Protein 2F20 (pdb70)

InterPro domains:
  IPR003738 SOS response associated peptidase (SRAP) [PF02586] (1-216)
  IPR003738 SOS response associated peptidase (SRAP) [PTHR13604] (1-231)
  IPR036590 SOS response associated peptidase-like [G3DSA:3.90.1680.10] (1-232)
  IPR036590 SOS response associated peptidase-like [SSF143081] (2-229)

Organism: Bacteroides thetaiotaomicron (strain ATCC 29148 / DSM 2079 / JCM 5827 / CCUG 10774 / NCTC 10582 / VPI-5482 / E50) (NCBI:txid226186)

Solvent-accessible surface area: 21145 Å² total

Nearest PDB structures (foldseek):
  2f20-assembly2_B  TM=9.999E-01  e=1.553E-45  Bacteroides thetaiotaomicron
  5ko9-assembly1_A  TM=8.265E-01  e=1.642E-16  Homo sapiens
  6oov-assembly1_A  TM=8.119E-01  e=1.457E-16  Homo sapiens
  6oeb-assembly1_A  TM=8.157E-01  e=2.086E-16  Homo sapiens
  6oea-assembly1_A  TM=8.204E-01  e=2.650E-16  Homo sapiens

Structure (mmCIF, N/CA/C/O backbone):
data_2F20
#
_entry.id   2F20
#
_cell.length_a   58.343
_cell.length_b   110.105
_cell.length_c   173.353
_cell.angle_alpha   90.00
_cell.angle_beta   90.00
_cell.angle_gamma   90.00
#
_symmetry.space_group_name_H-M   'I 2 2 2'
#
loop_
_entity.id
_entity.type
_entity.pdbx_description
1 polymer 'conserved hypothetical protein, with conserved domain'
2 water water
#
loop_
_atom_site.group_PDB
_atom_site.id
_atom_site.type_symbol
_atom_site.label_atom_id
_atom_site.label_alt_id
_atom_site.label_comp_id
_atom_site.label_asym_id
_atom_site.label_entity_id
_atom_site.label_seq_id
_atom_site.pdbx_PDB_ins_code
_atom_site.Cartn_x
_atom_site.Cartn_y
_atom_site.Cartn_z
_atom_site.occupancy
_atom_site.B_iso_or_equiv
_atom_site.auth_seq_id
_atom_site.auth_comp_id
_atom_site.auth_asym_id
_atom_site.auth_atom_id
_atom_site.pdbx_PDB_model_num
ATOM 1 N N . CYS A 1 2 ? 40.897 18.872 67.368 1.00 27.62 2 CYS A N 1
ATOM 2 C CA . CYS A 1 2 ? 41.200 20.123 66.621 1.00 25.91 2 CYS A CA 1
ATOM 3 C C . CYS A 1 2 ? 40.209 20.451 65.508 1.00 24.08 2 CYS A C 1
ATOM 4 O O . CYS A 1 2 ? 39.572 21.501 65.569 1.00 25.57 2 CYS A O 1
ATOM 7 N N . PHE A 1 3 ? 40.070 19.598 64.492 1.00 22.93 3 PHE A N 1
ATOM 8 C CA . PHE A 1 3 ? 39.095 19.876 63.431 1.00 21.99 3 PHE A CA 1
ATOM 9 C C . PHE A 1 3 ? 37.959 18.857 63.435 1.00 22.46 3 PHE A C 1
ATOM 10 O O . PHE A 1 3 ? 36.984 18.977 62.690 1.00 20.17 3 PHE A O 1
ATOM 18 N N . HIS A 1 4 ? 38.089 17.848 64.281 1.00 22.14 4 HIS A N 1
ATOM 19 C CA . HIS A 1 4 ? 37.084 16.808 64.377 1.00 21.55 4 HIS A CA 1
ATOM 20 C C . HIS A 1 4 ? 36.773 16.587 65.837 1.00 22.73 4 HIS A C 1
ATOM 21 O O . HIS A 1 4 ? 37.558 15.993 66.574 1.00 24.27 4 HIS A O 1
ATOM 28 N N . ASN A 1 5 ? 35.615 17.085 66.246 1.00 21.28 5 ASN A N 1
ATOM 29 C CA . ASN A 1 5 ? 35.180 16.999 67.621 1.00 22.92 5 ASN A CA 1
ATOM 30 C C . ASN A 1 5 ? 34.112 15.926 67.820 1.00 23.40 5 ASN A C 1
ATOM 31 O O . ASN A 1 5 ? 33.648 15.302 66.867 1.00 22.98 5 ASN A O 1
ATOM 36 N N . SER A 1 6 ? 33.725 15.736 69.073 1.00 22.99 6 SER A N 1
ATOM 37 C CA . SER A 1 6 ? 32.719 14.753 69.442 1.00 25.34 6 SER A CA 1
ATOM 38 C C . SER A 1 6 ? 31.875 15.341 70.571 1.00 25.66 6 SER A C 1
ATOM 39 O O . SER A 1 6 ? 32.404 15.934 71.511 1.00 24.91 6 SER A O 1
ATOM 50 N N . SER A 1 8 ? 28.830 13.520 72.227 1.00 26.60 8 SER A N 1
ATOM 51 C CA . SER A 1 8 ? 27.907 12.396 72.391 1.00 29.62 8 SER A CA 1
ATOM 52 C C . SER A 1 8 ? 26.766 12.555 73.398 1.00 29.09 8 SER A C 1
ATOM 53 O O . SER A 1 8 ? 25.981 11.633 73.580 1.00 33.47 8 SER A O 1
ATOM 56 N N . ALA A 1 9 ? 26.653 13.709 74.042 1.00 29.53 9 ALA A N 1
ATOM 57 C CA . ALA A 1 9 ? 25.593 13.901 75.035 1.00 29.83 9 ALA A CA 1
ATOM 58 C C . ALA A 1 9 ? 24.396 14.673 74.501 1.00 28.88 9 ALA A C 1
ATOM 59 O O . ALA A 1 9 ? 24.480 15.326 73.463 1.00 29.33 9 ALA A O 1
ATOM 61 N N . LYS A 1 10 ? 23.282 14.584 75.222 1.00 28.41 10 LYS A N 1
ATOM 62 C CA . LYS A 1 10 ? 22.072 15.307 74.862 1.00 29.06 10 LYS A CA 1
ATOM 63 C C . LYS A 1 10 ? 22.378 16.763 75.172 1.00 28.79 10 LYS A C 1
ATOM 64 O O . LYS A 1 10 ? 23.183 17.056 76.058 1.00 25.42 10 LYS A O 1
ATOM 70 N N . ALA A 1 11 ? 21.726 17.669 74.454 1.00 30.02 11 ALA A N 1
ATOM 71 C CA . ALA A 1 11 ? 21.931 19.103 74.647 1.00 30.52 11 ALA A CA 1
ATOM 72 C C . ALA A 1 11 ? 21.622 19.540 76.077 1.00 30.29 11 ALA A C 1
ATOM 73 O O . ALA A 1 11 ? 22.401 20.261 76.701 1.00 31.04 11 ALA A O 1
ATOM 75 N N . ILE A 1 1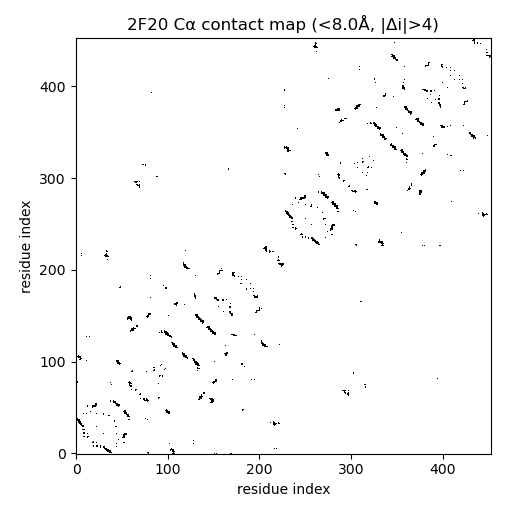2 ? 20.479 19.113 76.596 1.00 31.73 12 ILE A N 1
ATOM 76 C CA . ILE A 1 12 ? 20.094 19.489 77.949 1.00 32.81 12 ILE A CA 1
ATOM 77 C C . ILE A 1 12 ? 21.134 19.023 78.968 1.00 31.10 12 ILE A C 1
ATOM 78 O O . ILE A 1 12 ? 21.352 19.679 79.989 1.00 31.25 12 ILE A O 1
ATOM 83 N N . LYS A 1 13 ? 21.789 17.901 78.679 1.00 28.59 13 LYS A N 1
ATOM 84 C CA . LYS A 1 13 ? 22.821 17.376 79.564 1.00 27.94 13 LYS A CA 1
ATOM 85 C C . LYS A 1 13 ? 24.028 18.322 79.551 1.00 25.45 13 LYS A C 1
ATOM 86 O O . LYS A 1 13 ? 24.717 18.479 80.551 1.00 23.60 13 LYS A O 1
ATOM 92 N N . VAL A 1 14 ? 24.292 18.945 78.407 1.00 22.97 14 VAL A N 1
ATOM 93 C CA . VAL A 1 14 ? 25.412 19.871 78.325 1.00 21.79 14 VAL A CA 1
ATOM 94 C C . VAL A 1 14 ? 25.100 21.081 79.202 1.00 19.89 14 VAL A C 1
ATOM 95 O O . VAL A 1 14 ? 25.960 21.548 79.943 1.00 18.03 14 VAL A O 1
ATOM 99 N N . ALA A 1 15 ? 23.863 21.569 79.126 1.00 19.01 15 ALA A N 1
ATOM 100 C CA . ALA A 1 15 ? 23.421 22.704 79.934 1.00 20.13 15 ALA A CA 1
ATOM 101 C C . ALA A 1 15 ? 23.575 22.375 81.427 1.00 20.17 15 ALA A C 1
ATOM 102 O O . ALA A 1 15 ? 24.097 23.178 82.197 1.00 20.46 15 ALA A O 1
ATOM 104 N N . ALA A 1 16 ? 23.133 21.185 81.819 1.00 20.01 16 ALA A N 1
ATOM 105 C CA . ALA A 1 16 ? 23.229 20.739 83.206 1.00 20.62 16 ALA A CA 1
ATOM 106 C C . ALA A 1 16 ? 24.677 20.691 83.677 1.00 20.09 16 ALA A C 1
ATOM 107 O O . ALA A 1 16 ? 24.980 21.110 84.780 1.00 23.10 16 ALA A O 1
ATOM 109 N N . ARG A 1 17 ? 25.566 20.189 82.828 1.00 21.40 17 ARG A N 1
ATOM 110 C CA . ARG A 1 17 ? 26.988 20.073 83.152 1.00 20.76 17 ARG A CA 1
ATOM 111 C C . ARG A 1 17 ? 27.651 21.414 83.504 1.00 20.85 17 ARG A C 1
ATOM 112 O O . ARG A 1 17 ? 28.621 21.461 84.268 1.00 20.51 17 ARG A O 1
ATOM 120 N N . TYR A 1 18 ? 27.142 22.506 82.950 1.00 19.66 18 TYR A N 1
ATOM 121 C CA . TYR A 1 18 ? 27.708 23.813 83.254 1.00 18.20 18 TYR A CA 1
ATOM 122 C C . TYR A 1 18 ? 26.760 24.658 84.116 1.00 20.31 18 TYR A C 1
ATOM 123 O O . TYR A 1 18 ? 26.938 25.875 84.248 1.00 19.76 18 TYR A O 1
ATOM 132 N N . GLY A 1 19 ? 25.747 24.005 84.687 1.00 19.46 19 GLY A N 1
ATOM 133 C CA . GLY A 1 19 ? 24.788 24.684 85.549 1.00 19.40 19 GLY A CA 1
ATOM 134 C C . GLY A 1 19 ? 24.054 25.833 84.893 1.00 21.27 19 GLY A C 1
ATOM 135 O O . GLY A 1 19 ? 23.657 26.798 85.552 1.00 20.58 19 GLY A O 1
ATOM 136 N N . ARG A 1 20 ? 23.848 25.725 83.588 1.00 20.38 20 ARG A N 1
ATOM 137 C CA . ARG A 1 20 ? 23.173 26.782 82.861 1.00 20.74 20 ARG A CA 1
ATOM 138 C C . ARG A 1 20 ? 21.830 26.379 82.254 1.00 21.05 20 ARG A C 1
ATOM 139 O O . ARG A 1 20 ? 21.517 25.185 82.135 1.00 18.77 20 ARG A O 1
ATOM 147 N N . GLN A 1 21 ? 21.038 27.384 81.884 1.00 21.70 21 GLN A N 1
ATOM 148 C CA . GLN A 1 21 ? 19.718 27.165 81.293 1.00 22.17 21 GLN A CA 1
ATOM 149 C C . GLN A 1 21 ? 19.824 26.528 79.902 1.00 21.52 21 GLN A C 1
ATOM 150 O O . GLN A 1 21 ? 20.729 26.847 79.131 1.00 21.04 21 GLN A O 1
ATOM 156 N N . SER A 1 22 ? 18.879 25.641 79.599 1.00 21.52 22 SER A N 1
ATOM 157 C CA . SER A 1 22 ? 18.838 24.890 78.344 1.00 22.71 22 SER A CA 1
ATOM 158 C C . SER A 1 22 ? 17.826 25.354 77.291 1.00 23.77 22 SER A C 1
ATOM 159 O O . SER A 1 22 ? 17.613 24.670 76.293 1.00 24.40 22 SER A O 1
ATOM 162 N N . ASP A 1 23 ? 17.207 26.503 77.499 1.00 25.81 23 ASP A N 1
ATOM 163 C CA . ASP A 1 23 ? 16.200 26.996 76.565 1.00 27.18 23 ASP A CA 1
ATOM 164 C C . ASP A 1 23 ? 16.661 27.064 75.117 1.00 27.08 23 ASP A C 1
ATOM 165 O O . ASP A 1 23 ? 15.991 26.546 74.221 1.00 26.67 23 ASP A O 1
ATOM 170 N N . VAL A 1 24 ? 17.805 27.696 74.880 1.00 25.35 24 VAL A N 1
ATOM 171 C CA . VAL A 1 24 ? 18.317 27.804 73.526 1.00 23.93 24 VAL A CA 1
ATOM 172 C C . VAL A 1 24 ? 18.779 26.458 72.963 1.00 23.87 24 VAL A C 1
ATOM 173 O O . VAL A 1 24 ? 18.380 26.067 71.868 1.00 24.84 24 VAL A O 1
ATOM 177 N N . VAL A 1 25 ? 19.603 25.740 73.713 1.00 22.74 25 VAL A N 1
ATOM 178 C CA . VAL A 1 25 ? 20.126 24.463 73.238 1.00 24.88 25 VAL A CA 1
ATOM 179 C C . VAL A 1 25 ? 19.028 23.412 73.012 1.00 26.03 25 VAL A C 1
ATOM 180 O O . VAL A 1 25 ? 19.133 22.575 72.109 1.00 24.96 25 VAL A O 1
ATOM 184 N N . GLU A 1 26 ? 17.970 23.469 73.818 1.00 25.15 26 GLU A N 1
ATOM 185 C CA . GLU A 1 26 ? 16.838 22.559 73.676 1.00 26.64 26 GLU A CA 1
ATOM 186 C C . GLU A 1 26 ? 16.122 22.803 72.332 1.00 25.08 26 GLU A C 1
ATOM 187 O O . GLU A 1 26 ? 15.722 21.857 71.665 1.00 21.04 26 GLU A O 1
ATOM 193 N N . ILE A 1 27 ? 15.973 24.069 71.941 1.00 22.36 27 ILE A N 1
ATOM 194 C CA . ILE A 1 27 ? 15.347 24.416 70.665 1.00 22.95 27 ILE A CA 1
ATOM 195 C C . ILE A 1 27 ? 16.031 23.723 69.486 1.00 23.27 27 ILE A C 1
ATOM 196 O O . ILE A 1 27 ? 15.359 23.245 68.571 1.00 21.89 27 ILE A O 1
ATOM 201 N N . TYR A 1 28 ? 17.362 23.669 69.514 1.00 22.48 28 TYR A N 1
ATOM 202 C CA . TYR A 1 28 ? 18.144 23.037 68.446 1.00 22.80 28 TYR A CA 1
ATOM 203 C C . TYR A 1 28 ? 18.643 21.616 68.781 1.00 23.86 28 TYR A C 1
ATOM 204 O O . TYR A 1 28 ? 19.588 21.123 68.158 1.00 23.78 28 TYR A O 1
ATOM 213 N N . GLN A 1 29 ? 18.010 20.951 69.744 1.00 25.15 29 GLN A N 1
ATOM 214 C CA . GLN A 1 29 ? 18.444 19.611 70.153 1.00 25.80 29 GLN A CA 1
ATOM 215 C C . GLN A 1 29 ? 18.531 18.594 69.017 1.00 26.16 29 GLN A C 1
ATOM 216 O O . GLN A 1 29 ? 19.393 17.717 69.025 1.00 24.76 29 GLN A O 1
ATOM 222 N N . SER A 1 30 ? 17.646 18.707 68.036 1.00 25.73 30 SER A N 1
ATOM 223 C CA . SER A 1 30 ? 17.651 17.771 66.919 1.00 28.63 30 SER A CA 1
ATOM 224 C C . SER A 1 30 ? 18.957 17.794 66.138 1.00 28.62 30 SER A C 1
ATOM 225 O O . SER A 1 30 ? 19.384 16.776 65.607 1.00 27.13 30 SER A O 1
ATOM 228 N N . ILE A 1 31 ? 19.599 18.951 66.077 1.00 29.08 31 ILE A N 1
ATOM 229 C CA . ILE A 1 31 ? 20.843 19.058 65.336 1.00 31.08 31 ILE A CA 1
ATOM 230 C C . ILE A 1 31 ? 22.080 19.026 66.252 1.00 30.53 31 ILE A C 1
ATOM 231 O O . ILE A 1 31 ? 23.200 18.802 65.790 1.00 31.54 31 ILE A O 1
ATOM 236 N N . LEU A 1 32 ? 21.871 19.218 67.551 1.00 27.97 32 LEU A N 1
ATOM 237 C CA . LEU A 1 32 ? 22.973 19.218 68.517 1.00 26.92 32 LEU A CA 1
ATOM 238 C C . LEU A 1 32 ? 23.159 17.906 69.310 1.00 26.48 32 LEU A C 1
ATOM 239 O O . LEU A 1 32 ? 24.290 17.514 69.618 1.00 24.86 32 LEU A O 1
ATOM 244 N N . ASP A 1 33 ? 22.055 17.238 69.638 1.00 25.50 33 ASP A N 1
ATOM 245 C CA . ASP A 1 33 ? 22.093 15.987 70.409 1.00 27.19 33 ASP A CA 1
ATOM 246 C C . ASP A 1 33 ? 22.942 14.863 69.821 1.00 26.55 33 ASP A C 1
ATOM 247 O O . ASP A 1 33 ? 22.877 14.569 68.632 1.00 24.11 33 ASP A O 1
ATOM 252 N N . GLU A 1 34 ? 23.717 14.224 70.686 1.00 26.87 34 GLU A N 1
ATOM 253 C CA . GLU A 1 34 ? 24.543 13.086 70.315 1.00 28.85 34 GLU A CA 1
ATOM 254 C C . GLU A 1 34 ? 25.245 13.119 68.956 1.00 27.38 34 GLU A C 1
ATOM 255 O O . GLU A 1 34 ? 25.028 12.251 68.106 1.00 25.42 34 GLU A O 1
ATOM 261 N N . GLN A 1 35 ? 26.092 14.125 68.762 1.00 25.23 35 GLN A N 1
ATOM 262 C CA . GLN A 1 35 ? 26.861 14.253 67.533 1.00 22.93 35 GLN A CA 1
ATOM 263 C C . GLN A 1 35 ? 28.229 13.640 67.824 1.00 23.27 35 GLN A C 1
ATOM 264 O O . GLN A 1 35 ? 29.147 14.331 68.273 1.00 21.76 35 GLN A O 1
ATOM 270 N N . TYR A 1 36 ? 28.361 12.338 67.585 1.00 22.02 36 TYR A N 1
ATOM 271 C CA . TYR A 1 36 ? 29.617 11.642 67.842 1.00 21.19 36 TYR A CA 1
ATOM 272 C C . TYR A 1 36 ? 30.782 12.149 67.009 1.00 20.95 36 TYR A C 1
ATOM 273 O O . TYR A 1 36 ? 31.936 11.989 67.388 1.00 21.89 36 TYR A O 1
ATOM 282 N N . HIS A 1 37 ? 30.483 12.743 65.862 1.00 21.71 37 HIS A N 1
ATOM 283 C CA . HIS A 1 37 ? 31.523 13.323 65.024 1.00 21.76 37 HIS A CA 1
ATOM 284 C C . HIS A 1 37 ? 31.022 14.686 64.569 1.00 21.13 37 HIS A C 1
ATOM 285 O O . HIS A 1 37 ? 29.994 14.777 63.900 1.00 21.77 37 HIS A O 1
ATOM 292 N N . VAL A 1 38 ? 31.733 15.736 64.961 1.00 20.77 38 VAL A N 1
ATOM 293 C CA . VAL A 1 38 ? 31.382 17.111 64.581 1.00 21.41 38 VAL A CA 1
ATOM 294 C C . VAL A 1 38 ? 32.518 17.549 63.662 1.00 20.74 38 VAL A C 1
ATOM 295 O O . VAL A 1 38 ? 33.651 17.719 64.108 1.00 20.52 38 VAL A O 1
ATOM 299 N N . ASN A 1 39 ? 32.215 17.686 62.377 1.00 20.57 39 ASN A N 1
ATOM 300 C CA . ASN A 1 39 ? 33.209 18.060 61.383 1.00 22.41 39 ASN A CA 1
ATOM 301 C C . ASN A 1 39 ? 33.296 19.573 61.233 1.00 21.28 39 ASN A C 1
ATOM 302 O O . ASN A 1 39 ? 32.360 20.218 60.773 1.00 20.53 39 ASN A O 1
ATOM 307 N N . ALA A 1 40 ? 34.433 20.131 61.621 1.00 20.95 40 ALA A N 1
ATOM 308 C CA . ALA A 1 40 ? 34.639 21.574 61.551 1.00 21.61 40 ALA A CA 1
ATOM 309 C C . ALA A 1 40 ? 34.413 22.114 60.149 1.00 22.83 40 ALA A C 1
ATOM 310 O O . ALA A 1 40 ? 33.854 23.200 59.973 1.00 23.21 40 ALA A O 1
ATOM 312 N N . PHE A 1 41 ? 34.813 21.341 59.148 1.00 24.00 41 PHE A N 1
ATOM 313 C CA . PHE A 1 41 ? 34.688 21.797 57.776 1.00 26.28 41 PHE A CA 1
ATOM 314 C C . PHE A 1 41 ? 33.276 21.945 57.235 1.00 25.83 41 PHE A C 1
ATOM 315 O O . PHE A 1 41 ? 33.092 22.328 56.083 1.00 26.77 41 PHE A O 1
ATOM 323 N N . THR A 1 42 ? 32.279 21.653 58.068 1.00 25.45 42 THR A N 1
ATOM 324 C CA . THR A 1 42 ? 30.890 21.859 57.666 1.00 25.42 42 THR A CA 1
ATOM 325 C C . THR A 1 42 ? 30.433 23.124 58.409 1.00 23.61 42 THR A C 1
ATOM 326 O O . THR A 1 42 ? 29.288 23.549 58.286 1.00 21.94 42 THR A O 1
ATOM 330 N N . PHE A 1 43 ? 31.343 23.723 59.178 1.00 22.99 43 PHE A N 1
ATOM 331 C CA . PHE A 1 43 ? 31.024 24.934 59.948 1.00 22.11 43 PHE A CA 1
ATOM 332 C C . PHE A 1 43 ? 29.674 24.742 60.638 1.00 20.96 43 PHE A C 1
ATOM 333 O O . PHE A 1 43 ? 28.751 25.532 60.459 1.00 22.61 43 PHE A O 1
ATOM 341 N N . PRO A 1 44 ? 29.549 23.700 61.467 1.00 19.75 44 PRO A N 1
ATOM 342 C CA . PRO A 1 44 ? 28.284 23.426 62.154 1.00 19.01 44 PRO A CA 1
ATOM 343 C C . PRO A 1 44 ? 27.919 24.269 63.364 1.00 18.83 44 PRO A C 1
ATOM 344 O O . PRO A 1 44 ? 28.756 24.964 63.940 1.00 17.99 44 PRO A O 1
ATOM 348 N N . ARG A 1 45 ? 26.645 24.190 63.737 1.00 17.89 45 ARG A N 1
ATOM 349 C CA . ARG A 1 45 ? 26.14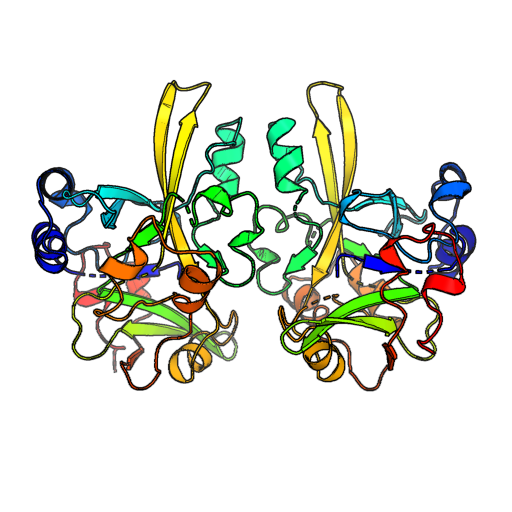5 24.877 64.923 1.00 18.96 45 ARG A CA 1
ATOM 350 C C . ARG A 1 45 ? 26.620 24.010 66.071 1.00 18.15 45 ARG A C 1
ATOM 351 O O . ARG A 1 45 ? 26.738 22.793 65.922 1.00 16.31 45 ARG A O 1
ATOM 359 N N . TYR A 1 46 ? 26.893 24.620 67.216 1.00 17.94 46 TYR A N 1
ATOM 360 C CA . TYR A 1 46 ? 27.427 23.857 68.330 1.00 18.24 46 TYR A CA 1
ATOM 361 C C . TYR A 1 46 ? 27.121 24.543 69.656 1.00 19.03 46 TYR A C 1
ATOM 362 O O . TYR A 1 46 ? 27.061 25.775 69.718 1.00 17.16 46 TYR A O 1
ATOM 371 N N . PRO A 1 47 ? 26.920 23.756 70.730 1.00 18.69 47 PRO A N 1
ATOM 372 C CA . PRO A 1 47 ? 26.630 24.343 72.045 1.00 21.42 47 PRO A CA 1
ATOM 373 C C . PRO A 1 47 ? 27.882 25.086 72.527 1.00 21.64 47 PRO A C 1
ATOM 374 O O . PRO A 1 47 ? 28.984 24.555 72.450 1.00 21.33 47 PRO A O 1
ATOM 378 N N . ILE A 1 48 ? 27.708 26.306 73.022 1.00 21.14 48 ILE A N 1
ATOM 379 C CA . ILE A 1 48 ? 28.833 27.102 73.496 1.00 19.04 48 ILE A CA 1
ATOM 380 C C . ILE A 1 48 ? 28.488 27.732 74.845 1.00 18.99 48 ILE A C 1
ATOM 381 O O . ILE A 1 48 ? 27.394 28.281 75.032 1.00 18.62 48 ILE A O 1
ATOM 386 N N . ILE A 1 49 ? 29.418 27.639 75.788 1.00 17.35 49 ILE A N 1
ATOM 387 C CA . ILE A 1 49 ? 29.213 28.211 77.113 1.00 18.70 49 ILE A CA 1
ATOM 388 C C . ILE A 1 49 ? 29.885 29.576 77.184 1.00 18.74 49 ILE A C 1
ATOM 389 O O . ILE A 1 49 ? 31.078 29.720 76.886 1.00 19.57 49 ILE A O 1
ATOM 394 N N . THR A 1 50 ? 29.108 30.564 77.594 1.00 18.36 50 THR A N 1
ATOM 395 C CA . THR A 1 50 ? 29.566 31.939 77.708 1.00 22.28 50 THR A CA 1
ATOM 396 C C . THR A 1 50 ? 29.236 32.414 79.129 1.00 21.31 50 THR A C 1
ATOM 397 O O . THR A 1 50 ? 28.712 31.651 79.937 1.00 18.38 50 THR A O 1
ATOM 401 N N . SER A 1 51 ? 29.527 33.675 79.425 1.00 20.67 51 SER A N 1
ATOM 402 C CA . SER A 1 51 ? 29.215 34.234 80.736 1.00 23.58 51 SER A CA 1
ATOM 403 C C . SER A 1 51 ? 27.694 34.267 80.934 1.00 23.51 51 SER A C 1
ATOM 404 O O . SER A 1 51 ? 27.203 34.466 82.045 1.00 27.05 51 SER A O 1
ATOM 407 N N . SER A 1 52 ? 26.950 34.081 79.851 1.00 23.43 52 SER A N 1
ATOM 408 C CA . SER A 1 52 ? 25.490 34.078 79.913 1.00 24.36 52 SER A CA 1
ATOM 409 C C . SER A 1 52 ? 24.949 32.869 80.685 1.00 24.17 52 SER A C 1
ATOM 410 O O . SER A 1 52 ? 25.567 31.805 80.693 1.00 23.11 52 SER A O 1
ATOM 413 N N . ASP A 1 53 ? 23.790 33.033 81.321 1.00 25.18 53 ASP A N 1
ATOM 414 C CA . ASP A 1 53 ? 23.162 31.944 82.073 1.00 25.57 53 ASP A CA 1
ATOM 415 C C . ASP A 1 53 ? 22.544 30.896 81.141 1.00 24.55 53 ASP A C 1
ATOM 416 O O . ASP A 1 53 ? 22.208 29.790 81.566 1.00 21.82 53 ASP A O 1
ATOM 421 N N . GLU A 1 54 ? 22.393 31.248 79.867 1.00 24.08 54 GLU A N 1
ATOM 422 C CA . GLU A 1 54 ? 21.827 30.321 78.885 1.00 23.65 54 GLU A CA 1
ATOM 423 C C . GLU A 1 54 ? 22.931 29.768 77.989 1.00 22.14 54 GLU A C 1
ATOM 424 O O . GLU A 1 54 ? 23.780 30.524 77.522 1.00 19.87 54 GLU A O 1
ATOM 430 N N . VAL A 1 55 ? 22.936 28.452 77.769 1.00 19.81 55 VAL A N 1
ATOM 431 C CA . VAL A 1 55 ? 23.928 27.852 76.885 1.00 19.07 55 VAL A CA 1
ATOM 432 C C . VAL A 1 55 ? 23.622 28.446 75.513 1.00 20.33 55 VAL A C 1
ATOM 433 O O . VAL A 1 55 ? 22.459 28.538 75.117 1.00 21.68 55 VAL A O 1
ATOM 437 N N . GLN A 1 56 ? 24.653 28.846 74.785 1.00 19.58 56 GLN A N 1
ATOM 438 C CA . GLN A 1 56 ? 24.449 29.445 73.473 1.00 19.80 56 GLN A CA 1
ATOM 439 C C . GLN A 1 56 ? 24.670 28.445 72.339 1.00 19.08 56 GLN A C 1
ATOM 440 O O . GLN A 1 56 ? 25.155 27.339 72.560 1.00 18.59 56 GLN A O 1
ATOM 446 N N . VAL A 1 57 ? 24.302 28.841 71.124 1.00 19.18 57 VAL A N 1
ATOM 447 C CA . VAL A 1 57 ? 24.485 27.994 69.945 1.00 19.33 57 VAL A CA 1
ATOM 448 C C . VAL A 1 57 ? 25.132 28.842 68.852 1.00 19.77 57 VAL A C 1
ATOM 449 O O . VAL A 1 57 ? 24.480 29.701 68.254 1.00 19.78 57 VAL A O 1
ATOM 453 N N . PHE A 1 58 ? 26.424 28.619 68.619 1.00 19.77 58 PHE A N 1
ATOM 454 C CA . PHE A 1 58 ? 27.166 29.369 67.604 1.00 18.81 58 PHE A CA 1
ATOM 455 C C . PHE A 1 58 ? 27.689 28.438 66.509 1.00 19.97 58 PHE A C 1
ATOM 456 O O . PHE A 1 58 ? 27.692 27.206 66.662 1.00 18.63 58 PHE A O 1
ATOM 464 N N . ASN A 1 59 ? 28.146 29.031 65.407 1.00 18.27 59 ASN A N 1
ATOM 465 C CA . ASN A 1 59 ? 28.711 28.244 64.314 1.00 19.19 59 ASN A CA 1
ATOM 466 C C . ASN A 1 59 ? 30.230 28.193 64.464 1.00 18.64 59 ASN A C 1
ATOM 467 O O . ASN A 1 59 ? 30.873 29.188 64.820 1.00 16.00 59 ASN A O 1
ATOM 472 N N . TRP A 1 60 ? 30.797 27.023 64.191 1.00 16.12 60 TRP A N 1
ATOM 473 C CA . TRP A 1 60 ? 32.234 26.819 64.280 1.00 18.11 60 TRP A CA 1
ATOM 474 C C . TRP A 1 60 ? 32.901 27.499 63.070 1.00 17.40 60 TRP A C 1
ATOM 475 O O . TRP A 1 60 ? 32.501 27.285 61.928 1.00 16.01 60 TRP A O 1
ATOM 486 N N . GLY A 1 61 ? 33.908 28.328 63.331 1.00 19.00 61 GLY A N 1
ATOM 487 C CA . GLY A 1 61 ? 34.600 29.035 62.257 1.00 20.20 61 GLY A CA 1
ATOM 488 C C . GLY A 1 61 ? 34.402 30.514 62.493 1.00 19.28 61 GLY A C 1
ATOM 489 O O . GLY A 1 61 ? 33.441 31.107 62.013 1.00 18.26 61 GLY A O 1
ATOM 490 N N . LEU A 1 62 ? 35.320 31.115 63.239 1.00 20.49 62 LEU A N 1
ATOM 491 C CA . LEU A 1 62 ? 35.211 32.523 63.603 1.00 19.76 62 LEU A CA 1
ATOM 492 C C . LEU A 1 62 ? 35.313 33.557 62.487 1.00 19.83 62 LEU A C 1
ATOM 493 O O . LEU A 1 62 ? 36.275 33.573 61.720 1.00 19.47 62 LEU A O 1
ATOM 498 N N . ILE A 1 63 ? 34.306 34.424 62.408 1.00 19.81 63 ILE A N 1
ATOM 499 C CA . ILE A 1 63 ? 34.279 35.493 61.417 1.00 19.84 63 ILE A CA 1
ATOM 500 C C . ILE A 1 63 ? 34.451 36.786 62.204 1.00 19.68 63 ILE A C 1
ATOM 501 O O . ILE A 1 63 ? 33.537 37.234 62.894 1.00 19.30 63 ILE A O 1
ATOM 506 N N . PRO A 1 64 ? 35.640 37.398 62.122 1.00 19.16 64 PRO A N 1
ATOM 507 C CA . PRO A 1 64 ? 35.896 38.642 62.854 1.00 19.56 64 PRO A CA 1
ATOM 508 C C . PRO A 1 64 ? 34.881 39.736 62.557 1.00 20.53 64 PRO A C 1
ATOM 509 O O . PRO A 1 64 ? 34.341 39.831 61.451 1.00 18.45 64 PRO A O 1
ATOM 513 N N . PHE A 1 65 ? 34.632 40.563 63.562 1.00 20.81 65 PHE A N 1
ATOM 514 C CA . PHE A 1 65 ? 33.666 41.641 63.437 1.00 23.78 65 PHE A CA 1
ATOM 515 C C . PHE A 1 65 ? 34.029 42.621 62.337 1.00 22.99 65 PHE A C 1
ATOM 516 O O . PHE A 1 65 ? 33.146 43.204 61.719 1.00 23.10 65 PHE A O 1
ATOM 524 N N . TRP A 1 66 ? 35.326 42.784 62.082 1.00 24.14 66 TRP A N 1
ATOM 525 C CA . TRP A 1 66 ? 35.791 43.740 61.080 1.00 23.64 66 TRP A CA 1
ATOM 526 C C . TRP A 1 66 ? 35.709 43.342 59.613 1.00 24.32 66 TRP A C 1
ATOM 527 O O . TRP A 1 66 ? 35.962 44.178 58.745 1.00 24.71 66 TRP A O 1
ATOM 538 N N . VAL A 1 67 ? 35.371 42.087 59.319 1.00 23.72 67 VAL A N 1
ATOM 539 C CA . VAL A 1 67 ? 35.285 41.652 57.927 1.00 24.32 67 VAL A CA 1
ATOM 540 C C . VAL A 1 67 ? 34.270 42.501 57.157 1.00 26.61 67 VAL A C 1
ATOM 541 O O . VAL A 1 67 ? 33.149 42.731 57.624 1.00 23.16 67 VAL A O 1
ATOM 545 N N . ARG A 1 68 ? 34.673 42.961 55.976 1.00 27.68 68 ARG A N 1
ATOM 546 C CA . ARG A 1 68 ? 33.818 43.820 55.163 1.00 31.91 68 ARG A CA 1
ATOM 547 C C . ARG A 1 68 ? 32.971 43.104 54.132 1.00 30.78 68 ARG A C 1
ATOM 548 O O . ARG A 1 68 ? 31.899 43.590 53.789 1.00 31.85 68 ARG A O 1
ATOM 556 N N . SER A 1 69 ? 33.432 41.965 53.626 1.00 29.54 69 SER A N 1
ATOM 557 C CA . SER A 1 69 ? 32.627 41.271 52.630 1.00 29.19 69 SER A CA 1
ATOM 558 C C . SER A 1 69 ? 32.399 39.810 52.962 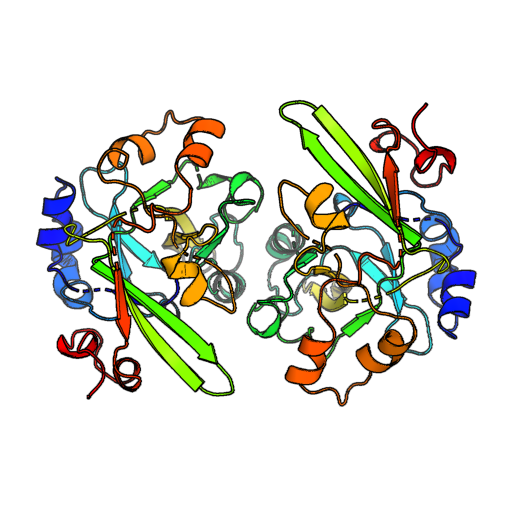1.00 28.63 69 SER A C 1
ATOM 559 O O . SER A 1 69 ? 33.285 39.128 53.497 1.00 24.90 69 SER A O 1
ATOM 562 N N . GLU A 1 70 ? 31.199 39.342 52.633 1.00 27.85 70 GLU A N 1
ATOM 563 C CA . GLU A 1 70 ? 30.802 37.963 52.879 1.00 30.83 70 GLU A CA 1
ATOM 564 C C . GLU A 1 70 ? 31.695 36.993 52.110 1.00 28.46 70 GLU A C 1
ATOM 565 O O . GLU A 1 70 ? 32.008 35.902 52.588 1.00 27.21 70 GLU A O 1
ATOM 571 N N . GLU A 1 71 ? 32.099 37.404 50.915 1.00 27.02 71 GLU A N 1
ATOM 572 C CA . GLU A 1 71 ? 32.965 36.603 50.067 1.00 26.24 71 GLU A CA 1
ATOM 573 C C . GLU A 1 71 ? 34.272 36.317 50.816 1.00 25.70 71 GLU A C 1
ATOM 574 O O . GLU A 1 71 ? 34.800 35.198 50.771 1.00 23.14 71 GLU A O 1
ATOM 580 N N . ASP A 1 72 ? 34.783 37.326 51.519 1.00 23.29 72 ASP A N 1
ATOM 581 C CA . ASP A 1 72 ? 36.016 37.165 52.279 1.00 22.63 72 ASP A CA 1
ATOM 582 C C . ASP A 1 72 ? 35.757 36.355 53.535 1.00 21.73 72 ASP A C 1
ATOM 583 O O . ASP A 1 72 ? 36.587 35.559 53.961 1.00 21.56 72 ASP A O 1
ATOM 588 N N . ALA A 1 73 ? 34.593 36.560 54.128 1.00 20.69 73 ALA A N 1
ATOM 589 C CA . ALA A 1 73 ? 34.233 35.840 55.332 1.00 23.83 73 ALA A CA 1
ATOM 590 C C . ALA A 1 73 ? 34.273 34.326 55.068 1.00 24.60 73 ALA A C 1
ATOM 591 O O . ALA A 1 73 ? 34.627 33.544 55.944 1.00 24.95 73 ALA A O 1
ATOM 593 N N . THR A 1 74 ? 33.918 33.935 53.851 1.00 24.08 74 THR A N 1
ATOM 594 C CA . THR A 1 74 ? 33.907 32.531 53.450 1.00 27.14 74 THR A CA 1
ATOM 595 C C . THR A 1 74 ? 35.292 31.893 53.533 1.00 27.58 74 THR A C 1
ATOM 596 O O . THR A 1 74 ? 35.439 30.756 53.993 1.00 27.07 74 THR A O 1
ATOM 600 N N . GLU A 1 75 ? 36.309 32.626 53.089 1.00 27.80 75 GLU A N 1
ATOM 601 C CA . GLU A 1 75 ? 37.672 32.115 53.124 1.00 28.36 75 GLU A CA 1
ATOM 602 C C . GLU A 1 75 ? 38.289 32.176 54.527 1.00 28.28 75 GLU A C 1
ATOM 603 O O . GLU A 1 75 ? 38.886 31.205 54.989 1.00 29.51 75 GLU A O 1
ATOM 609 N N . ILE A 1 76 ? 38.140 33.316 55.196 1.00 26.54 76 ILE A N 1
ATOM 610 C CA . ILE A 1 76 ? 38.685 33.522 56.538 1.00 27.08 76 ILE A CA 1
ATOM 611 C C . ILE A 1 76 ? 38.191 32.467 57.535 1.00 27.39 76 ILE A C 1
ATOM 612 O O . ILE A 1 76 ? 38.940 31.996 58.383 1.00 26.29 76 ILE A O 1
ATOM 617 N N . ARG A 1 77 ? 36.919 32.119 57.410 1.00 25.66 77 ARG A N 1
ATOM 618 C CA . ARG A 1 77 ? 36.248 31.125 58.240 1.00 28.86 77 ARG A CA 1
ATOM 619 C C . ARG A 1 77 ? 37.024 29.796 58.273 1.00 28.76 77 ARG A C 1
ATOM 620 O O . ARG A 1 77 ? 37.051 29.103 59.294 1.00 28.79 77 ARG A O 1
ATOM 628 N N . LYS A 1 78 ? 37.650 29.449 57.153 1.00 28.61 78 LYS A N 1
ATOM 629 C CA . LYS A 1 78 ? 38.404 28.206 57.044 1.00 31.23 78 LYS A CA 1
ATOM 630 C C . LYS A 1 78 ? 39.745 28.285 57.758 1.00 30.97 78 LYS A C 1
ATOM 631 O O . LYS A 1 78 ? 40.367 27.265 58.033 1.00 33.23 78 LYS A O 1
ATOM 645 N N . THR A 1 80 ? 40.114 30.059 60.674 1.00 25.69 80 THR A N 1
ATOM 646 C CA . THR A 1 80 ? 39.873 30.351 62.084 1.00 23.61 80 THR A CA 1
ATOM 647 C C . THR A 1 80 ? 39.105 29.288 62.857 1.00 22.11 80 THR A C 1
ATOM 648 O O . THR A 1 80 ? 38.492 29.586 63.883 1.00 23.24 80 THR A O 1
ATOM 652 N N . LEU A 1 81 ? 39.120 28.054 62.375 1.00 20.54 81 LEU A N 1
ATOM 653 C CA . LEU A 1 81 ? 38.436 26.977 63.080 1.00 19.01 81 LEU A CA 1
ATOM 654 C C . LEU A 1 81 ? 39.206 26.709 64.370 1.00 19.58 81 LEU A C 1
ATOM 655 O O . LEU A 1 81 ? 38.645 26.231 65.366 1.00 18.08 81 LEU A O 1
ATOM 660 N N . ASN A 1 82 ? 40.496 27.033 64.338 1.00 18.83 82 ASN A N 1
ATOM 661 C CA . ASN A 1 82 ? 41.383 26.897 65.492 1.00 20.38 82 ASN A CA 1
ATOM 662 C C . ASN A 1 82 ? 42.141 28.209 65.647 1.00 20.32 82 ASN A C 1
ATOM 663 O O . ASN A 1 82 ? 42.280 28.966 64.683 1.00 21.87 82 ASN A O 1
ATOM 668 N N . ALA A 1 83 ? 42.614 28.481 66.857 1.00 18.73 83 ALA A N 1
ATOM 669 C CA . ALA A 1 83 ? 43.386 29.698 67.128 1.00 20.79 83 ALA A CA 1
ATOM 670 C C . ALA A 1 83 ? 44.570 29.339 68.022 1.00 20.55 83 ALA A C 1
ATOM 671 O O . ALA A 1 83 ? 44.384 28.841 69.131 1.00 21.38 83 ALA A O 1
ATOM 673 N N . ARG A 1 84 ? 45.781 29.568 67.519 1.00 19.57 84 ARG A N 1
ATOM 674 C CA . ARG A 1 84 ? 47.008 29.278 68.255 1.00 20.33 84 ARG A CA 1
ATOM 675 C C . ARG A 1 84 ? 47.137 30.137 69.503 1.00 21.30 84 ARG A C 1
ATOM 676 O O . ARG A 1 84 ? 47.038 31.362 69.440 1.00 18.84 84 ARG A O 1
ATOM 684 N N . ALA A 1 85 ? 47.388 29.494 70.639 1.00 22.40 85 ALA A N 1
ATOM 685 C CA . ALA A 1 85 ? 47.514 30.222 71.898 1.00 26.06 85 ALA A CA 1
ATOM 686 C C . ALA A 1 85 ? 48.662 31.227 71.940 1.00 26.78 85 ALA A C 1
ATOM 687 O O . ALA A 1 85 ? 48.484 32.334 72.435 1.00 27.70 85 ALA A O 1
ATOM 689 N N . ASP A 1 86 ? 49.826 30.849 71.411 1.00 29.02 86 ASP A N 1
ATOM 690 C CA . ASP A 1 86 ? 51.006 31.716 71.439 1.00 31.49 86 ASP A CA 1
ATOM 691 C C . ASP A 1 86 ? 50.957 33.070 70.718 1.00 30.55 86 ASP A C 1
ATOM 692 O O . ASP A 1 86 ? 51.752 33.953 71.024 1.00 31.38 86 ASP A O 1
ATOM 697 N N . THR A 1 87 ? 50.038 33.244 69.775 1.00 29.69 87 THR A N 1
ATOM 698 C CA . THR A 1 87 ? 49.938 34.512 69.047 1.00 29.01 87 THR A CA 1
ATOM 699 C C . THR A 1 87 ? 48.529 35.087 69.098 1.00 28.25 87 THR A C 1
ATOM 700 O O . THR A 1 87 ? 48.236 36.090 68.441 1.00 27.46 87 THR A O 1
ATOM 704 N N . ILE A 1 88 ? 47.664 34.460 69.885 1.00 25.46 88 ILE A N 1
ATOM 705 C CA . ILE A 1 88 ? 46.274 34.879 69.986 1.00 26.78 88 ILE A CA 1
ATOM 706 C C . ILE A 1 88 ? 46.047 36.322 70.451 1.00 26.03 88 ILE A C 1
ATOM 707 O O . ILE A 1 88 ? 45.043 36.942 70.101 1.00 26.77 88 ILE A O 1
ATOM 712 N N . PHE A 1 89 ? 46.974 36.871 71.223 1.00 26.23 89 PHE A N 1
ATOM 713 C CA . PHE A 1 89 ? 46.822 38.242 71.702 1.00 28.15 89 PHE A CA 1
ATOM 714 C C . PHE A 1 89 ? 47.269 39.252 70.640 1.00 30.18 89 PHE A C 1
ATOM 715 O O . PHE A 1 89 ? 47.004 40.449 70.761 1.00 30.62 89 PHE A O 1
ATOM 723 N N . GLU A 1 90 ? 47.918 38.747 69.591 1.00 32.02 90 GLU A N 1
ATOM 724 C CA . GLU A 1 90 ? 48.451 39.565 68.499 1.00 33.10 90 GLU A CA 1
ATOM 725 C C . GLU A 1 90 ? 47.636 39.555 67.189 1.00 32.29 90 GLU A C 1
ATOM 726 O O . GLU A 1 90 ? 47.446 40.601 66.564 1.00 32.40 90 GLU A O 1
ATOM 732 N N . LYS A 1 91 ? 47.167 38.384 66.763 1.00 29.62 91 LYS A N 1
ATOM 733 C CA . LYS A 1 91 ? 46.401 38.281 65.514 1.00 28.84 91 LYS A CA 1
ATOM 734 C C . LYS A 1 91 ? 45.126 39.123 65.475 1.00 26.78 91 LYS A C 1
ATOM 735 O O . LYS A 1 91 ? 44.332 39.102 66.410 1.00 23.91 91 LYS A O 1
ATOM 741 N N . PRO A 1 92 ? 44.913 39.872 64.380 1.00 26.94 92 PRO A N 1
ATOM 742 C CA . PRO A 1 92 ? 43.721 40.721 64.235 1.00 25.69 92 PRO A CA 1
ATOM 743 C C . PRO A 1 92 ? 42.391 39.957 64.312 1.00 24.61 92 PRO A C 1
ATOM 744 O O . PRO A 1 92 ? 41.376 40.507 64.728 1.00 25.23 92 PRO A O 1
ATOM 748 N N . SER A 1 93 ? 42.394 38.697 63.901 1.00 24.18 93 SER A N 1
ATOM 749 C CA . SER A 1 93 ? 41.177 37.892 63.949 1.00 25.98 93 SER A CA 1
ATOM 750 C C . SER A 1 93 ? 40.789 37.537 65.384 1.00 25.07 93 SER A C 1
ATOM 751 O O . SER A 1 93 ? 39.610 37.354 65.681 1.00 26.90 93 SER A O 1
ATOM 754 N N . PHE A 1 94 ? 41.775 37.449 66.272 1.00 23.09 94 PHE A N 1
ATOM 755 C CA . PHE A 1 94 ? 41.497 37.045 67.644 1.00 23.38 94 PHE A CA 1
ATOM 756 C C . PHE A 1 94 ? 41.841 37.991 68.793 1.00 23.75 94 PHE A C 1
ATOM 757 O O . PHE A 1 94 ? 41.407 37.748 69.922 1.00 23.73 94 PHE A O 1
ATOM 765 N N . ARG A 1 95 ? 42.590 39.058 68.535 1.00 22.38 95 ARG A N 1
ATOM 766 C CA . ARG A 1 95 ? 43.014 39.937 69.626 1.00 23.49 95 ARG A CA 1
ATOM 767 C C . ARG A 1 95 ? 41.935 40.595 70.468 1.00 22.89 95 ARG A C 1
ATOM 768 O O . ARG A 1 95 ? 42.144 40.849 71.648 1.00 23.16 95 ARG A O 1
ATOM 776 N N . GLU A 1 96 ? 40.779 40.884 69.893 1.00 24.60 96 GLU A N 1
ATOM 777 C CA . GLU A 1 96 ? 39.742 41.498 70.702 1.00 26.32 96 GLU A CA 1
ATOM 778 C C . GLU A 1 96 ? 38.877 40.451 71.401 1.00 24.41 96 GLU A C 1
ATOM 779 O O . GLU A 1 96 ? 38.496 40.638 72.551 1.00 25.76 96 GLU A O 1
ATOM 785 N N . PRO A 1 97 ? 38.568 39.328 70.723 1.00 23.91 97 PRO A N 1
ATOM 786 C CA . PRO A 1 97 ? 37.748 38.312 71.394 1.00 21.75 97 PRO A CA 1
ATOM 787 C C . PRO A 1 97 ? 38.418 37.644 72.610 1.00 20.19 97 PRO A C 1
ATOM 788 O O . PRO A 1 97 ? 37.726 37.299 73.549 1.00 19.10 97 PRO A O 1
ATOM 792 N N . ILE A 1 98 ? 39.741 37.454 72.618 1.00 20.65 98 ILE A N 1
ATOM 793 C CA . ILE A 1 98 ? 40.347 36.820 73.800 1.00 23.18 98 ILE A CA 1
ATOM 794 C C . ILE A 1 98 ? 40.281 37.691 75.041 1.00 22.54 98 ILE A C 1
ATOM 795 O O . ILE A 1 98 ? 40.378 37.191 76.156 1.00 21.45 98 ILE A O 1
ATOM 808 N N . LYS A 1 100 ? 37.686 40.121 75.371 1.00 22.19 100 LYS A N 1
ATOM 809 C CA . LYS A 1 100 ? 36.271 40.395 75.617 1.00 23.59 100 LYS A CA 1
ATOM 810 C C . LYS A 1 100 ? 35.243 39.292 75.379 1.00 22.70 100 LYS A C 1
ATOM 811 O O . LYS A 1 100 ? 34.153 39.337 75.956 1.00 21.51 100 LYS A O 1
ATOM 817 N N . LYS A 1 101 ? 35.566 38.321 74.529 1.00 20.42 101 LYS A N 1
ATOM 818 C CA . LYS A 1 101 ? 34.606 37.269 74.212 1.00 21.66 101 LYS A CA 1
ATOM 819 C C . LYS A 1 101 ? 35.125 35.851 74.301 1.00 21.35 101 LYS A C 1
ATOM 820 O O . LYS A 1 101 ? 35.169 35.153 73.287 1.00 21.95 101 LYS A O 1
ATOM 826 N N . ARG A 1 102 ? 35.508 35.426 75.502 1.00 18.16 102 ARG A N 1
ATOM 827 C CA . ARG A 1 102 ? 35.990 34.071 75.706 1.00 18.91 102 ARG A CA 1
ATOM 828 C C . ARG A 1 102 ? 34.792 33.161 75.947 1.00 19.43 102 ARG A C 1
ATOM 829 O O . ARG A 1 102 ? 33.749 33.599 76.423 1.00 16.64 102 ARG A O 1
ATOM 837 N N . CYS A 1 103 ? 34.942 31.887 75.613 1.00 18.95 103 CYS A N 1
ATOM 838 C CA . CYS A 1 103 ? 33.862 30.943 75.808 1.00 18.71 103 CYS A CA 1
ATOM 839 C C . CYS A 1 103 ? 34.443 29.561 76.024 1.00 18.02 103 CYS A C 1
ATOM 840 O O . CYS A 1 103 ? 35.641 29.358 75.881 1.00 17.79 103 CYS A O 1
ATOM 843 N N . ILE A 1 104 ? 33.576 28.622 76.378 1.00 18.74 104 ILE A N 1
ATOM 844 C CA . ILE A 1 104 ? 33.968 27.237 76.585 1.00 18.44 104 ILE A CA 1
ATOM 845 C C . ILE A 1 104 ? 33.308 26.396 75.505 1.00 17.84 104 ILE A C 1
ATOM 846 O O . ILE A 1 104 ? 32.115 26.519 75.248 1.00 19.55 104 ILE A O 1
ATOM 851 N N . VAL A 1 105 ? 34.104 25.561 74.860 1.00 16.90 105 VAL A N 1
ATOM 852 C CA . VAL A 1 105 ? 33.606 24.684 73.827 1.00 19.16 105 VAL A CA 1
ATOM 853 C C . VAL A 1 105 ? 33.549 23.303 74.476 1.00 19.86 105 VAL A C 1
ATOM 854 O O . VAL A 1 105 ? 34.567 22.638 74.617 1.00 20.19 105 VAL A O 1
ATOM 858 N N . PRO A 1 106 ? 32.358 22.868 74.903 1.00 20.45 106 PRO A N 1
ATOM 859 C CA . PRO A 1 106 ? 32.244 21.546 75.535 1.00 19.87 106 PRO A CA 1
ATOM 860 C C . PRO A 1 106 ? 32.634 20.427 74.578 1.00 19.26 106 PRO A C 1
ATOM 861 O O . PRO A 1 106 ? 32.546 20.584 73.364 1.00 19.63 106 PRO A O 1
ATOM 865 N N . SER A 1 107 ? 33.073 19.299 75.122 1.00 19.44 107 SER A N 1
ATOM 866 C CA . SER A 1 107 ? 33.475 18.177 74.290 1.00 20.01 107 SER A CA 1
ATOM 867 C C . SER A 1 107 ? 33.458 16.859 75.051 1.00 21.02 107 SER A C 1
ATOM 868 O O . SER A 1 107 ? 33.645 16.829 76.266 1.00 21.78 107 SER A O 1
ATOM 871 N N . THR A 1 108 ? 33.233 15.766 74.335 1.00 19.85 108 THR A N 1
ATOM 872 C CA . THR A 1 108 ? 33.243 14.453 74.963 1.00 22.10 108 THR A CA 1
ATOM 873 C C . THR A 1 108 ? 34.452 13.687 74.417 1.00 21.87 108 THR A C 1
ATOM 874 O O . THR A 1 108 ? 34.648 12.507 74.702 1.00 21.94 108 THR A O 1
ATOM 878 N N . GLY A 1 109 ? 35.265 14.385 73.624 1.00 21.15 109 GLY A N 1
ATOM 879 C CA . GLY A 1 109 ? 36.457 13.785 73.042 1.00 20.74 109 GLY A CA 1
ATOM 880 C C . GLY A 1 109 ? 36.693 14.297 71.641 1.00 19.75 109 GLY A C 1
ATOM 881 O O . GLY A 1 109 ? 35.837 14.968 71.086 1.00 18.67 109 GLY A O 1
ATOM 882 N N . TYR A 1 110 ? 37.853 14.014 71.064 1.00 20.44 110 TYR A N 1
ATOM 883 C CA . TYR A 1 110 ? 38.110 14.465 69.706 1.00 21.72 110 TYR A CA 1
ATOM 884 C C . TYR A 1 110 ? 38.972 13.474 68.937 1.00 21.98 110 TYR A C 1
ATOM 885 O O . TYR A 1 110 ? 39.572 12.570 69.519 1.00 21.69 110 TYR A O 1
ATOM 894 N N . PHE A 1 111 ? 39.054 13.681 67.627 1.00 22.02 111 PHE A N 1
ATOM 895 C CA . PHE A 1 111 ? 39.789 12.789 66.745 1.00 24.50 111 PHE A CA 1
ATOM 896 C C . PHE A 1 111 ? 41.061 13.390 66.146 1.00 25.55 111 PHE A C 1
ATOM 897 O O . PHE A 1 111 ? 41.114 14.578 65.833 1.00 25.69 111 PHE A O 1
ATOM 905 N N . GLU A 1 112 ? 42.079 12.548 65.992 1.00 26.62 112 GLU A N 1
ATOM 906 C CA . GLU A 1 112 ? 43.362 12.939 65.405 1.00 27.38 112 GLU A CA 1
ATOM 907 C C . GLU A 1 112 ? 43.961 11.702 64.731 1.00 26.74 112 GLU A C 1
ATOM 908 O O . GLU A 1 112 ? 43.727 10.577 65.165 1.00 27.25 112 GLU A O 1
ATOM 914 N N . TRP A 1 113 ? 44.731 11.914 63.674 1.00 25.29 113 TRP A N 1
ATOM 915 C CA . TRP A 1 113 ? 45.347 10.811 62.949 1.00 26.56 113 TRP A CA 1
ATOM 916 C C . TRP A 1 113 ? 46.862 10.855 63.086 1.00 28.54 113 TRP A C 1
ATOM 917 O O . TRP A 1 113 ? 47.479 11.907 62.915 1.00 27.07 113 TRP A O 1
ATOM 928 N N . ARG A 1 114 ? 47.453 9.710 63.397 1.00 28.47 114 ARG A N 1
ATOM 929 C CA . ARG A 1 114 ? 48.895 9.609 63.509 1.00 32.22 114 ARG A CA 1
ATOM 930 C C . ARG A 1 114 ? 49.400 9.122 62.152 1.00 33.85 114 ARG A C 1
ATOM 931 O O . ARG A 1 114 ? 48.843 8.175 61.591 1.00 33.16 114 ARG A O 1
ATOM 939 N N . HIS A 1 115 ? 50.438 9.761 61.620 1.00 35.10 115 HIS A N 1
ATOM 940 C CA . HIS A 1 115 ? 50.985 9.341 60.326 1.00 37.41 115 HIS A CA 1
ATOM 941 C C . HIS A 1 115 ? 52.225 8.463 60.482 1.00 37.70 115 HIS A C 1
ATOM 942 O O . HIS A 1 115 ? 53.023 8.650 61.393 1.00 36.60 115 HIS A O 1
ATOM 949 N N . GLU A 1 116 ? 52.367 7.497 59.585 1.00 40.56 116 GLU A N 1
ATOM 950 C CA . GLU A 1 116 ? 53.516 6.602 59.560 1.00 43.85 116 GLU A CA 1
ATOM 951 C C . GLU A 1 116 ? 53.512 5.936 58.197 1.00 45.28 116 GLU A C 1
ATOM 952 O O . GLU A 1 116 ? 52.766 4.985 57.946 1.00 45.22 116 GLU A O 1
ATOM 958 N N . GLY A 1 117 ? 54.354 6.471 57.316 1.00 46.85 117 GLY A N 1
ATOM 959 C CA . GLY A 1 117 ? 54.434 5.983 55.955 1.00 47.71 117 GLY A CA 1
ATOM 960 C C . GLY A 1 117 ? 53.289 6.664 55.237 1.00 48.03 117 GLY A C 1
ATOM 961 O O . GLY A 1 117 ? 53.166 7.892 55.277 1.00 49.97 117 GLY A O 1
ATOM 962 N N . ALA A 1 118 ? 52.442 5.878 54.586 1.00 45.39 118 ALA A N 1
ATOM 963 C CA . ALA A 1 118 ? 51.288 6.432 53.897 1.00 43.60 118 ALA A CA 1
ATOM 964 C C . ALA A 1 118 ? 50.072 6.134 54.767 1.00 43.10 118 ALA A C 1
ATOM 965 O O . ALA A 1 118 ? 48.953 6.539 54.449 1.00 47.44 118 ALA A O 1
ATOM 967 N N . ASN A 1 119 ? 50.303 5.428 55.874 1.00 42.19 119 ASN A N 1
ATOM 968 C CA . ASN A 1 119 ? 49.220 5.064 56.776 1.00 38.55 119 ASN A CA 1
ATOM 969 C C . ASN A 1 119 ? 48.775 6.167 57.733 1.00 37.23 119 ASN A C 1
ATOM 970 O O . ASN A 1 119 ? 49.584 6.824 58.395 1.00 36.37 119 ASN A O 1
ATOM 975 N N . LYS A 1 120 ? 47.461 6.343 57.781 1.00 36.44 120 LYS A N 1
ATOM 976 C CA . LYS A 1 120 ? 46.801 7.332 58.614 1.00 36.24 120 LYS A CA 1
ATOM 977 C C . LYS A 1 120 ? 46.032 6.536 59.683 1.00 35.69 120 LYS A C 1
ATOM 978 O O . LYS A 1 120 ? 45.024 5.896 59.377 1.00 35.83 120 LYS A O 1
ATOM 984 N N . ILE A 1 121 ? 46.507 6.547 60.924 1.00 33.58 121 ILE A N 1
ATOM 985 C CA . ILE A 1 121 ? 45.809 5.815 61.972 1.00 31.96 121 ILE A CA 1
ATOM 986 C C . ILE A 1 121 ? 44.959 6.767 62.824 1.00 29.34 121 ILE A C 1
ATOM 987 O O . ILE A 1 121 ? 45.467 7.712 63.431 1.00 28.83 121 ILE A O 1
ATOM 992 N N . PRO A 1 122 ? 43.636 6.541 62.854 1.00 27.85 122 PRO A N 1
ATOM 993 C CA . PRO A 1 122 ? 42.719 7.387 63.624 1.00 26.20 122 PRO A CA 1
ATOM 994 C C . PRO A 1 122 ? 42.653 7.063 65.105 1.00 25.22 122 PRO A C 1
ATOM 995 O O . PRO A 1 122 ? 42.570 5.902 65.499 1.00 25.19 122 PRO A O 1
ATOM 999 N N . TYR A 1 123 ? 42.676 8.106 65.923 1.00 22.90 123 TYR A N 1
ATOM 1000 C CA . TYR A 1 123 ? 42.607 7.945 67.359 1.00 22.77 123 TYR A CA 1
ATOM 1001 C C . TYR A 1 123 ? 41.453 8.760 67.918 1.00 24.56 123 TYR A C 1
ATOM 1002 O O . TYR A 1 123 ? 41.099 9.819 67.376 1.00 24.29 123 TYR A O 1
ATOM 1011 N N . TYR A 1 124 ? 40.873 8.255 69.004 1.00 23.03 124 TYR A N 1
ATOM 1012 C CA . TYR A 1 124 ? 39.800 8.936 69.707 1.00 23.28 124 TYR A CA 1
ATOM 1013 C C . TYR A 1 124 ? 40.480 9.330 71.011 1.00 22.60 124 TYR A C 1
ATOM 1014 O O . TYR A 1 124 ? 40.977 8.474 71.746 1.00 22.04 124 TYR A O 1
ATOM 1023 N N . ILE A 1 125 ? 40.525 10.627 71.284 1.00 21.82 125 ILE A N 1
ATOM 1024 C CA . ILE A 1 125 ? 41.191 11.141 72.473 1.00 20.46 125 ILE A CA 1
ATOM 1025 C C . ILE A 1 125 ? 40.183 11.756 73.438 1.00 22.89 125 ILE A C 1
ATOM 1026 O O . ILE A 1 125 ? 39.318 12.538 73.029 1.00 22.02 125 ILE A O 1
ATOM 1031 N N . TYR A 1 126 ? 40.302 11.406 74.717 1.00 21.49 126 TYR A N 1
ATOM 1032 C CA . TYR A 1 126 ? 39.376 11.910 75.726 1.00 23.76 126 TYR A CA 1
ATOM 1033 C C . TYR A 1 126 ? 40.053 12.145 77.070 1.00 23.36 126 TYR A C 1
ATOM 1034 O O . TYR A 1 126 ? 41.237 11.844 77.247 1.00 21.05 126 TYR A O 1
ATOM 1043 N N . VAL A 1 127 ? 39.284 12.683 78.013 1.00 22.72 127 VAL A N 1
ATOM 1044 C CA . VAL A 1 127 ? 39.784 12.976 79.353 1.00 24.52 127 VAL A CA 1
ATOM 1045 C C . VAL A 1 127 ? 39.240 11.950 80.347 1.00 25.17 127 VAL A C 1
ATOM 1046 O O . VAL A 1 127 ? 38.033 11.744 80.440 1.00 23.54 127 VAL A O 1
ATOM 1050 N N . LYS A 1 128 ? 40.143 11.310 81.079 1.00 26.79 128 LYS A N 1
ATOM 1051 C CA . LYS A 1 128 ? 39.766 10.286 82.049 1.00 30.50 128 LYS A CA 1
ATOM 1052 C C . LYS A 1 128 ? 38.784 10.774 83.104 1.00 32.23 128 LYS A C 1
ATOM 1053 O O . LYS A 1 128 ? 38.999 11.800 83.742 1.00 32.48 128 LYS A O 1
ATOM 1059 N N . ASP A 1 129 ? 37.706 10.023 83.285 1.00 34.49 129 ASP A N 1
ATOM 1060 C CA . ASP A 1 129 ? 36.702 10.350 84.292 1.00 37.89 129 ASP A CA 1
ATOM 1061 C C . ASP A 1 129 ? 36.120 11.769 84.224 1.00 37.52 129 ASP A C 1
ATOM 1062 O O . ASP A 1 129 ? 35.859 12.405 85.251 1.00 37.72 129 ASP A O 1
ATOM 1067 N N . GLU A 1 130 ? 35.929 12.265 83.008 1.00 35.22 130 GLU A N 1
ATOM 1068 C CA . GLU A 1 130 ? 35.332 13.576 82.801 1.00 33.24 130 GLU A CA 1
ATOM 1069 C C . GLU A 1 130 ? 34.548 13.413 81.508 1.00 30.81 130 GLU A C 1
ATOM 1070 O O . GLU A 1 130 ? 35.022 13.775 80.433 1.00 31.26 130 GLU A O 1
ATOM 1076 N N . PRO A 1 131 ? 33.334 12.848 81.601 1.00 28.94 131 PRO A N 1
ATOM 1077 C CA . PRO A 1 131 ? 32.473 12.618 80.438 1.00 27.75 131 PRO A CA 1
ATOM 1078 C C . PRO A 1 131 ? 32.447 13.800 79.485 1.00 26.39 131 PRO A C 1
ATOM 1079 O O . PRO A 1 131 ? 32.593 13.639 78.278 1.00 27.26 131 PRO A O 1
ATOM 1083 N N . ILE A 1 132 ? 32.238 14.989 80.032 1.00 23.97 132 ILE A N 1
ATOM 1084 C CA . ILE A 1 132 ? 32.199 16.193 79.219 1.00 21.18 132 ILE A CA 1
ATOM 1085 C C . ILE A 1 132 ? 33.291 17.090 79.757 1.00 19.67 132 ILE A C 1
ATOM 1086 O O . ILE A 1 132 ? 33.285 17.416 80.939 1.00 16.48 132 ILE A O 1
ATOM 1091 N N . PHE A 1 133 ? 34.240 17.466 78.904 1.00 18.00 133 PHE A N 1
ATOM 1092 C CA . PHE A 1 133 ? 35.307 18.345 79.347 1.00 19.82 133 PHE A CA 1
ATOM 1093 C C . PHE A 1 133 ? 35.241 19.661 78.589 1.00 20.23 133 PHE A C 1
ATOM 1094 O O . PHE A 1 133 ? 34.523 19.780 77.598 1.00 18.51 133 PHE A O 1
ATOM 1102 N N . SER A 1 134 ? 35.974 20.659 79.062 1.00 19.01 134 SER A N 1
ATOM 1103 C CA . SER A 1 134 ? 35.916 21.968 78.436 1.00 20.48 134 SER A CA 1
ATOM 1104 C C . SER A 1 134 ? 37.160 22.397 77.670 1.00 20.40 134 SER A C 1
ATOM 1105 O O . SER A 1 134 ? 38.285 22.286 78.170 1.00 20.40 134 SER A O 1
ATOM 1116 N N . ALA A 1 136 ? 39.042 25.589 75.722 1.00 18.09 136 ALA A N 1
ATOM 1117 C CA . ALA A 1 136 ? 38.998 27.045 75.726 1.00 18.31 136 ALA A CA 1
ATOM 1118 C C . ALA A 1 136 ? 38.686 27.567 74.323 1.00 19.17 136 ALA A C 1
ATOM 1119 O O . ALA A 1 136 ? 39.244 27.100 73.329 1.00 19.15 136 ALA A O 1
ATOM 1121 N N . GLY A 1 137 ? 37.783 28.531 74.240 1.00 18.18 137 GLY A N 1
ATOM 1122 C CA . GLY A 1 137 ? 37.454 29.086 72.947 1.00 18.58 137 GLY A CA 1
ATOM 1123 C C . GLY A 1 137 ? 37.214 30.579 73.014 1.00 18.28 137 GLY A C 1
ATOM 1124 O O . GLY A 1 137 ? 37.288 31.188 74.078 1.00 16.32 137 GLY A O 1
ATOM 1125 N N . ILE A 1 138 ? 36.962 31.161 71.850 1.00 18.01 138 ILE A N 1
ATOM 1126 C CA . ILE A 1 138 ? 36.653 32.576 71.707 1.00 19.89 138 ILE A CA 1
ATOM 1127 C C . ILE A 1 138 ? 35.570 32.650 70.641 1.00 19.00 138 ILE A C 1
ATOM 1128 O O . ILE A 1 138 ? 35.448 31.752 69.804 1.00 18.45 138 ILE A O 1
ATOM 1133 N N . TYR A 1 139 ? 34.766 33.703 70.686 1.00 19.66 139 TYR A N 1
ATOM 1134 C CA . TYR A 1 139 ? 33.711 33.871 69.707 1.00 20.20 139 TYR A CA 1
ATOM 1135 C C . TYR A 1 139 ? 33.679 35.320 69.256 1.00 20.80 139 TYR A C 1
ATOM 1136 O O . TYR A 1 139 ? 34.377 36.166 69.812 1.00 19.60 139 TYR A O 1
ATOM 1145 N N . ASP A 1 140 ? 32.885 35.603 68.233 1.00 20.88 140 ASP A N 1
ATOM 1146 C CA . ASP A 1 140 ? 32.761 36.969 67.745 1.00 23.24 140 ASP A CA 1
ATOM 1147 C C . ASP A 1 140 ? 31.426 37.092 67.039 1.00 24.59 140 ASP A C 1
ATOM 1148 O O . ASP A 1 140 ? 30.791 36.082 66.710 1.00 23.74 140 ASP A O 1
ATOM 1153 N N . ARG A 1 141 ? 30.996 38.329 66.816 1.00 24.44 141 ARG A N 1
ATOM 1154 C CA . ARG A 1 141 ? 29.743 38.585 66.124 1.00 26.98 141 ARG A CA 1
ATOM 1155 C C . ARG A 1 141 ? 30.066 39.416 64.888 1.00 27.37 141 ARG A C 1
ATOM 1156 O O . ARG A 1 141 ? 30.861 40.360 64.950 1.00 25.37 141 ARG A O 1
ATOM 1164 N N . TRP A 1 142 ? 29.467 39.045 63.761 1.00 26.86 142 TRP A N 1
ATOM 1165 C CA . TRP A 1 142 ? 29.711 39.739 62.505 1.00 28.39 142 TRP A CA 1
ATOM 1166 C C . TRP A 1 142 ? 28.420 40.050 61.754 1.00 29.51 142 TRP A C 1
ATOM 1167 O O . TRP A 1 142 ? 27.568 39.178 61.554 1.00 29.53 142 TRP A O 1
ATOM 1178 N N . LEU A 1 143 ? 28.288 41.300 61.335 1.00 29.89 143 LEU A N 1
ATOM 1179 C CA . LEU A 1 143 ? 27.117 41.733 60.590 1.00 32.29 143 LEU A CA 1
ATOM 1180 C C . LEU A 1 143 ? 27.461 41.781 59.112 1.00 33.62 143 LEU A C 1
ATOM 1181 O O . LEU A 1 143 ? 28.393 42.482 58.706 1.00 34.11 143 LEU A O 1
ATOM 1186 N N . ASP A 1 144 ? 26.725 41.016 58.311 1.00 34.24 144 ASP A N 1
ATOM 1187 C CA . ASP A 1 144 ? 26.954 40.992 56.875 1.00 35.60 144 ASP A CA 1
ATOM 1188 C C . ASP A 1 144 ? 26.319 42.245 56.287 1.00 37.57 144 ASP A C 1
ATOM 1189 O O . ASP A 1 144 ? 25.097 42.336 56.194 1.00 38.06 144 ASP A O 1
ATOM 1194 N N . LYS A 1 145 ? 27.155 43.205 55.901 1.00 39.93 145 LYS A N 1
ATOM 1195 C CA . LYS A 1 145 ? 26.694 44.468 55.331 1.00 42.50 145 LYS A CA 1
ATOM 1196 C C . LYS A 1 145 ? 25.642 44.273 54.246 1.00 43.80 145 LYS A C 1
ATOM 1197 O O . LYS A 1 145 ? 24.562 44.864 54.294 1.00 44.43 145 LYS A O 1
ATOM 1203 N N . ASP A 1 146 ? 25.962 43.427 53.273 1.00 44.37 146 ASP A N 1
ATOM 1204 C CA . ASP A 1 146 ? 25.076 43.181 52.141 1.00 45.18 146 ASP A CA 1
ATOM 1205 C C . ASP A 1 146 ? 23.866 42.293 52.402 1.00 44.15 146 ASP A C 1
ATOM 1206 O O . ASP A 1 146 ? 22.923 42.290 51.612 1.00 44.95 146 ASP A O 1
ATOM 1211 N N . THR A 1 147 ? 23.884 41.547 53.500 1.00 43.26 147 THR A N 1
ATOM 1212 C CA . THR A 1 147 ? 22.779 40.646 53.817 1.00 42.62 147 THR A CA 1
ATOM 1213 C C . THR A 1 147 ? 21.936 41.132 54.986 1.00 41.05 147 THR A C 1
ATOM 1214 O O . THR A 1 147 ? 20.735 40.867 55.049 1.00 42.94 147 THR A O 1
ATOM 1218 N N . GLY A 1 148 ? 22.567 41.847 55.909 1.00 39.26 148 GLY A N 1
ATOM 1219 C CA . GLY A 1 148 ? 21.861 42.312 57.087 1.00 37.97 148 GLY A CA 1
ATOM 1220 C C . GLY A 1 148 ? 21.843 41.199 58.129 1.00 37.46 148 GLY A C 1
ATOM 1221 O O . GLY A 1 148 ? 21.405 41.399 59.262 1.00 36.99 148 GLY A O 1
ATOM 1222 N N . GLU A 1 149 ? 22.337 40.024 57.739 1.00 36.63 149 GLU A N 1
ATOM 1223 C CA . GLU A 1 149 ? 22.383 38.853 58.617 1.00 37.86 149 GLU A CA 1
ATOM 1224 C C . GLU A 1 149 ? 23.475 38.961 59.685 1.00 36.26 149 GLU A C 1
ATOM 1225 O O . GLU A 1 149 ? 24.618 39.291 59.391 1.00 35.55 149 GLU A O 1
ATOM 1231 N N . GLU A 1 150 ? 23.104 38.669 60.926 1.00 37.02 150 GLU A N 1
ATOM 1232 C CA . GLU A 1 150 ? 24.023 38.728 62.057 1.00 38.25 150 GLU A CA 1
ATOM 1233 C C . GLU A 1 150 ? 24.530 37.322 62.376 1.00 35.57 150 GLU A C 1
ATOM 1234 O O . GLU A 1 150 ? 23.738 36.429 62.671 1.00 36.50 150 GLU A O 1
ATOM 1240 N N . HIS A 1 151 ? 25.845 37.132 62.321 1.00 32.97 151 HIS A N 1
ATOM 1241 C CA . HIS A 1 151 ? 26.432 35.828 62.600 1.00 30.03 151 HIS A CA 1
ATOM 1242 C C . HIS A 1 151 ? 27.215 35.804 63.908 1.00 29.51 151 HIS A C 1
ATOM 1243 O O . HIS A 1 151 ? 27.878 36.777 64.262 1.00 30.83 151 HIS A O 1
ATOM 1250 N N . GLU A 1 152 ? 27.122 34.691 64.627 1.00 25.85 152 GLU A N 1
ATOM 1251 C CA . GLU A 1 152 ? 27.862 34.498 65.867 1.00 24.82 152 GLU A CA 1
ATOM 1252 C C . GLU A 1 152 ? 28.650 33.214 65.672 1.00 22.45 152 GLU A C 1
ATOM 1253 O O . GLU A 1 152 ? 28.070 32.147 65.455 1.00 17.51 152 GLU A O 1
ATOM 1259 N N . THR A 1 153 ? 29.973 33.328 65.745 1.00 21.37 153 THR A N 1
ATOM 1260 C CA . THR A 1 153 ? 30.854 32.193 65.496 1.00 21.20 153 THR A CA 1
ATOM 1261 C C . THR A 1 153 ? 31.949 32.015 66.537 1.00 21.36 153 THR A C 1
ATOM 1262 O O . THR A 1 153 ? 32.237 32.921 67.315 1.00 21.42 153 THR A O 1
ATOM 1266 N N . PHE A 1 154 ? 32.581 30.846 66.538 1.00 18.89 154 PHE A N 1
ATOM 1267 C CA . PHE A 1 154 ? 33.623 30.594 67.518 1.00 16.26 154 PHE A CA 1
ATOM 1268 C C . PHE A 1 154 ? 34.818 29.859 66.963 1.00 17.08 154 PHE A C 1
ATOM 1269 O O . PHE A 1 154 ? 34.778 29.283 65.875 1.00 18.71 154 PHE A O 1
ATOM 1277 N N . SER A 1 155 ? 35.880 29.863 67.748 1.00 16.27 155 SER A N 1
ATOM 1278 C CA . SER A 1 155 ? 37.100 29.183 67.385 1.00 17.94 155 SER A CA 1
ATOM 1279 C C . SER A 1 155 ? 37.599 28.431 68.619 1.00 18.60 155 SER A C 1
ATOM 1280 O O . SER A 1 155 ? 37.390 28.875 69.746 1.00 18.14 155 SER A O 1
ATOM 1283 N N . ILE A 1 156 ? 38.243 27.286 68.405 1.00 18.49 156 ILE A N 1
ATOM 1284 C CA . ILE A 1 156 ? 38.798 26.512 69.512 1.00 18.70 156 ILE A CA 1
ATOM 1285 C C . ILE A 1 156 ? 40.265 26.892 69.595 1.00 17.00 156 ILE A C 1
ATOM 1286 O O . ILE A 1 156 ? 40.956 26.916 68.584 1.00 17.56 156 ILE A O 1
ATOM 1291 N N . ILE A 1 157 ? 40.740 27.192 70.795 1.00 15.80 157 ILE A N 1
ATOM 1292 C CA . ILE A 1 157 ? 42.130 27.586 70.985 1.00 16.90 157 ILE A CA 1
ATOM 1293 C C . ILE A 1 157 ? 42.999 26.342 71.096 1.00 16.79 157 ILE A C 1
ATOM 1294 O O . ILE A 1 157 ? 42.586 25.345 71.693 1.00 16.15 157 ILE A O 1
ATOM 1299 N N . THR A 1 158 ? 44.189 26.390 70.506 1.00 16.49 158 THR A N 1
ATOM 1300 C CA . THR A 1 158 ? 45.097 25.252 70.552 1.00 19.77 158 THR A CA 1
ATOM 1301 C C . THR A 1 158 ? 46.386 25.593 71.269 1.00 21.40 158 THR A C 1
ATOM 1302 O O . THR A 1 158 ? 46.726 26.767 71.452 1.00 22.41 158 THR A O 1
ATOM 1306 N N . THR A 1 159 ? 47.099 24.552 71.668 1.00 23.16 159 THR A N 1
ATOM 1307 C CA . THR A 1 159 ? 48.353 24.696 72.396 1.00 26.12 159 THR A CA 1
ATOM 1308 C C . THR A 1 159 ? 49.322 23.602 71.966 1.00 27.46 159 THR A C 1
ATOM 1309 O O . THR A 1 159 ? 48.993 22.765 71.115 1.00 26.24 159 THR A O 1
ATOM 1313 N N . ASP A 1 160 ? 50.514 23.621 72.552 1.00 27.42 160 ASP A N 1
ATOM 1314 C CA . ASP A 1 160 ? 51.524 22.618 72.267 1.00 29.48 160 ASP A CA 1
ATOM 1315 C C . ASP A 1 160 ? 50.983 21.300 72.809 1.00 29.10 160 ASP A C 1
ATOM 1316 O O . ASP A 1 160 ? 50.108 21.285 73.673 1.00 26.71 160 ASP A O 1
ATOM 1321 N N . THR A 1 161 ? 51.523 20.195 72.316 1.00 28.68 161 THR A N 1
ATOM 1322 C CA . THR A 1 161 ? 51.086 18.872 72.738 1.00 29.50 161 THR A CA 1
ATOM 1323 C C . THR A 1 161 ? 51.724 18.448 74.057 1.00 28.44 161 THR A C 1
ATOM 1324 O O . THR A 1 161 ? 52.536 19.172 74.629 1.00 28.36 161 THR A O 1
ATOM 1328 N N . ASN A 1 162 ? 51.322 17.276 74.536 1.00 28.16 162 ASN A N 1
ATOM 1329 C CA . ASN A 1 162 ? 51.879 16.682 75.745 1.00 27.88 162 ASN A CA 1
ATOM 1330 C C . ASN A 1 162 ? 52.320 15.297 75.292 1.00 28.93 162 ASN A C 1
ATOM 1331 O O . ASN A 1 162 ? 52.226 14.995 74.103 1.00 28.18 162 ASN A O 1
ATOM 1336 N N . SER A 1 163 ? 52.792 14.463 76.214 1.00 29.67 163 SER A N 1
ATOM 1337 C CA . SER A 1 163 ? 53.258 13.119 75.866 1.00 30.18 163 SER A CA 1
ATOM 1338 C C . SER A 1 163 ? 52.306 12.376 74.931 1.00 29.05 163 SER A C 1
ATOM 1339 O O . SER A 1 163 ? 52.696 11.944 73.845 1.00 28.82 163 SER A O 1
ATOM 1342 N N . LEU A 1 164 ? 51.062 12.224 75.368 1.00 27.40 164 LEU A N 1
ATOM 1343 C CA . LEU A 1 164 ? 50.047 11.520 74.593 1.00 27.55 164 LEU A CA 1
ATOM 1344 C C . LEU A 1 164 ? 49.719 12.150 73.238 1.00 27.05 164 LEU A C 1
ATOM 1345 O O . LEU A 1 164 ? 49.834 11.502 72.206 1.00 26.90 164 LEU A O 1
ATOM 1350 N N . THR A 1 165 ? 49.309 13.412 73.237 1.00 27.38 165 THR A N 1
ATOM 1351 C CA . THR A 1 165 ? 48.947 14.077 71.986 1.00 27.55 165 THR A CA 1
ATOM 1352 C C . THR A 1 165 ? 50.105 14.265 71.012 1.00 28.29 165 THR A C 1
ATOM 1353 O O . THR A 1 165 ? 49.889 14.386 69.809 1.00 28.71 165 THR A O 1
ATOM 1357 N N . ASP A 1 166 ? 51.334 14.276 71.519 1.00 28.01 166 ASP A N 1
ATOM 1358 C CA . ASP A 1 166 ? 52.484 14.448 70.643 1.00 28.56 166 ASP A CA 1
ATOM 1359 C C . ASP A 1 166 ? 52.754 13.192 69.813 1.00 26.78 166 ASP A C 1
ATOM 1360 O O . ASP A 1 166 ? 53.237 13.272 68.687 1.00 24.81 166 ASP A O 1
ATOM 1365 N N . TYR A 1 167 ? 52.452 12.034 70.386 1.00 26.28 167 TYR A N 1
ATOM 1366 C CA . TYR A 1 167 ? 52.633 10.763 69.694 1.00 28.02 167 TYR A CA 1
ATOM 1367 C C . TYR A 1 167 ? 51.535 10.600 68.638 1.00 26.99 167 TYR A C 1
ATOM 1368 O O . TYR A 1 167 ? 51.790 10.118 67.537 1.00 26.85 167 TYR A O 1
ATOM 1377 N N . ILE A 1 168 ? 50.315 11.015 68.979 1.00 24.74 168 ILE A N 1
ATOM 1378 C CA . ILE A 1 168 ? 49.188 10.915 68.058 1.00 24.41 168 ILE A CA 1
ATOM 1379 C C . ILE A 1 168 ? 49.273 11.984 66.951 1.00 24.55 168 ILE A C 1
ATOM 1380 O O . ILE A 1 168 ? 49.281 11.655 65.769 1.00 20.80 168 ILE A O 1
ATOM 1385 N N . ASP A 1 169 ? 49.348 13.259 67.324 1.00 25.27 169 ASP A N 1
ATOM 1386 C CA . ASP A 1 169 ? 49.455 14.314 66.315 1.00 28.73 169 ASP A CA 1
ATOM 1387 C C . ASP A 1 169 ? 50.934 14.562 65.980 1.00 28.96 169 ASP A C 1
ATOM 1388 O O . ASP A 1 169 ? 51.486 15.622 66.284 1.00 27.92 169 ASP A O 1
ATOM 1393 N N . ASN A 1 170 ? 51.564 13.582 65.335 1.00 29.09 170 ASN A N 1
ATOM 1394 C CA . ASN A 1 170 ? 52.982 13.672 65.003 1.00 30.77 170 ASN A CA 1
ATOM 1395 C C . ASN A 1 170 ? 53.333 14.444 63.730 1.00 31.78 170 ASN A C 1
ATOM 1396 O O . ASN A 1 170 ? 54.460 14.371 63.247 1.00 32.47 170 ASN A O 1
ATOM 1401 N N . THR A 1 171 ? 52.379 15.193 63.191 1.00 32.93 171 THR A N 1
ATOM 1402 C CA . THR A 1 171 ? 52.648 15.981 61.991 1.00 35.21 171 THR A CA 1
ATOM 1403 C C . THR A 1 171 ? 52.411 17.478 62.212 1.00 34.85 171 THR A C 1
ATOM 1404 O O . THR A 1 171 ? 53.103 18.312 61.633 1.00 36.13 171 THR A O 1
ATOM 1408 N N . LYS A 1 172 ? 51.440 17.816 63.056 1.00 35.22 172 LYS A N 1
ATOM 1409 C CA . LYS A 1 172 ? 51.132 19.219 63.346 1.00 32.67 172 LYS A CA 1
ATOM 1410 C C . LYS A 1 172 ? 51.531 19.593 64.771 1.00 30.16 172 LYS A C 1
ATOM 1411 O O . LYS A 1 172 ? 51.760 20.764 65.081 1.00 28.70 172 LYS A O 1
ATOM 1417 N N . HIS A 1 173 ? 51.593 18.590 65.639 1.00 28.75 173 HIS A N 1
ATOM 1418 C CA . HIS A 1 173 ? 51.974 18.804 67.030 1.00 27.76 173 HIS A CA 1
ATOM 1419 C C . HIS A 1 173 ? 51.102 19.833 67.758 1.00 25.99 173 HIS A C 1
ATOM 1420 O O . HIS A 1 173 ? 51.593 20.695 68.475 1.00 23.22 173 HIS A O 1
ATOM 1427 N N . ARG A 1 174 ? 49.808 19.728 67.551 1.00 23.38 174 ARG A N 1
ATOM 1428 C CA . ARG A 1 174 ? 48.873 20.634 68.175 1.00 24.30 174 ARG A CA 1
ATOM 1429 C C . ARG A 1 174 ? 47.778 19.806 68.920 1.00 24.65 174 ARG A C 1
ATOM 1430 O O . ARG A 1 174 ? 47.506 18.617 68.573 1.00 22.77 174 ARG A O 1
ATOM 1446 N N . PRO A 1 176 ? 43.999 20.689 71.457 1.00 21.48 176 PRO A N 1
ATOM 1447 C CA . PRO A 1 176 ? 43.165 21.786 71.933 1.00 20.96 176 PRO A CA 1
ATOM 1448 C C . PRO A 1 176 ? 43.549 22.237 73.336 1.00 20.96 176 PRO A C 1
ATOM 1449 O O . PRO A 1 176 ? 44.080 21.447 74.111 1.00 18.98 176 PRO A O 1
ATOM 1453 N N . ALA A 1 177 ? 43.286 23.504 73.663 1.00 20.32 177 ALA A N 1
ATOM 1454 C CA . ALA A 1 177 ? 43.589 24.023 75.001 1.00 19.77 177 ALA A CA 1
ATOM 1455 C C . ALA A 1 177 ? 42.467 23.569 75.933 1.00 20.43 177 ALA A C 1
ATOM 1456 O O . ALA A 1 177 ? 41.379 24.143 75.942 1.00 21.90 177 ALA A O 1
ATOM 1458 N N . ILE A 1 178 ? 42.730 22.523 76.701 1.00 19.32 178 ILE A N 1
ATOM 1459 C CA . ILE A 1 178 ? 41.741 21.999 77.613 1.00 19.89 178 ILE A CA 1
ATOM 1460 C C . ILE A 1 178 ? 41.842 22.674 78.975 1.00 19.79 178 ILE A C 1
ATOM 1461 O O . ILE A 1 178 ? 42.929 22.840 79.513 1.00 18.85 178 ILE A O 1
ATOM 1466 N N . LEU A 1 179 ? 40.699 23.086 79.509 1.00 20.46 179 LEU A N 1
ATOM 1467 C CA . LEU A 1 179 ? 40.631 23.731 80.825 1.00 22.53 179 LEU A CA 1
ATOM 1468 C C . LEU A 1 179 ? 40.245 22.676 81.849 1.00 22.72 179 LEU A C 1
ATOM 1469 O O . LEU A 1 179 ? 39.450 21.787 81.551 1.00 23.01 179 LEU A O 1
ATOM 1474 N N . THR A 1 180 ? 40.804 22.754 83.051 1.00 22.54 180 THR A N 1
ATOM 1475 C CA . THR A 1 180 ? 40.421 21.798 84.077 1.00 21.85 180 THR A CA 1
ATOM 1476 C C . THR A 1 180 ? 39.060 22.277 84.584 1.00 21.73 180 THR A C 1
ATOM 1477 O O . THR A 1 180 ? 38.671 23.422 84.355 1.00 19.72 180 THR A O 1
ATOM 1481 N N . GLN A 1 181 ? 38.333 21.417 85.276 1.00 22.18 181 GLN A N 1
ATOM 1482 C CA . GLN A 1 181 ? 37.028 21.817 85.775 1.00 24.51 181 GLN A CA 1
ATOM 1483 C C . GLN A 1 181 ? 37.108 23.006 86.715 1.00 24.12 181 GLN A C 1
ATOM 1484 O O . GLN A 1 181 ? 36.213 23.850 86.716 1.00 23.23 181 GLN A O 1
ATOM 1490 N N . GLU A 1 182 ? 38.191 23.080 87.489 1.00 22.20 182 GLU A N 1
ATOM 1491 C CA . GLU A 1 182 ? 38.385 24.157 88.450 1.00 23.29 182 GLU A CA 1
ATOM 1492 C C . GLU A 1 182 ? 38.729 25.505 87.841 1.00 24.75 182 GLU A C 1
ATOM 1493 O O . GLU A 1 182 ? 38.814 26.502 88.555 1.00 24.34 182 GLU A O 1
ATOM 1499 N N . GLU A 1 183 ? 38.918 25.546 86.528 1.00 23.28 183 GLU A N 1
ATOM 1500 C CA . GLU A 1 183 ? 39.268 26.796 85.867 1.00 22.63 183 GLU A CA 1
ATOM 1501 C C . GLU A 1 183 ? 38.150 27.286 84.959 1.00 21.51 183 GLU A C 1
ATOM 1502 O O . GLU A 1 183 ? 38.264 28.341 84.339 1.00 21.55 183 GLU A O 1
ATOM 1508 N N . GLU A 1 184 ? 37.071 26.525 84.878 1.00 19.95 184 GLU A N 1
ATOM 1509 C CA . GLU A 1 184 ? 35.978 26.887 83.994 1.00 20.83 184 GLU A CA 1
ATOM 1510 C C . GLU A 1 184 ? 35.385 28.276 84.200 1.00 21.70 184 GLU A C 1
ATOM 1511 O O . GLU A 1 184 ? 35.424 29.100 83.284 1.00 21.65 184 GLU A O 1
ATOM 1517 N N . GLU A 1 185 ? 34.864 28.563 85.390 1.00 23.32 185 GLU A N 1
ATOM 1518 C CA . GLU A 1 185 ? 34.286 29.878 85.631 1.00 25.58 185 GLU A CA 1
ATOM 1519 C C . GLU A 1 185 ? 35.330 30.995 85.671 1.00 25.07 185 GLU A C 1
ATOM 1520 O O . GLU A 1 185 ? 35.039 32.142 85.315 1.00 25.38 185 GLU A O 1
ATOM 1526 N N . LYS A 1 186 ? 36.548 30.670 86.092 1.00 23.31 186 LYS A N 1
ATOM 1527 C CA . LYS A 1 186 ? 37.605 31.675 86.138 1.00 24.09 186 LYS A CA 1
ATOM 1528 C C . LYS A 1 186 ? 37.883 32.141 84.705 1.00 23.36 186 LYS A C 1
ATOM 1529 O O . LYS A 1 186 ? 37.978 33.339 84.440 1.00 23.53 186 LYS A O 1
ATOM 1535 N N . TRP A 1 187 ? 38.005 31.182 83.787 1.00 22.11 187 TRP A N 1
ATOM 1536 C CA . TRP A 1 187 ? 38.247 31.468 82.378 1.00 20.86 187 TRP A CA 1
ATOM 1537 C C . TRP A 1 187 ? 37.224 32.457 81.817 1.00 22.51 187 TRP A C 1
ATOM 1538 O O . TRP A 1 187 ? 37.556 33.287 80.968 1.00 19.80 187 TRP A O 1
ATOM 1549 N N . LEU A 1 188 ? 35.988 32.370 82.304 1.00 21.26 188 LEU A N 1
ATOM 1550 C CA . LEU A 1 188 ? 34.911 33.242 81.840 1.00 22.39 188 LEU A CA 1
ATOM 1551 C C . LEU A 1 188 ? 34.768 34.582 82.592 1.00 22.69 188 LEU A C 1
ATOM 1552 O O . LEU A 1 188 ? 33.870 35.360 82.293 1.00 22.02 188 LEU A O 1
ATOM 1557 N N . ASN A 1 189 ? 35.648 34.846 83.556 1.00 23.50 189 ASN A N 1
ATOM 1558 C CA . ASN A 1 189 ? 35.613 36.096 84.327 1.00 25.09 189 ASN A CA 1
ATOM 1559 C C . ASN A 1 189 ? 36.115 37.287 83.484 1.00 26.04 189 ASN A C 1
ATOM 1560 O O . ASN A 1 189 ? 37.278 37.331 83.097 1.00 26.16 189 ASN A O 1
ATOM 1565 N N . PRO A 1 190 ? 35.255 38.280 83.219 1.00 27.87 190 PRO A N 1
ATOM 1566 C CA . PRO A 1 190 ? 35.652 39.451 82.417 1.00 30.07 190 PRO A CA 1
ATOM 1567 C C . PRO A 1 190 ? 36.857 40.233 82.944 1.00 30.99 190 PRO A C 1
ATOM 1568 O O . PRO A 1 190 ? 37.484 40.979 82.200 1.00 30.67 190 PRO A O 1
ATOM 1572 N N . SER A 1 191 ? 37.182 40.053 84.218 1.00 31.51 191 SER A N 1
ATOM 1573 C CA . SER A 1 191 ? 38.293 40.773 84.833 1.00 33.81 191 SER A CA 1
ATOM 1574 C C . SER A 1 191 ? 39.689 40.198 84.594 1.00 33.20 191 SER A C 1
ATOM 1575 O O . SER A 1 191 ? 40.682 40.818 84.976 1.00 31.96 191 SER A O 1
ATOM 1578 N N . LEU A 1 192 ? 39.779 39.019 83.984 1.00 32.12 192 LEU A N 1
ATOM 1579 C CA . LEU A 1 192 ? 41.085 38.421 83.740 1.00 30.09 192 LEU A CA 1
ATOM 1580 C C . LEU A 1 192 ? 41.996 39.340 82.936 1.00 30.16 192 LEU A C 1
ATOM 1581 O O . LEU A 1 192 ? 41.572 39.977 81.979 1.00 29.17 192 LEU A O 1
ATOM 1586 N N . SER A 1 193 ? 43.255 39.405 83.345 1.00 31.20 193 SER A N 1
ATOM 1587 C CA . SER A 1 193 ? 44.248 40.216 82.655 1.00 32.30 193 SER A CA 1
ATOM 1588 C C . SER A 1 193 ? 44.922 39.321 81.627 1.00 30.96 193 SER A C 1
ATOM 1589 O O . SER A 1 193 ? 44.768 38.094 81.658 1.00 28.24 193 SER A O 1
ATOM 1592 N N . LYS A 1 194 ? 45.678 39.941 80.728 1.00 30.21 194 LYS A N 1
ATOM 1593 C CA . LYS A 1 194 ? 46.383 39.222 79.677 1.00 29.83 194 LYS A CA 1
ATOM 1594 C C . LYS A 1 194 ? 47.187 38.047 80.219 1.00 29.81 194 LYS A C 1
ATOM 1595 O O . LYS A 1 194 ? 47.104 36.929 79.703 1.00 27.93 194 LYS A O 1
ATOM 1601 N N . ALA A 1 195 ? 47.968 38.300 81.262 1.00 28.98 195 ALA A N 1
ATOM 1602 C CA . ALA A 1 195 ? 48.785 37.254 81.856 1.00 28.84 195 ALA A CA 1
ATOM 1603 C C . ALA A 1 195 ? 47.941 36.081 82.366 1.00 28.48 195 ALA A C 1
ATOM 1604 O O . ALA A 1 195 ? 48.267 34.920 82.103 1.00 27.77 195 ALA A O 1
ATOM 1606 N N . GLU A 1 196 ? 46.864 36.393 83.088 1.00 28.39 196 GLU A N 1
ATOM 1607 C CA . GLU A 1 196 ? 45.970 35.378 83.651 1.00 29.54 196 GLU A CA 1
ATOM 1608 C C . GLU A 1 196 ? 45.333 34.514 82.564 1.00 28.01 196 GLU A C 1
ATOM 1609 O O . GLU A 1 196 ? 45.199 33.302 82.717 1.00 28.12 196 GLU A O 1
ATOM 1615 N N . ILE A 1 197 ? 44.924 35.150 81.476 1.00 26.06 197 ILE A N 1
ATOM 1616 C CA . ILE A 1 197 ? 44.328 34.436 80.363 1.00 25.04 197 ILE A CA 1
ATOM 1617 C C . ILE A 1 197 ? 45.362 33.482 79.763 1.00 25.68 197 ILE A C 1
ATOM 1618 O O . ILE A 1 197 ? 45.093 32.290 79.573 1.00 25.34 197 ILE A O 1
ATOM 1623 N N . ALA A 1 198 ? 46.551 34.008 79.483 1.00 25.08 198 ALA A N 1
ATOM 1624 C CA . ALA A 1 198 ? 47.613 33.214 78.881 1.00 24.72 198 ALA A CA 1
ATOM 1625 C C . ALA A 1 198 ? 47.944 32.038 79.780 1.00 27.10 198 ALA A C 1
ATOM 1626 O O . ALA A 1 198 ? 48.158 30.922 79.309 1.00 25.11 198 ALA A O 1
ATOM 1628 N N . SER A 1 199 ? 47.961 32.297 81.080 1.00 26.72 199 SER A N 1
ATOM 1629 C CA . SER A 1 199 ? 48.282 31.274 82.061 1.00 30.17 199 SER A CA 1
ATOM 1630 C C . SER A 1 199 ? 47.307 30.091 82.069 1.00 29.93 199 SER A C 1
ATOM 1631 O O . SER A 1 199 ? 47.636 29.009 82.557 1.00 29.10 199 SER A O 1
ATOM 1634 N N . LEU A 1 200 ? 46.109 30.289 81.529 1.00 29.75 200 LEU A N 1
ATOM 1635 C CA . LEU A 1 200 ? 45.123 29.214 81.513 1.00 29.96 200 LEU A CA 1
ATOM 1636 C C . LEU A 1 200 ? 45.183 28.376 80.248 1.00 29.67 200 LEU A C 1
ATOM 1637 O O . LEU A 1 200 ? 44.490 27.369 80.140 1.00 31.48 200 LEU A O 1
ATOM 1642 N N . LEU A 1 201 ? 46.018 28.787 79.299 1.00 30.14 201 LEU A N 1
ATOM 1643 C CA . LEU A 1 201 ? 46.162 28.061 78.038 1.00 29.51 201 LEU A CA 1
ATOM 1644 C C . LEU A 1 201 ? 47.482 27.295 78.033 1.00 30.84 201 LEU A C 1
ATOM 1645 O O . LEU A 1 201 ? 48.529 27.840 77.690 1.00 31.29 201 LEU A O 1
ATOM 1650 N N . LYS A 1 202 ? 47.428 26.028 78.419 1.00 31.61 202 LYS A N 1
ATOM 16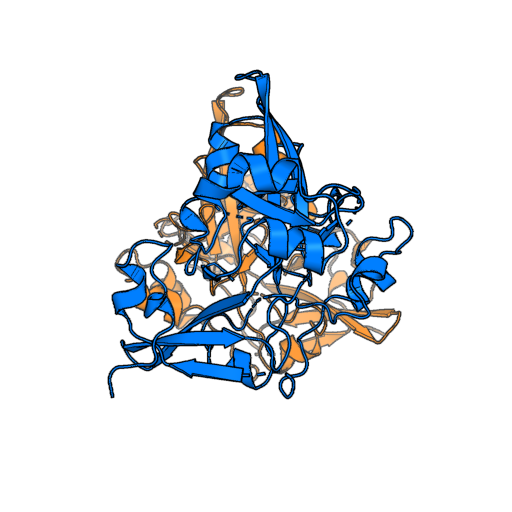51 C CA . LYS A 1 202 ? 48.626 25.193 78.474 1.00 33.29 202 LYS A CA 1
ATOM 1652 C C . LYS A 1 202 ? 48.276 23.766 78.094 1.00 30.98 202 LYS A C 1
ATOM 1653 O O . LYS A 1 202 ? 47.105 23.410 78.034 1.00 31.03 202 LYS A O 1
ATOM 1659 N N . PRO A 1 203 ? 49.289 22.931 77.819 1.00 30.42 203 PRO A N 1
ATOM 1660 C CA . PRO A 1 203 ? 49.016 21.536 77.453 1.00 28.86 203 PRO A CA 1
ATOM 1661 C C . PRO A 1 203 ? 48.463 20.793 78.672 1.00 28.26 203 PRO A C 1
ATOM 1662 O O . PRO A 1 203 ? 48.992 20.912 79.774 1.00 26.89 203 PRO A O 1
ATOM 1666 N N . PHE A 1 204 ? 47.400 20.027 78.474 1.00 28.02 204 PHE A N 1
ATOM 1667 C CA . PHE A 1 204 ? 46.783 19.297 79.572 1.00 28.23 204 PHE A CA 1
ATOM 1668 C C . PHE A 1 204 ? 47.752 18.253 80.123 1.00 27.02 204 PHE A C 1
ATOM 1669 O O . PHE A 1 204 ? 48.672 17.830 79.426 1.00 25.06 204 PHE A O 1
ATOM 1677 N N . ASP A 1 205 ? 47.551 17.861 81.376 1.00 27.84 205 ASP A N 1
ATOM 1678 C CA . ASP A 1 205 ? 48.393 16.851 82.014 1.00 30.33 205 ASP A CA 1
ATOM 1679 C C . ASP A 1 205 ? 48.165 15.524 81.304 1.00 29.13 205 ASP A C 1
ATOM 1680 O O . ASP A 1 205 ? 47.073 14.971 81.338 1.00 28.91 205 ASP A O 1
ATOM 1685 N N . THR A 1 206 ? 49.206 15.019 80.659 1.00 29.42 206 THR A N 1
ATOM 1686 C CA . THR A 1 206 ? 49.109 13.777 79.915 1.00 30.87 206 THR A CA 1
ATOM 1687 C C . THR A 1 206 ? 48.505 12.611 80.706 1.00 31.42 206 THR A C 1
ATOM 1688 O O . THR A 1 206 ? 47.796 11.778 80.140 1.00 30.04 206 THR A O 1
ATOM 1692 N N . GLU A 1 207 ? 48.766 12.568 82.012 1.00 32.84 207 GLU A N 1
ATOM 1693 C CA . GLU A 1 207 ? 48.246 11.503 82.877 1.00 34.58 207 GLU A CA 1
ATOM 1694 C C . GLU A 1 207 ? 46.720 11.514 83.023 1.00 33.57 207 GLU A C 1
ATOM 1695 O O . GLU A 1 207 ? 46.123 10.499 83.381 1.00 33.28 207 GLU A O 1
ATOM 1701 N N . LYS A 1 208 ? 46.094 12.659 82.770 1.00 31.29 208 LYS A N 1
ATOM 1702 C CA . LYS A 1 208 ? 44.641 12.778 82.908 1.00 30.94 208 LYS A CA 1
ATOM 1703 C C . LYS A 1 208 ? 43.898 12.440 81.621 1.00 29.98 208 LYS A C 1
ATOM 1704 O O . LYS A 1 208 ? 42.665 12.450 81.586 1.00 29.23 208 LYS A O 1
ATOM 1718 N N . ASP A 1 210 ? 43.605 9.987 77.794 1.00 27.19 210 ASP A N 1
ATOM 1719 C CA . ASP A 1 210 ? 43.778 8.663 77.212 1.00 28.91 210 ASP A CA 1
ATOM 1720 C C . ASP A 1 210 ? 43.250 8.664 75.785 1.00 28.27 210 ASP A C 1
ATOM 1721 O O . ASP A 1 210 ? 42.615 9.624 75.343 1.00 27.64 210 ASP A O 1
ATOM 1726 N N . ALA A 1 211 ? 43.510 7.584 75.064 1.00 26.77 211 ALA A N 1
ATOM 1727 C CA . ALA A 1 211 ? 43.054 7.478 73.691 1.00 25.63 211 ALA A CA 1
ATOM 1728 C C . ALA A 1 211 ? 43.240 6.062 73.195 1.00 25.44 211 ALA A C 1
ATOM 1729 O O . ALA A 1 211 ? 43.986 5.286 73.788 1.00 24.24 211 ALA A O 1
ATOM 1731 N N . TYR A 1 212 ? 42.541 5.728 72.116 1.00 24.19 212 TYR A N 1
ATOM 1732 C CA . TYR A 1 212 ? 42.669 4.415 71.493 1.00 24.10 212 TYR A CA 1
ATOM 1733 C C . TYR A 1 212 ? 42.389 4.558 70.010 1.00 23.87 212 TYR A C 1
ATOM 1734 O O . TYR A 1 212 ? 41.774 5.538 69.564 1.00 21.86 212 TYR A O 1
ATOM 1743 N N . VAL A 1 213 ? 42.875 3.581 69.254 1.00 22.62 213 VAL A N 1
ATOM 1744 C CA . VAL A 1 213 ? 42.724 3.540 67.813 1.00 21.36 213 VAL A CA 1
ATOM 1745 C C . VAL A 1 213 ? 41.314 3.110 67.446 1.00 20.67 213 VAL A C 1
ATOM 1746 O O . VAL A 1 213 ? 40.819 2.113 67.965 1.00 20.88 213 VAL A O 1
ATOM 1750 N N . ILE A 1 214 ? 40.671 3.864 66.557 1.00 20.39 214 ILE A N 1
ATOM 1751 C CA . ILE A 1 214 ? 39.316 3.546 66.132 1.00 20.45 214 ILE A CA 1
ATOM 1752 C C . ILE A 1 214 ? 39.314 3.056 64.693 1.00 22.04 214 ILE A C 1
ATOM 1753 O O . ILE A 1 214 ? 40.348 2.622 64.181 1.00 21.96 214 ILE A O 1
ATOM 1758 N N . ARG A 1 215 ? 38.160 3.117 64.041 1.00 23.19 215 ARG A N 1
ATOM 1759 C CA . ARG A 1 215 ? 38.041 2.656 62.661 1.00 24.15 215 ARG A CA 1
ATOM 1760 C C . ARG A 1 215 ? 38.075 3.805 61.654 1.00 25.98 215 ARG A C 1
ATOM 1761 O O . ARG A 1 215 ? 37.418 4.832 61.839 1.00 25.21 215 ARG A O 1
ATOM 1769 N N . ASN A 1 216 ? 38.847 3.623 60.586 1.00 28.21 216 ASN A N 1
ATOM 1770 C CA . ASN A 1 216 ? 38.968 4.642 59.552 1.00 30.98 216 ASN A CA 1
ATOM 1771 C C . ASN A 1 216 ? 37.634 4.972 58.902 1.00 31.52 216 ASN A C 1
ATOM 1772 O O . ASN A 1 216 ? 37.454 6.077 58.392 1.00 32.05 216 ASN A O 1
ATOM 1777 N N . ASP A 1 217 ? 36.693 4.031 58.936 1.00 29.49 217 ASP A N 1
ATOM 1778 C CA . ASP A 1 217 ? 35.396 4.267 58.318 1.00 29.09 217 ASP A CA 1
ATOM 1779 C C . ASP A 1 217 ? 34.461 5.152 59.141 1.00 27.38 217 ASP A C 1
ATOM 1780 O O . ASP A 1 217 ? 33.337 5.412 58.722 1.00 26.10 217 ASP A O 1
ATOM 1785 N N . PHE A 1 218 ? 34.906 5.616 60.306 1.00 25.81 218 PHE A N 1
ATOM 1786 C CA . PHE A 1 218 ? 34.033 6.453 61.118 1.00 26.53 218 PHE A CA 1
ATOM 1787 C C . PHE A 1 218 ? 33.634 7.702 60.334 1.00 26.97 218 PHE A C 1
ATOM 1788 O O . PHE A 1 218 ? 32.510 8.182 60.445 1.00 26.17 218 PHE A O 1
ATOM 1796 N N . LEU A 1 219 ? 34.559 8.187 59.515 1.00 26.77 219 LEU A N 1
ATOM 1797 C CA . LEU A 1 219 ? 34.358 9.371 58.691 1.00 28.93 219 LEU A CA 1
ATOM 1798 C C . LEU A 1 219 ? 33.184 9.201 57.723 1.00 29.50 219 LEU A C 1
ATOM 1799 O O . LEU A 1 219 ? 32.618 10.182 57.243 1.00 28.56 219 LEU A O 1
ATOM 1804 N N . LYS A 1 220 ? 32.809 7.958 57.444 1.00 29.90 220 LYS A N 1
ATOM 1805 C CA . LYS A 1 220 ? 31.709 7.700 56.521 1.00 31.75 220 LYS A CA 1
ATOM 1806 C C . LYS A 1 220 ? 30.343 7.502 57.182 1.00 30.52 220 LYS A C 1
ATOM 1807 O O . LYS A 1 220 ? 29.337 7.356 56.491 1.00 30.50 220 LYS A O 1
ATOM 1813 N N . LYS A 1 221 ? 30.295 7.520 58.510 1.00 29.24 221 LYS A N 1
ATOM 1814 C CA . LYS A 1 221 ? 29.028 7.321 59.218 1.00 28.59 221 LYS A CA 1
ATOM 1815 C C . LYS A 1 221 ? 28.253 8.600 59.515 1.00 27.03 221 LYS A C 1
ATOM 1816 O O . LYS A 1 221 ? 28.823 9.691 59.528 1.00 26.35 221 LYS A O 1
ATOM 1822 N N . SER A 1 222 ? 26.950 8.456 59.741 1.00 25.41 222 SER A N 1
ATOM 1823 C CA . SER A 1 222 ? 26.106 9.597 60.082 1.00 26.47 222 SER A CA 1
ATOM 1824 C C . SER A 1 222 ? 26.678 10.149 61.380 1.00 26.37 222 SER A C 1
ATOM 1825 O O . SER A 1 222 ? 27.077 9.379 62.252 1.00 26.19 222 SER A O 1
ATOM 1828 N N . PRO A 1 223 ? 26.713 11.484 61.529 1.00 25.29 223 PRO A N 1
ATOM 1829 C CA . PRO A 1 223 ? 27.248 12.123 62.737 1.00 24.51 223 PRO A CA 1
ATOM 1830 C C . PRO A 1 223 ? 26.682 11.607 64.052 1.00 22.87 223 PRO A C 1
ATOM 1831 O O . PRO A 1 223 ? 27.359 11.644 65.073 1.00 21.57 223 PRO A O 1
ATOM 1835 N N . ASN A 1 224 ? 25.447 11.123 64.045 1.00 22.99 224 ASN A N 1
ATOM 1836 C CA . ASN A 1 224 ? 24.862 10.647 65.291 1.00 22.98 224 ASN A CA 1
ATOM 1837 C C . ASN A 1 224 ? 25.020 9.147 65.534 1.00 21.59 224 ASN A C 1
ATOM 1838 O O . ASN A 1 224 ? 24.422 8.592 66.447 1.00 21.61 224 ASN A O 1
ATOM 1843 N N . ASP A 1 225 ? 25.850 8.497 64.731 1.00 22.73 225 ASP A N 1
ATOM 1844 C CA . ASP A 1 225 ? 26.072 7.058 64.876 1.00 21.92 225 ASP A CA 1
ATOM 1845 C C . ASP A 1 225 ? 27.005 6.775 66.049 1.00 20.99 225 ASP A C 1
ATOM 1846 O O . ASP A 1 225 ? 28.180 7.107 65.999 1.00 19.92 225 ASP A O 1
ATOM 1851 N N . PRO A 1 226 ? 26.490 6.155 67.121 1.00 21.25 226 PRO A N 1
ATOM 1852 C CA . PRO A 1 226 ? 27.329 5.851 68.284 1.00 23.47 226 PRO A CA 1
ATOM 1853 C C . PRO A 1 226 ? 28.571 4.991 67.979 1.00 22.00 226 PRO A C 1
ATOM 1854 O O . PRO A 1 226 ? 29.574 5.082 68.691 1.00 23.93 226 PRO A O 1
ATOM 1858 N N . THR A 1 227 ? 28.515 4.163 66.938 1.00 20.46 227 THR A N 1
ATOM 1859 C CA . THR A 1 227 ? 29.662 3.304 66.620 1.00 21.69 227 THR A CA 1
ATOM 1860 C C . THR A 1 227 ? 30.852 4.070 66.035 1.00 21.81 227 THR A C 1
ATOM 1861 O O . THR A 1 227 ? 31.889 3.487 65.713 1.00 23.21 227 THR A O 1
ATOM 1865 N N . ILE A 1 228 ? 30.708 5.383 65.906 1.00 21.43 228 ILE A N 1
ATOM 1866 C CA . ILE A 1 228 ? 31.798 6.203 65.399 1.00 19.01 228 ILE A CA 1
ATOM 1867 C C . ILE A 1 228 ? 33.006 6.060 66.328 1.00 18.01 228 ILE A C 1
ATOM 1868 O O . ILE A 1 228 ? 34.149 6.153 65.890 1.00 17.68 228 ILE A O 1
ATOM 1873 N N . VAL A 1 229 ? 32.753 5.815 67.607 1.00 18.46 229 VAL A N 1
ATOM 1874 C CA . VAL A 1 229 ? 33.834 5.659 68.575 1.00 20.86 229 VAL A CA 1
ATOM 1875 C C . VAL A 1 229 ? 34.218 4.204 68.888 1.00 21.85 229 VAL A C 1
ATOM 1876 O O . VAL A 1 229 ? 34.965 3.938 69.834 1.00 22.00 229 VAL A O 1
ATOM 1880 N N . GLN A 1 230 ? 33.721 3.262 68.093 1.00 20.84 230 GLN A N 1
ATOM 1881 C CA . GLN A 1 230 ? 34.061 1.854 68.302 1.00 21.30 230 GLN A CA 1
ATOM 1882 C C . GLN A 1 230 ? 35.551 1.641 67.990 1.00 22.05 230 GLN A C 1
ATOM 1883 O O . GLN A 1 230 ? 36.063 2.128 66.982 1.00 20.33 230 GLN A O 1
ATOM 1889 N N . ARG A 1 231 ? 36.240 0.909 68.851 1.00 22.87 231 ARG A N 1
ATOM 1890 C CA . ARG A 1 231 ? 37.660 0.633 68.661 1.00 26.78 231 ARG A CA 1
ATOM 1891 C C . ARG A 1 231 ? 37.874 -0.123 67.353 1.00 25.30 231 ARG A C 1
ATOM 1892 O O . ARG A 1 231 ? 36.942 -0.714 66.806 1.00 26.16 231 ARG A O 1
ATOM 1900 N N . ALA A 1 232 ? 39.105 -0.101 66.858 1.00 24.86 232 ALA A N 1
ATOM 1901 C CA . ALA A 1 232 ? 39.437 -0.790 65.618 1.00 26.37 232 ALA A CA 1
ATOM 1902 C C . ALA A 1 232 ? 39.051 -2.264 65.664 1.00 26.50 232 ALA A C 1
ATOM 1903 O O . ALA A 1 232 ? 39.162 -2.919 66.723 1.00 24.77 232 ALA A O 1
ATOM 1905 N N . LEU A 1 233 ? 38.567 -2.755 64.514 1.00 27.92 233 LEU A N 1
ATOM 1906 C CA . LEU A 1 233 ? 38.160 -4.145 64.403 1.00 31.04 233 LEU A CA 1
ATOM 1907 C C . LEU A 1 233 ? 39.371 -4.965 64.154 1.00 31.20 233 LEU A C 1
ATOM 1908 O O . LEU A 1 233 ? 40.169 -4.898 63.183 1.00 32.80 233 LEU A O 1
ATOM 1913 N N . GLU A 1 234 ? 39.535 -5.437 65.361 1.00 27.92 234 GLU A N 1
ATOM 1914 C CA . GLU A 1 234 ? 40.462 -6.289 65.951 1.00 31.04 234 GLU A CA 1
ATOM 1915 C C . GLU A 1 234 ? 40.462 -7.507 65.087 1.00 31.20 234 GLU A C 1
ATOM 1916 O O . GLU A 1 234 ? 41.567 -7.821 64.618 1.00 32.80 234 GLU A O 1
ATOM 1918 N N . CYS B 1 2 ? 61.183 36.551 62.747 1.00 39.06 2 CYS B N 1
ATOM 1919 C CA . CYS B 1 2 ? 61.207 36.537 61.256 1.00 36.15 2 CYS B CA 1
ATOM 1920 C C . CYS B 1 2 ? 60.377 37.702 60.710 1.00 33.31 2 CYS B C 1
ATOM 1921 O O . CYS B 1 2 ? 59.736 37.582 59.665 1.00 29.69 2 CYS B O 1
ATOM 1924 N N . PHE B 1 3 ? 60.398 38.822 61.432 1.00 30.07 3 PHE B N 1
ATOM 1925 C CA . PHE B 1 3 ? 59.674 40.027 61.037 1.00 29.18 3 PHE B CA 1
ATOM 1926 C C . PHE B 1 3 ? 60.657 41.191 60.866 1.00 28.22 3 PHE B C 1
ATOM 1927 O O . PHE B 1 3 ? 60.260 42.323 60.584 1.00 25.18 3 PHE B O 1
ATOM 1935 N N . HIS B 1 4 ? 61.943 40.891 61.030 1.00 27.25 4 HIS B N 1
ATOM 1936 C CA . HIS B 1 4 ? 63.010 41.880 60.923 1.00 26.97 4 HIS B CA 1
ATOM 1937 C C . HIS B 1 4 ? 64.170 41.269 60.150 1.00 27.59 4 HIS B C 1
ATOM 1938 O O . HIS B 1 4 ? 64.992 40.537 60.708 1.00 26.75 4 HIS B O 1
ATOM 1945 N N . ASN B 1 5 ? 64.222 41.575 58.861 1.00 27.05 5 ASN B N 1
ATOM 1946 C CA . ASN B 1 5 ? 65.244 41.041 57.979 1.00 28.84 5 ASN B CA 1
ATOM 1947 C C . ASN B 1 5 ? 66.383 42.038 57.779 1.00 28.50 5 ASN B C 1
ATOM 1948 O O . ASN B 1 5 ? 66.289 43.203 58.172 1.00 26.51 5 ASN B O 1
ATOM 1953 N N . SER B 1 6 ? 67.461 41.558 57.169 1.00 28.84 6 SER B N 1
ATOM 1954 C CA . SER B 1 6 ? 68.635 42.374 56.901 1.00 30.26 6 SER B CA 1
ATOM 1955 C C . SER B 1 6 ? 69.060 42.166 55.453 1.00 31.34 6 SER B C 1
ATOM 1956 O O . SER B 1 6 ? 69.036 41.039 54.951 1.00 30.45 6 SER B O 1
ATOM 1967 N N . SER B 1 8 ? 72.188 43.955 53.701 1.00 31.74 8 SER B N 1
ATOM 1968 C CA . SER B 1 8 ? 73.313 44.875 53.669 1.00 34.61 8 SER B CA 1
ATOM 1969 C C . SER B 1 8 ? 73.949 45.047 52.289 1.00 35.29 8 SER B C 1
ATOM 1970 O O . SER B 1 8 ? 74.864 45.851 52.124 1.00 37.14 8 SER B O 1
ATOM 1973 N N . ALA B 1 9 ? 73.464 44.307 51.300 1.00 35.58 9 ALA B N 1
ATOM 1974 C CA . ALA B 1 9 ? 74.022 44.394 49.950 1.00 36.40 9 ALA B CA 1
ATOM 1975 C C . ALA B 1 9 ? 73.215 45.309 49.035 1.00 36.74 9 ALA B C 1
ATOM 1976 O O . ALA B 1 9 ? 72.070 45.642 49.328 1.00 36.84 9 ALA B O 1
ATOM 1978 N N . LYS B 1 10 ? 73.826 45.722 47.929 1.00 37.32 10 LYS B N 1
ATOM 1979 C CA . LYS B 1 10 ? 73.142 46.570 46.963 1.00 37.55 10 LYS B CA 1
ATOM 1980 C C . LYS B 1 10 ? 72.260 45.667 46.116 1.00 37.43 10 LYS B C 1
ATOM 1981 O O . LYS B 1 10 ? 72.503 44.460 46.026 1.00 37.07 10 LYS B O 1
ATOM 1987 N N . ALA B 1 11 ? 71.233 46.244 45.501 1.00 37.09 11 ALA B N 1
ATOM 1988 C CA . ALA B 1 11 ? 70.318 45.468 44.676 1.00 36.98 11 ALA B CA 1
ATOM 1989 C C . ALA B 1 11 ? 71.049 44.799 43.517 1.00 37.53 11 ALA B C 1
ATOM 1990 O O . ALA B 1 11 ? 70.835 43.617 43.236 1.00 37.16 11 ALA B O 1
ATOM 1992 N N . ILE B 1 12 ? 71.913 45.558 42.853 1.00 36.96 12 ILE B N 1
ATOM 1993 C CA . ILE B 1 12 ? 72.681 45.049 41.721 1.00 36.91 12 ILE B CA 1
ATOM 1994 C C . ILE B 1 12 ? 73.497 43.808 42.100 1.00 35.22 12 ILE B C 1
ATOM 1995 O O . ILE B 1 12 ? 73.660 42.893 41.295 1.00 34.35 12 ILE B O 1
ATOM 2000 N N . LYS B 1 13 ? 74.011 43.781 43.327 1.00 33.55 13 LYS B N 1
ATOM 2001 C CA . LYS B 1 13 ? 74.799 42.640 43.775 1.00 32.94 13 LYS B CA 1
ATOM 2002 C C . LYS B 1 13 ? 73.898 41.444 44.072 1.00 31.41 13 LYS B C 1
ATOM 2003 O O . LYS B 1 13 ? 74.328 40.293 43.976 1.00 30.06 13 LYS B O 1
ATOM 2009 N N . VAL B 1 14 ? 72.647 41.720 44.437 1.00 29.82 14 VAL B N 1
ATOM 2010 C CA . VAL B 1 14 ? 71.685 40.657 44.713 1.00 28.37 14 VAL B CA 1
ATOM 2011 C C . VAL B 1 14 ? 71.404 39.965 43.389 1.00 27.65 14 VAL B C 1
ATOM 2012 O O . VAL B 1 14 ? 71.361 38.732 43.309 1.00 25.95 14 VAL B O 1
ATOM 2016 N N . ALA B 1 15 ? 71.226 40.777 42.348 1.00 25.36 15 ALA B N 1
ATOM 2017 C CA . ALA B 1 15 ? 70.951 40.268 41.018 1.00 26.15 15 ALA B CA 1
ATOM 2018 C C . ALA B 1 15 ? 72.071 39.351 40.561 1.00 26.15 15 ALA B C 1
ATOM 2019 O O . ALA B 1 15 ? 71.818 38.246 40.073 1.00 25.46 15 ALA B O 1
ATOM 2021 N N . ALA B 1 16 ? 73.308 39.808 40.727 1.00 26.31 16 ALA B N 1
ATOM 2022 C CA . ALA B 1 16 ? 74.470 39.025 40.316 1.00 27.66 16 ALA B CA 1
ATOM 2023 C C . ALA B 1 16 ? 74.548 37.731 41.121 1.00 28.63 16 ALA B C 1
ATOM 2024 O O . ALA B 1 16 ? 74.902 36.668 40.596 1.00 28.92 16 ALA B O 1
ATOM 2026 N N . ARG B 1 17 ? 74.210 37.833 42.401 1.00 27.71 17 ARG B N 1
ATOM 2027 C CA . ARG B 1 17 ? 74.222 36.683 43.298 1.00 27.00 17 ARG B CA 1
ATOM 2028 C C . ARG B 1 17 ? 73.333 35.566 42.768 1.00 26.19 17 ARG B C 1
ATOM 2029 O O . ARG B 1 17 ? 73.641 34.392 42.937 1.00 25.97 17 ARG B O 1
ATOM 2037 N N . TYR B 1 18 ? 72.234 35.938 42.119 1.00 26.42 18 TYR B N 1
ATOM 2038 C CA . TYR B 1 18 ? 71.295 34.959 41.584 1.00 26.56 18 TYR B CA 1
ATOM 2039 C C . TYR B 1 18 ? 71.298 34.855 40.063 1.00 26.83 18 TYR B C 1
ATOM 2040 O O . TYR B 1 18 ? 70.400 34.243 39.480 1.00 27.33 18 TYR B O 1
ATOM 2049 N N . GLY B 1 19 ? 72.310 35.445 39.428 1.00 28.38 19 GLY B N 1
ATOM 2050 C CA . GLY B 1 19 ? 72.419 35.406 37.976 1.00 28.77 19 GLY B CA 1
ATOM 2051 C C . GLY B 1 19 ? 71.223 36.003 37.254 1.00 30.62 19 GLY B C 1
ATOM 2052 O O . GLY B 1 19 ? 70.837 35.524 36.189 1.00 31.71 19 GLY B O 1
ATOM 2053 N N . ARG B 1 20 ? 70.640 37.049 37.836 1.00 30.76 20 ARG B N 1
ATOM 2054 C CA . ARG B 1 20 ? 69.476 37.738 37.273 1.00 31.40 20 ARG B CA 1
ATOM 2055 C C . ARG B 1 20 ? 69.825 39.149 36.816 1.00 31.32 20 ARG B C 1
ATOM 2056 O O . ARG B 1 20 ? 70.874 39.682 37.158 1.00 28.49 20 ARG B O 1
ATOM 2064 N N . GLN B 1 21 ? 68.908 39.754 36.070 1.00 31.63 21 GLN B N 1
ATOM 2065 C CA . GLN B 1 21 ? 69.086 41.113 35.578 1.00 34.17 21 GLN B CA 1
ATOM 2066 C C . GLN B 1 21 ? 68.550 42.094 36.625 1.00 34.79 21 GLN B C 1
ATOM 2067 O O . GLN B 1 21 ? 67.611 41.784 37.366 1.00 33.12 21 GLN B O 1
ATOM 2073 N N . SER B 1 22 ? 69.133 43.284 36.669 1.00 35.64 22 SER B N 1
ATOM 2074 C CA . SER B 1 22 ? 68.727 44.289 37.642 1.00 36.60 22 SER B CA 1
ATOM 2075 C C . SER B 1 22 ? 67.864 45.406 37.062 1.00 37.87 22 SER B C 1
ATOM 2076 O O . SER B 1 22 ? 67.667 46.439 37.703 1.00 37.63 22 SER B O 1
ATOM 2079 N N . ASP B 1 23 ? 67.335 45.198 35.863 1.00 39.18 23 ASP B N 1
ATOM 2080 C CA . ASP B 1 23 ? 66.508 46.214 35.211 1.00 40.76 23 ASP B CA 1
ATOM 2081 C C . ASP B 1 23 ? 65.370 46.737 36.096 1.00 41.33 23 ASP B C 1
ATOM 2082 O O . ASP B 1 23 ? 65.210 47.950 36.263 1.00 41.88 23 ASP B O 1
ATOM 2087 N N . VAL B 1 24 ? 64.591 45.820 36.663 1.00 40.94 24 VAL B N 1
ATOM 2088 C CA . VAL B 1 24 ? 63.468 46.181 37.515 1.00 40.53 24 VAL B CA 1
ATOM 2089 C C . VAL B 1 24 ? 63.897 46.830 38.826 1.00 41.75 24 VAL B C 1
ATOM 2090 O O . VAL B 1 24 ? 63.331 47.843 39.228 1.00 41.04 24 VAL B O 1
ATOM 2094 N N . VAL B 1 25 ? 64.897 46.254 39.490 1.00 43.43 25 VAL B N 1
ATOM 2095 C CA . VAL B 1 25 ? 65.358 46.796 40.766 1.00 45.73 25 VAL B CA 1
ATOM 2096 C C . VAL B 1 25 ? 66.102 48.119 40.646 1.00 47.73 25 VAL B C 1
ATOM 2097 O O . VAL B 1 25 ? 66.180 48.870 41.618 1.00 48.20 25 VAL B O 1
ATOM 2101 N N . GLU B 1 26 ? 66.649 48.405 39.467 1.00 49.28 26 GLU B N 1
ATOM 2102 C CA . GLU B 1 26 ? 67.385 49.651 39.257 1.00 52.23 26 GLU B CA 1
ATOM 2103 C C . GLU B 1 26 ? 66.494 50.877 39.419 1.00 52.30 26 GLU B C 1
ATOM 2104 O O . GLU B 1 26 ? 66.982 51.996 39.564 1.00 53.72 26 GLU B O 1
ATOM 2110 N N . ILE B 1 27 ? 65.186 50.658 39.404 1.00 52.69 27 ILE B N 1
ATOM 2111 C CA . ILE B 1 27 ? 64.230 51.744 39.553 1.00 52.25 27 ILE B CA 1
ATOM 2112 C C . ILE B 1 27 ? 64.082 52.145 41.027 1.00 52.86 27 ILE B C 1
ATOM 2113 O O . ILE B 1 27 ? 63.975 53.330 41.345 1.00 52.63 27 ILE B O 1
ATOM 2118 N N . TYR B 1 28 ? 64.100 51.153 41.919 1.00 53.44 28 TYR B N 1
ATOM 2119 C CA . TYR B 1 28 ? 63.953 51.380 43.361 1.00 53.47 28 TYR B CA 1
ATOM 2120 C C . TYR B 1 28 ? 65.282 51.278 44.135 1.00 54.52 28 TYR B C 1
ATOM 2121 O O . TYR B 1 28 ? 65.297 50.928 45.321 1.00 55.62 28 TYR B O 1
ATOM 2130 N N . GLN B 1 29 ? 66.387 51.594 43.461 1.00 55.19 29 GLN B N 1
ATOM 2131 C CA . GLN B 1 29 ? 67.734 51.542 44.038 1.00 55.24 29 GLN B CA 1
ATOM 2132 C C . GLN B 1 29 ? 67.886 52.106 45.450 1.00 54.96 29 GLN B C 1
ATOM 2133 O O . GLN B 1 29 ? 68.339 51.419 46.370 1.00 54.96 29 GLN B O 1
ATOM 2139 N N . SER B 1 30 ? 67.515 53.371 45.603 1.00 53.57 30 SER B N 1
ATOM 2140 C CA . SER B 1 30 ? 67.638 54.080 46.868 1.00 52.12 30 SER B CA 1
ATOM 2141 C C . SER B 1 30 ? 67.060 53.409 48.103 1.00 50.54 30 SER B C 1
ATOM 2142 O O . SER B 1 30 ? 67.650 53.486 49.181 1.00 51.77 30 SER B O 1
ATOM 2145 N N . ILE B 1 31 ? 65.918 52.751 47.963 1.00 48.53 31 ILE B N 1
ATOM 2146 C CA . ILE B 1 31 ? 65.291 52.120 49.117 1.00 46.61 31 ILE B CA 1
ATOM 2147 C C . ILE B 1 31 ? 65.481 50.614 49.250 1.00 44.50 31 ILE B C 1
ATOM 2148 O O . ILE B 1 31 ? 64.987 50.010 50.203 1.00 43.84 31 ILE B O 1
ATOM 2153 N N . LEU B 1 32 ? 66.188 50.001 48.310 1.00 41.71 32 LEU B N 1
ATOM 2154 C CA . LEU B 1 32 ? 66.399 48.561 48.378 1.00 41.15 32 LEU B CA 1
ATOM 2155 C C . LEU B 1 32 ? 67.827 48.205 48.759 1.00 41.10 32 LEU B C 1
ATOM 2156 O O . LEU B 1 32 ? 68.082 47.166 49.372 1.00 40.71 32 LEU B O 1
ATOM 2161 N N . ASP B 1 33 ? 68.751 49.084 48.399 1.00 40.22 33 ASP B N 1
ATOM 2162 C CA . ASP B 1 33 ? 70.163 48.876 48.672 1.00 40.13 33 ASP B CA 1
ATOM 2163 C C . ASP B 1 33 ? 70.561 49.143 50.118 1.00 39.06 33 ASP B C 1
ATOM 2164 O O . ASP B 1 33 ? 70.065 50.072 50.758 1.00 38.42 33 ASP B O 1
ATOM 2169 N N . GLU B 1 34 ? 71.445 48.292 50.629 1.00 37.55 34 GLU B N 1
ATOM 2170 C CA . GLU B 1 34 ? 71.986 48.432 51.975 1.00 38.63 34 GLU B CA 1
ATOM 2171 C C . GLU B 1 34 ? 71.007 48.772 53.111 1.00 37.00 34 GLU B C 1
ATOM 2172 O O . GLU B 1 34 ? 71.190 49.760 53.822 1.00 36.97 34 GLU B O 1
ATOM 2178 N N . GLN B 1 35 ? 69.972 47.958 53.282 1.00 34.65 35 GLN B N 1
ATOM 2179 C CA . GLN B 1 35 ? 69.008 48.164 54.364 1.00 33.65 35 GLN B CA 1
ATOM 2180 C C . GLN B 1 35 ? 69.366 47.137 55.447 1.00 32.91 35 GLN B C 1
ATOM 2181 O O . GLN B 1 35 ? 68.955 45.972 55.372 1.00 30.94 35 GLN B O 1
ATOM 2187 N N . TYR B 1 36 ? 70.137 47.576 56.440 1.00 30.81 36 TYR B N 1
ATOM 2188 C CA . TYR B 1 36 ? 70.586 46.707 57.520 1.00 31.77 36 TYR B CA 1
ATOM 2189 C C . TYR B 1 36 ? 69.456 46.191 58.390 1.00 30.03 36 TYR B C 1
ATOM 2190 O O . TYR B 1 36 ? 69.589 45.166 59.057 1.00 29.00 36 TYR B O 1
ATOM 2199 N N . HIS B 1 37 ? 68.346 46.912 58.379 1.00 28.87 37 HIS B N 1
ATOM 2200 C CA . HIS B 1 37 ? 67.161 46.512 59.117 1.00 29.39 37 HIS B CA 1
ATOM 2201 C C . HIS B 1 37 ? 65.934 46.786 58.240 1.00 29.52 37 HIS B C 1
ATOM 2202 O O . HIS B 1 37 ? 65.686 47.921 57.818 1.00 28.76 37 HIS B O 1
ATOM 2209 N N . VAL B 1 38 ? 65.194 45.727 57.939 1.00 28.81 38 VAL B N 1
ATOM 2210 C CA . VAL B 1 38 ? 63.986 45.837 57.141 1.00 28.31 38 VAL B CA 1
ATOM 2211 C C . VAL B 1 38 ? 62.866 45.387 58.071 1.00 28.43 38 VAL B C 1
ATOM 2212 O O . VAL B 1 38 ? 62.792 44.217 58.441 1.00 28.88 38 VAL B O 1
ATOM 2216 N N . ASN B 1 39 ? 62.021 46.329 58.472 1.00 28.03 39 ASN B N 1
ATOM 2217 C CA . ASN B 1 39 ? 60.925 46.038 59.390 1.00 28.68 39 ASN B CA 1
ATOM 2218 C C . ASN B 1 39 ? 59.691 45.570 58.621 1.00 28.13 39 ASN B C 1
ATOM 2219 O O . ASN B 1 39 ? 59.094 46.337 57.862 1.00 27.23 39 ASN B O 1
ATOM 2224 N N . ALA B 1 40 ? 59.302 44.316 58.834 1.00 26.23 40 ALA B N 1
ATOM 2225 C CA . ALA B 1 40 ? 58.151 43.742 58.138 1.00 26.16 40 ALA B CA 1
ATOM 2226 C C . ALA B 1 40 ? 56.860 44.517 58.351 1.00 26.39 40 ALA B C 1
ATOM 2227 O O . ALA B 1 40 ? 56.003 44.572 57.464 1.00 24.59 40 ALA B O 1
ATOM 2229 N N . PHE B 1 41 ? 56.731 45.126 59.525 1.00 26.69 41 PHE B N 1
ATOM 2230 C CA . PHE B 1 41 ? 55.528 45.862 59.870 1.00 28.37 41 PHE B CA 1
ATOM 2231 C C . PHE B 1 41 ? 55.277 47.124 59.059 1.00 28.88 41 PHE B C 1
ATOM 2232 O O . PHE B 1 41 ? 54.210 47.724 59.174 1.00 30.27 41 PHE B O 1
ATOM 2240 N N . THR B 1 42 ? 56.244 47.520 58.233 1.00 27.45 42 THR B N 1
ATOM 2241 C CA . THR B 1 42 ? 56.064 48.693 57.380 1.00 27.41 42 THR B CA 1
ATOM 2242 C C . THR B 1 42 ? 55.678 48.215 55.983 1.00 26.53 42 THR B C 1
ATOM 2243 O O . THR B 1 42 ? 55.515 49.022 55.070 1.00 25.08 42 THR B O 1
ATOM 2247 N N . PHE B 1 43 ? 55.535 46.896 55.832 1.00 24.60 43 PHE B N 1
ATOM 2248 C CA . PHE B 1 43 ? 55.170 46.283 54.551 1.00 23.77 43 PHE B CA 1
ATOM 2249 C C . PHE B 1 43 ? 56.051 46.866 53.452 1.00 21.82 43 PHE B C 1
ATOM 2250 O O . PHE B 1 43 ? 55.569 47.305 52.416 1.00 22.71 43 PHE B O 1
ATOM 2258 N N . PRO B 1 44 ? 57.370 46.833 53.650 1.00 23.21 44 PRO B N 1
ATOM 2259 C CA . PRO B 1 44 ? 58.316 47.384 52.672 1.00 23.39 44 PRO B CA 1
ATOM 2260 C C . PRO B 1 44 ? 58.491 46.659 51.348 1.00 24.12 44 PRO B C 1
ATOM 2261 O O . PRO B 1 44 ? 58.165 45.476 51.218 1.00 23.08 44 PRO B O 1
ATOM 2265 N N . ARG B 1 45 ? 59.006 47.397 50.366 1.00 23.97 45 ARG B N 1
ATOM 2266 C CA . ARG B 1 45 ? 59.313 46.834 49.057 1.00 24.73 45 ARG B CA 1
ATOM 2267 C C . ARG B 1 45 ? 60.582 46.036 49.321 1.00 23.03 45 ARG B C 1
ATOM 2268 O O . ARG B 1 45 ? 61.377 46.416 50.183 1.00 20.68 45 ARG B O 1
ATOM 2276 N N . TYR B 1 46 ? 60.767 44.941 48.595 1.00 21.45 46 TYR B N 1
ATOM 2277 C CA . TYR B 1 46 ? 61.932 44.087 48.802 1.00 23.32 46 TYR B CA 1
ATOM 2278 C C . TYR B 1 46 ? 62.284 43.356 47.504 1.00 22.18 46 TYR B C 1
ATOM 2279 O O . TYR B 1 46 ? 61.409 42.986 46.738 1.00 24.53 46 TYR B O 1
ATOM 2288 N N . PRO B 1 47 ? 63.575 43.153 47.235 1.00 22.90 47 PRO B N 1
ATOM 2289 C CA . PRO B 1 47 ? 63.904 42.444 45.994 1.00 22.51 47 PRO B CA 1
ATOM 2290 C C . PRO B 1 47 ? 63.591 40.969 46.204 1.00 22.87 47 PRO B C 1
ATOM 2291 O O . PRO B 1 47 ? 63.909 40.397 47.252 1.00 21.15 47 PRO B O 1
ATOM 2295 N N . ILE B 1 48 ? 62.959 40.364 45.207 1.00 22.65 48 ILE B N 1
ATOM 2296 C CA . ILE B 1 48 ? 62.559 38.973 45.285 1.00 22.05 48 ILE B CA 1
ATOM 2297 C C . ILE B 1 48 ? 63.020 38.263 44.021 1.00 23.79 48 ILE B C 1
ATOM 2298 O O . ILE B 1 48 ? 62.988 38.838 42.939 1.00 23.31 48 ILE B O 1
ATOM 2303 N N . ILE B 1 49 ? 63.462 37.021 44.161 1.00 23.82 49 ILE B N 1
ATOM 2304 C CA . ILE B 1 49 ? 63.897 36.245 43.013 1.00 25.00 49 ILE B CA 1
ATOM 2305 C C . ILE B 1 49 ? 62.806 35.227 42.697 1.00 25.00 49 ILE B C 1
ATOM 2306 O O . ILE B 1 49 ? 62.384 34.479 43.572 1.00 23.53 49 ILE B O 1
ATOM 2311 N N . THR B 1 50 ? 62.329 35.239 41.454 1.00 24.89 50 THR B N 1
ATOM 2312 C CA . THR B 1 50 ? 61.290 34.322 40.996 1.00 26.07 50 THR B CA 1
ATOM 2313 C C . THR B 1 50 ? 61.882 33.588 39.799 1.00 26.80 50 THR B C 1
ATOM 2314 O O . THR B 1 50 ? 63.082 33.711 39.536 1.00 27.07 50 THR B O 1
ATOM 2318 N N . SER B 1 51 ? 61.055 32.842 39.068 1.00 26.73 51 SER B N 1
ATOM 2319 C CA . SER B 1 51 ? 61.533 32.119 37.889 1.00 29.02 51 SER B CA 1
ATOM 2320 C C . SER B 1 51 ? 61.893 33.092 36.762 1.00 29.91 51 SER B C 1
ATOM 2321 O O . SER B 1 51 ? 62.514 32.710 35.769 1.00 30.62 51 SER B O 1
ATOM 2324 N N . SER B 1 52 ? 61.512 34.356 36.936 1.00 30.61 52 SER B N 1
ATOM 2325 C CA . SER B 1 52 ? 61.798 35.408 35.960 1.00 29.28 52 SER B CA 1
ATOM 2326 C C . SER B 1 52 ? 63.288 35.726 35.938 1.00 29.89 52 SER B C 1
ATOM 2327 O O . SER B 1 52 ? 63.948 35.661 36.970 1.00 29.32 52 SER B O 1
ATOM 2330 N N . ASP B 1 53 ? 63.813 36.083 34.766 1.00 30.93 53 ASP B N 1
ATOM 2331 C CA . ASP B 1 53 ? 65.231 36.426 34.631 1.00 32.68 53 ASP B CA 1
ATOM 2332 C C . ASP B 1 53 ? 65.552 37.787 35.252 1.00 32.45 53 ASP B C 1
ATOM 2333 O O . ASP B 1 53 ? 66.721 38.159 35.383 1.00 31.78 53 ASP B O 1
ATOM 2338 N N . GLU B 1 54 ? 64.509 38.526 35.629 1.00 32.04 54 GLU B N 1
ATOM 2339 C CA . GLU B 1 54 ? 64.672 39.845 36.251 1.00 31.75 54 GLU B CA 1
ATOM 2340 C C . GLU B 1 54 ? 64.366 39.765 37.740 1.00 30.24 54 GLU B C 1
ATOM 2341 O O . GLU B 1 54 ? 63.402 39.120 38.141 1.00 29.60 54 GLU B O 1
ATOM 2347 N N . VAL B 1 55 ? 65.183 40.405 38.568 1.00 29.35 55 VAL B N 1
ATOM 2348 C CA . VAL B 1 55 ? 64.903 40.390 39.995 1.00 28.96 55 VAL B CA 1
ATOM 2349 C C . VAL B 1 55 ? 63.650 41.242 40.147 1.00 28.37 55 VAL B C 1
ATOM 2350 O O . VAL B 1 55 ? 63.549 42.315 39.546 1.00 27.66 55 VAL B O 1
ATOM 2354 N N . GLN B 1 56 ? 62.697 40.762 40.938 1.00 25.54 56 GLN B N 1
ATOM 2355 C CA . GLN B 1 56 ? 61.450 41.485 41.149 1.00 24.72 56 GLN B CA 1
ATOM 2356 C C . GLN B 1 56 ? 61.503 42.357 42.392 1.00 23.33 56 GLN B C 1
ATOM 2357 O O . GLN B 1 56 ? 62.461 42.309 43.165 1.00 22.36 56 GLN B O 1
ATOM 2363 N N . VAL B 1 57 ? 60.471 43.172 42.563 1.00 23.22 57 VAL B N 1
ATOM 2364 C CA . VAL B 1 57 ? 60.353 44.027 43.735 1.00 24.57 57 VAL B CA 1
ATOM 2365 C C . VAL B 1 57 ? 58.901 43.897 44.195 1.00 24.36 57 VAL B C 1
ATOM 2366 O O . VAL B 1 57 ? 57.996 44.383 43.531 1.00 25.26 57 VAL B O 1
ATOM 2370 N N . PHE B 1 58 ? 58.677 43.202 45.307 1.00 24.25 58 PHE B N 1
ATOM 2371 C CA . PHE B 1 58 ? 57.324 43.016 45.838 1.00 23.06 58 PHE B CA 1
ATOM 2372 C C . PHE B 1 58 ? 57.275 43.577 47.256 1.00 22.38 58 PHE B C 1
ATOM 2373 O O . PHE B 1 58 ? 58.314 43.802 47.870 1.00 22.82 58 PHE B O 1
ATOM 2381 N N . ASN B 1 59 ? 56.069 43.799 47.777 1.00 21.61 59 ASN B N 1
ATOM 2382 C CA . ASN B 1 59 ? 55.932 44.282 49.141 1.00 20.75 59 ASN B CA 1
ATOM 2383 C C . ASN B 1 59 ? 55.749 43.091 50.074 1.00 21.64 59 ASN B C 1
ATOM 2384 O O . ASN B 1 59 ? 55.095 42.107 49.731 1.00 20.98 59 ASN B O 1
ATOM 2389 N N . TRP B 1 60 ? 56.340 43.196 51.255 1.00 20.50 60 TRP B N 1
ATOM 2390 C CA . TRP B 1 60 ? 56.267 42.161 52.273 1.00 21.00 60 TRP B CA 1
ATOM 2391 C C . TRP B 1 60 ? 54.864 42.254 52.876 1.00 20.60 60 TRP B C 1
ATOM 2392 O O . TRP B 1 60 ? 54.421 43.341 53.252 1.00 20.02 60 TRP B O 1
ATOM 2403 N N . GLY B 1 61 ? 54.161 41.126 52.951 1.00 20.40 61 GLY B N 1
ATOM 2404 C CA . GLY B 1 61 ? 52.809 41.126 53.494 1.00 20.20 61 GLY B CA 1
ATOM 2405 C C . GLY B 1 61 ? 51.897 40.662 52.384 1.00 21.51 61 GLY B C 1
ATOM 2406 O O . GLY B 1 61 ? 51.323 41.470 51.651 1.00 22.78 61 GLY B O 1
ATOM 2407 N N . LEU B 1 62 ? 51.757 39.345 52.265 1.00 23.06 62 LEU B N 1
ATOM 2408 C CA . LEU B 1 62 ? 50.966 38.751 51.200 1.00 22.42 62 LEU B CA 1
ATOM 2409 C C . LEU B 1 62 ? 49.473 39.009 51.250 1.00 22.22 62 LEU B C 1
ATOM 2410 O O . LEU B 1 62 ? 48.819 38.801 52.265 1.00 23.31 62 LEU B O 1
ATOM 2415 N N . ILE B 1 63 ? 48.947 39.490 50.133 1.00 23.17 63 ILE B N 1
ATOM 2416 C CA . ILE B 1 63 ? 47.525 39.760 49.999 1.00 22.58 63 ILE B CA 1
ATOM 2417 C C . ILE B 1 63 ? 47.054 38.728 48.987 1.00 22.61 63 ILE B C 1
ATOM 2418 O O . ILE B 1 63 ? 47.415 38.805 47.817 1.00 23.28 63 ILE B O 1
ATOM 2423 N N . PRO B 1 64 ? 46.265 37.732 49.432 1.00 22.21 64 PRO B N 1
ATOM 2424 C CA . PRO B 1 64 ? 45.759 36.679 48.538 1.00 23.20 64 PRO B CA 1
ATOM 2425 C C . PRO B 1 64 ? 44.988 37.245 47.336 1.00 24.50 64 PRO B C 1
ATOM 2426 O O . PRO B 1 64 ? 44.310 38.270 47.461 1.00 24.03 64 PRO B O 1
ATOM 2430 N N . PHE B 1 65 ? 45.071 36.573 46.188 1.00 23.95 65 PHE B N 1
ATOM 2431 C CA . PHE B 1 65 ? 44.387 37.055 44.989 1.00 25.54 65 PHE B CA 1
ATOM 2432 C C . PHE B 1 65 ? 42.897 37.147 45.187 1.00 24.88 65 PHE B C 1
ATOM 2433 O O . PHE B 1 65 ? 42.254 37.968 44.551 1.00 24.65 65 PHE B O 1
ATOM 2441 N N . TRP B 1 66 ? 42.345 36.294 46.049 1.00 24.42 66 TRP B N 1
ATOM 2442 C CA . TRP B 1 66 ? 40.894 36.264 46.263 1.00 25.33 66 TRP B CA 1
ATOM 2443 C C . TRP B 1 66 ? 40.295 37.323 47.179 1.00 24.64 66 TRP B C 1
ATOM 2444 O O . TRP B 1 66 ? 39.076 37.389 47.325 1.00 24.15 66 TRP B O 1
ATOM 2455 N N . VAL B 1 67 ? 41.124 38.153 47.799 1.00 25.38 67 VAL B N 1
ATOM 2456 C CA . VAL B 1 67 ? 40.572 39.164 48.687 1.00 26.07 67 VAL B CA 1
ATOM 2457 C C . VAL B 1 67 ? 39.637 40.067 47.890 1.00 27.83 67 VAL B C 1
ATOM 2458 O O . VAL B 1 67 ? 39.996 40.594 46.837 1.00 26.08 67 VAL B O 1
ATOM 2462 N N . ARG B 1 68 ? 38.421 40.213 48.395 1.00 29.02 68 ARG B N 1
ATOM 2463 C CA . ARG B 1 68 ? 37.397 41.013 47.740 1.00 32.66 68 ARG B CA 1
ATOM 2464 C C . ARG B 1 68 ? 37.381 42.460 48.215 1.00 33.34 68 ARG B C 1
ATOM 2465 O O . ARG B 1 68 ? 37.111 43.364 47.433 1.00 33.68 68 ARG B O 1
ATOM 2473 N N . SER B 1 69 ? 37.698 42.675 49.489 1.00 33.11 69 SER B N 1
ATOM 2474 C CA . SER B 1 69 ? 37.660 44.011 50.065 1.00 33.80 69 SER B CA 1
ATOM 2475 C C . SER B 1 69 ? 39.003 44.640 50.388 1.00 33.84 69 SER B C 1
ATOM 2476 O O . SER B 1 69 ? 39.902 43.996 50.924 1.00 31.78 69 SER B O 1
ATOM 2479 N N . GLU B 1 70 ? 39.102 45.926 50.081 1.00 33.58 70 GLU B N 1
ATOM 2480 C CA . GLU B 1 70 ? 40.296 46.703 50.343 1.00 34.99 70 GLU B CA 1
ATOM 2481 C C . GLU B 1 70 ? 40.614 46.655 51.838 1.00 34.46 70 GLU B C 1
ATOM 2482 O O . GLU B 1 70 ? 41.758 46.406 52.247 1.00 32.41 70 GLU B O 1
ATOM 2488 N N . GLU B 1 71 ? 39.580 46.877 52.643 1.00 32.19 71 GLU B N 1
ATOM 2489 C CA . GLU B 1 71 ? 39.696 46.879 54.092 1.00 32.38 71 GLU B CA 1
ATOM 2490 C C . GLU B 1 71 ? 40.193 45.544 54.635 1.00 29.29 71 GLU B C 1
ATOM 2491 O O . GLU B 1 71 ? 41.005 45.509 55.559 1.00 27.41 71 GLU B O 1
ATOM 2497 N N . ASP B 1 72 ? 39.696 44.447 54.074 1.00 28.40 72 ASP B N 1
ATOM 2498 C CA . ASP B 1 72 ? 40.116 43.126 54.529 1.00 28.39 72 ASP B CA 1
ATOM 2499 C C . ASP B 1 72 ? 41.575 42.886 54.145 1.00 28.45 72 ASP B C 1
ATOM 2500 O O . ASP B 1 72 ? 42.321 42.234 54.877 1.00 27.19 72 ASP B O 1
ATOM 2505 N N . ALA B 1 73 ? 41.973 43.420 52.993 1.00 28.67 73 ALA B N 1
ATOM 2506 C CA . ALA B 1 73 ? 43.339 43.262 52.513 1.00 28.73 73 ALA B CA 1
ATOM 2507 C C . ALA B 1 73 ? 44.298 43.843 53.540 1.00 29.11 73 ALA B C 1
ATOM 2508 O O . ALA B 1 73 ? 45.353 43.269 53.804 1.00 28.64 73 ALA B O 1
ATOM 2510 N N . THR B 1 74 ? 43.912 44.973 54.127 1.00 27.58 74 THR B N 1
ATOM 2511 C CA . THR B 1 74 ? 44.722 45.645 55.135 1.00 28.24 74 THR B CA 1
ATOM 2512 C C . THR B 1 74 ? 44.926 44.788 56.379 1.00 28.25 74 THR B C 1
ATOM 2513 O O . THR B 1 74 ? 46.019 44.746 56.934 1.00 28.65 74 THR B O 1
ATOM 2517 N N . GLU B 1 75 ? 43.868 44.122 56.828 1.00 27.09 75 GLU B N 1
ATOM 2518 C CA . GLU B 1 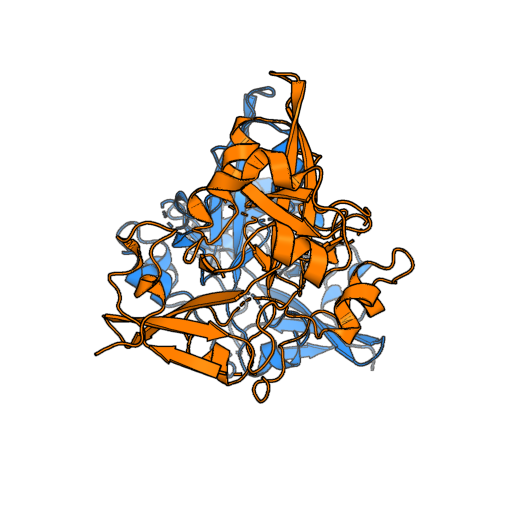75 ? 43.960 43.277 58.010 1.00 28.25 75 GLU B CA 1
ATOM 2519 C C . GLU B 1 75 ? 44.725 41.994 57.719 1.00 27.55 75 GLU B C 1
ATOM 2520 O O . GLU B 1 75 ? 45.626 41.623 58.466 1.00 27.76 75 GLU B O 1
ATOM 2526 N N . ILE B 1 76 ? 44.365 41.321 56.629 1.00 26.29 76 ILE B N 1
ATOM 2527 C CA . ILE B 1 76 ? 45.003 40.065 56.258 1.00 26.61 76 ILE B CA 1
ATOM 2528 C C . ILE B 1 76 ? 46.518 40.143 56.050 1.00 26.60 76 ILE B C 1
ATOM 2529 O O . ILE B 1 76 ? 47.242 39.211 56.416 1.00 25.96 76 ILE B O 1
ATOM 2534 N N . ARG B 1 77 ? 47.015 41.242 55.488 1.00 25.28 77 ARG B N 1
ATOM 2535 C CA . ARG B 1 77 ? 48.452 41.322 55.257 1.00 28.03 77 ARG B CA 1
ATOM 2536 C C . ARG B 1 77 ? 49.239 41.396 56.558 1.00 27.47 77 ARG B C 1
ATOM 2537 O O . ARG B 1 77 ? 50.439 41.136 56.576 1.00 27.88 77 ARG B O 1
ATOM 2545 N N . LYS B 1 78 ? 48.554 41.729 57.649 1.00 27.70 78 LYS B N 1
ATOM 2546 C CA . LYS B 1 78 ? 49.198 41.802 58.961 1.00 28.29 78 LYS B CA 1
ATOM 2547 C C . LYS B 1 78 ? 49.429 40.384 59.491 1.00 27.51 78 LYS B C 1
ATOM 2548 O O . LYS B 1 78 ? 50.214 40.182 60.414 1.00 26.99 78 LYS B O 1
ATOM 2562 N N . THR B 1 80 ? 50.095 37.699 57.240 1.00 23.19 80 THR B N 1
ATOM 2563 C CA . THR B 1 80 ? 50.787 36.899 56.234 1.00 23.23 80 THR B CA 1
ATOM 2564 C C . THR B 1 80 ? 52.235 37.309 55.971 1.00 23.40 80 THR B C 1
ATOM 2565 O O . THR B 1 80 ? 52.778 37.034 54.893 1.00 23.01 80 THR B O 1
ATOM 2569 N N . LEU B 1 81 ? 52.856 37.974 56.940 1.00 21.55 81 LEU B N 1
ATOM 2570 C CA . LEU B 1 81 ? 54.242 38.387 56.783 1.00 20.75 81 LEU B CA 1
ATOM 2571 C C . LEU B 1 81 ? 55.072 37.111 56.794 1.00 20.55 81 LEU B C 1
ATOM 2572 O O . LEU B 1 81 ? 56.122 37.032 56.156 1.00 20.15 81 LEU B O 1
ATOM 2577 N N . ASN B 1 82 ? 54.580 36.123 57.533 1.00 19.11 82 ASN B N 1
ATOM 2578 C CA . ASN B 1 82 ? 55.206 34.809 57.646 1.00 21.28 82 ASN B CA 1
ATOM 2579 C C . ASN B 1 82 ? 54.154 33.755 57.300 1.00 22.39 82 ASN B C 1
ATOM 2580 O O . ASN B 1 82 ? 52.952 34.003 57.433 1.00 22.54 82 ASN B O 1
ATOM 2585 N N . ALA B 1 83 ? 54.607 32.585 56.857 1.00 22.45 83 ALA B N 1
ATOM 2586 C CA . ALA B 1 83 ? 53.706 31.489 56.503 1.00 22.70 83 ALA B CA 1
ATOM 2587 C C . ALA B 1 83 ? 54.286 30.185 57.043 1.00 23.32 83 ALA B C 1
ATOM 2588 O O . ALA B 1 83 ? 55.356 29.756 56.618 1.00 22.15 83 ALA B O 1
ATOM 2590 N N . ARG B 1 84 ? 53.577 29.562 57.977 1.00 23.45 84 ARG B N 1
ATOM 2591 C CA . ARG B 1 84 ? 54.034 28.321 58.583 1.00 24.42 84 ARG B CA 1
ATOM 2592 C C . ARG B 1 84 ? 54.074 27.198 57.564 1.00 23.92 84 ARG B C 1
ATOM 2593 O O . ARG B 1 84 ? 53.087 26.935 56.881 1.00 24.37 84 ARG B O 1
ATOM 2601 N N . ALA B 1 85 ? 55.225 26.542 57.460 1.00 21.42 85 ALA B N 1
ATOM 2602 C CA . ALA B 1 85 ? 55.391 25.442 56.518 1.00 23.25 85 ALA B CA 1
ATOM 2603 C C . ALA B 1 85 ? 54.448 24.253 56.727 1.00 23.54 85 ALA B C 1
ATOM 2604 O O . ALA B 1 85 ? 53.965 23.676 55.760 1.00 22.57 85 ALA B O 1
ATOM 2606 N N . ASP B 1 86 ? 54.187 23.882 57.977 1.00 27.16 86 ASP B N 1
ATOM 2607 C CA . ASP B 1 86 ? 53.340 22.715 58.244 1.00 29.65 86 ASP B CA 1
ATOM 2608 C C . ASP B 1 86 ? 51.906 22.773 57.732 1.00 29.52 86 ASP B C 1
ATOM 2609 O O . ASP B 1 86 ? 51.340 21.739 57.373 1.00 29.53 86 ASP B O 1
ATOM 2614 N N . THR B 1 87 ? 51.324 23.967 57.677 1.00 28.40 87 THR B N 1
ATOM 2615 C CA . THR B 1 87 ? 49.957 24.116 57.190 1.00 28.66 87 THR B CA 1
ATOM 2616 C C . THR B 1 87 ? 49.873 24.932 55.888 1.00 29.03 87 THR B C 1
ATOM 2617 O O . THR B 1 87 ? 48.794 25.373 55.481 1.00 28.15 87 THR B O 1
ATOM 2621 N N . ILE B 1 88 ? 51.007 25.114 55.226 1.00 28.74 88 ILE B N 1
ATOM 2622 C CA . ILE B 1 88 ? 51.047 25.915 54.010 1.00 30.59 88 ILE B CA 1
ATOM 2623 C C . ILE B 1 88 ? 50.239 25.374 52.823 1.00 30.15 88 ILE B C 1
ATOM 2624 O O . ILE B 1 88 ? 49.738 26.150 52.012 1.00 28.27 88 ILE B O 1
ATOM 2629 N N . PHE B 1 89 ? 50.100 24.055 52.727 1.00 29.89 89 PHE B N 1
ATOM 2630 C CA . PHE B 1 89 ? 49.355 23.455 51.623 1.00 30.05 89 PHE B CA 1
ATOM 2631 C C . PHE B 1 89 ? 47.830 23.517 51.797 1.00 30.84 89 PHE B C 1
ATOM 2632 O O . PHE B 1 89 ? 47.084 23.377 50.827 1.00 29.22 89 PHE B O 1
ATOM 2640 N N . GLU B 1 90 ? 47.369 23.746 53.022 1.00 31.87 90 GLU B N 1
ATOM 2641 C CA . GLU B 1 90 ? 45.930 23.795 53.297 1.00 34.64 90 GLU B CA 1
ATOM 2642 C C . GLU B 1 90 ? 45.353 25.199 53.469 1.00 34.36 90 GLU B C 1
ATOM 2643 O O . GLU B 1 90 ? 44.229 25.474 53.051 1.00 33.14 90 GLU B O 1
ATOM 2649 N N . LYS B 1 91 ? 46.125 26.082 54.092 1.00 33.03 91 LYS B N 1
ATOM 2650 C CA . LYS B 1 91 ? 45.677 27.444 54.346 1.00 32.96 91 LYS B CA 1
ATOM 2651 C C . LYS B 1 91 ? 45.254 28.179 53.064 1.00 32.33 91 LYS B C 1
ATOM 2652 O O . LYS B 1 91 ? 46.007 28.249 52.098 1.00 30.32 91 LYS B O 1
ATOM 2658 N N . PRO B 1 92 ? 44.022 28.713 53.036 1.00 32.29 92 PRO B N 1
ATOM 2659 C CA . PRO B 1 92 ? 43.492 29.442 51.878 1.00 32.01 92 PRO B CA 1
ATOM 2660 C C . PRO B 1 92 ? 44.386 30.572 51.357 1.00 30.00 92 PRO B C 1
ATOM 2661 O O . PRO B 1 92 ? 44.455 30.800 50.156 1.00 28.28 92 PRO B O 1
ATOM 2665 N N . SER B 1 93 ? 45.059 31.279 52.259 1.00 28.12 93 SER B N 1
ATOM 2666 C CA . SER B 1 93 ? 45.935 32.378 51.848 1.00 29.25 93 SER B CA 1
ATOM 2667 C C . SER B 1 93 ? 47.176 31.912 51.077 1.00 27.53 93 SER B C 1
ATOM 2668 O O . SER B 1 93 ? 47.709 32.657 50.249 1.00 24.83 93 SER B O 1
ATOM 2671 N N . PHE B 1 94 ? 47.627 30.683 51.341 1.00 27.42 94 PHE B N 1
ATOM 2672 C CA . PHE B 1 94 ? 48.851 30.172 50.715 1.00 27.12 94 PHE B CA 1
ATOM 2673 C C . PHE B 1 94 ? 48.757 28.932 49.813 1.00 27.82 94 PHE B C 1
ATOM 2674 O O . PHE B 1 94 ? 49.700 28.640 49.071 1.00 26.06 94 PHE B O 1
ATOM 2682 N N . ARG B 1 95 ? 47.644 28.208 49.857 1.00 28.31 95 ARG B N 1
ATOM 2683 C CA . ARG B 1 95 ? 47.533 26.977 49.074 1.00 30.44 95 ARG B CA 1
ATOM 2684 C C . ARG B 1 95 ? 47.842 27.058 47.575 1.00 30.20 95 ARG B C 1
ATOM 2685 O O . ARG B 1 95 ? 48.460 26.143 47.014 1.00 29.57 95 ARG B O 1
ATOM 2693 N N . GLU B 1 96 ? 47.430 28.137 46.921 1.00 28.60 96 GLU B N 1
ATOM 2694 C CA . GLU B 1 96 ? 47.702 28.272 45.495 1.00 28.78 96 GLU B CA 1
ATOM 2695 C C . GLU B 1 96 ? 49.148 28.741 45.260 1.00 26.93 96 GLU B C 1
ATOM 2696 O O . GLU B 1 96 ? 49.892 28.118 44.496 1.00 24.45 96 GLU B O 1
ATOM 2702 N N . PRO B 1 97 ? 49.572 29.833 45.924 1.00 25.18 97 PRO B N 1
ATOM 2703 C CA . PRO B 1 97 ? 50.944 30.325 45.742 1.00 24.27 97 PRO B CA 1
ATOM 2704 C C . PRO B 1 97 ? 52.027 29.269 46.005 1.00 25.41 97 PRO B C 1
ATOM 2705 O O . PRO B 1 97 ? 53.045 29.235 45.316 1.00 23.24 97 PRO B O 1
ATOM 2709 N N . ILE B 1 98 ? 51.822 28.416 47.009 1.00 25.55 98 ILE B N 1
ATOM 2710 C CA . ILE B 1 98 ? 52.826 27.396 47.321 1.00 26.86 98 ILE B CA 1
ATOM 2711 C C . ILE B 1 98 ? 53.035 26.444 46.151 1.00 26.59 98 ILE B C 1
ATOM 2712 O O . ILE B 1 98 ? 54.132 25.914 45.964 1.00 27.55 98 ILE B O 1
ATOM 2725 N N . LYS B 1 100 ? 52.151 27.315 42.767 1.00 28.09 100 LYS B N 1
ATOM 2726 C CA . LYS B 1 100 ? 52.422 28.008 41.516 1.00 27.93 100 LYS B CA 1
ATOM 2727 C C . LYS B 1 100 ? 53.216 29.301 41.585 1.00 27.07 100 LYS B C 1
ATOM 2728 O O . LYS B 1 100 ? 53.671 29.786 40.550 1.00 26.11 100 LYS B O 1
ATOM 2734 N N . LYS B 1 101 ? 53.371 29.868 42.780 1.00 24.88 101 LYS B N 1
ATOM 2735 C CA . LYS B 1 101 ? 54.093 31.125 42.926 1.00 23.47 101 LYS B CA 1
ATOM 2736 C C . LYS B 1 101 ? 55.140 31.129 44.028 1.00 22.04 101 LYS B C 1
ATOM 2737 O O . LYS B 1 101 ? 55.064 31.904 44.977 1.00 21.75 101 LYS B O 1
ATOM 2743 N N . ARG B 1 102 ? 56.134 30.270 43.883 1.00 22.04 102 ARG B N 1
ATOM 2744 C CA . ARG B 1 102 ? 57.215 30.181 44.842 1.00 20.53 102 ARG B CA 1
ATOM 2745 C C . ARG B 1 102 ? 58.283 31.210 44.493 1.00 21.52 102 ARG B C 1
ATOM 2746 O O . ARG B 1 102 ? 58.472 31.558 43.327 1.00 21.34 102 ARG B O 1
ATOM 2754 N N . CYS B 1 103 ? 58.983 31.700 45.504 1.00 19.42 103 CYS B N 1
ATOM 2755 C CA . CYS B 1 103 ? 60.038 32.660 45.258 1.00 21.18 103 CYS B CA 1
ATOM 2756 C C . CYS B 1 103 ? 61.112 32.554 46.330 1.00 20.92 103 CYS B C 1
ATOM 2757 O O . CYS B 1 103 ? 61.001 31.769 47.286 1.00 21.16 103 CYS B O 1
ATOM 2760 N N . ILE B 1 104 ? 62.157 33.351 46.158 1.00 21.06 104 ILE B N 1
ATOM 2761 C CA . ILE B 1 104 ? 63.265 33.380 47.092 1.00 19.73 104 ILE B CA 1
ATOM 2762 C C . ILE B 1 104 ? 63.380 34.783 47.651 1.00 20.41 104 ILE B C 1
ATOM 2763 O O . ILE B 1 104 ? 63.373 35.760 46.900 1.00 20.40 104 ILE B O 1
ATOM 2768 N N . VAL B 1 105 ? 63.463 34.877 48.972 1.00 20.16 105 VAL B N 1
ATOM 2769 C CA . VAL B 1 105 ? 63.617 36.160 49.641 1.00 20.05 105 VAL B CA 1
ATOM 2770 C C . VAL B 1 105 ? 65.075 36.190 50.082 1.00 22.42 105 VAL B C 1
ATOM 2771 O O . VAL B 1 105 ? 65.461 35.471 51.015 1.00 19.69 105 VAL B O 1
ATOM 2775 N N . PRO B 1 106 ? 65.915 36.990 49.392 1.00 21.88 106 PRO B N 1
ATOM 2776 C CA . PRO B 1 106 ? 67.329 37.075 49.751 1.00 21.79 106 PRO B CA 1
ATOM 2777 C C . PRO B 1 106 ? 67.500 37.738 51.095 1.00 22.91 106 PRO B C 1
ATOM 2778 O O . PRO B 1 106 ? 66.711 38.600 51.489 1.00 21.58 106 PRO B O 1
ATOM 2782 N N . SER B 1 107 ? 68.539 37.326 51.802 1.00 21.61 107 SER B N 1
ATOM 2783 C CA . SER B 1 107 ? 68.801 37.870 53.111 1.00 21.82 107 SER B CA 1
ATOM 2784 C C . SER B 1 107 ? 70.283 37.863 53.395 1.00 23.01 107 SER B C 1
ATOM 2785 O O . SER B 1 107 ? 71.034 37.046 52.853 1.00 23.04 107 SER B O 1
ATOM 2788 N N . THR B 1 108 ? 70.696 38.789 54.246 1.00 21.79 108 THR B N 1
ATOM 2789 C CA . THR B 1 108 ? 72.082 38.885 54.647 1.00 25.10 108 THR B CA 1
ATOM 2790 C C . THR B 1 108 ? 72.108 38.602 56.162 1.00 25.07 108 THR B C 1
ATOM 2791 O O . THR B 1 108 ? 73.135 38.760 56.831 1.00 27.04 108 THR B O 1
ATOM 2795 N N . GLY B 1 109 ? 70.963 38.155 56.680 1.00 24.21 109 GLY B N 1
ATOM 2796 C CA . GLY B 1 109 ? 70.820 37.844 58.097 1.00 23.15 109 GLY B CA 1
ATOM 2797 C C . GLY B 1 109 ? 69.512 38.378 58.660 1.00 23.22 109 GLY B C 1
ATOM 2798 O O . GLY B 1 109 ? 68.833 39.151 57.988 1.00 24.37 109 GLY B O 1
ATOM 2799 N N . TYR B 1 110 ? 69.128 37.968 59.867 1.00 23.90 110 TYR B N 1
ATOM 2800 C CA . TYR B 1 110 ? 67.892 38.477 60.462 1.00 23.53 110 TYR B CA 1
ATOM 2801 C C . TYR B 1 110 ? 67.987 38.681 61.969 1.00 23.68 110 TYR B C 1
ATOM 2802 O O . TYR B 1 110 ? 68.962 38.280 62.598 1.00 23.79 110 TYR B O 1
ATOM 2811 N N . PHE B 1 111 ? 66.967 39.311 62.542 1.00 24.08 111 PHE B N 1
ATOM 2812 C CA . PHE B 1 111 ? 66.944 39.618 63.972 1.00 25.44 111 PHE B CA 1
ATOM 2813 C C . PHE B 1 111 ? 65.831 38.899 64.738 1.00 26.14 111 PHE B C 1
ATOM 2814 O O . PHE B 1 111 ? 64.735 38.699 64.219 1.00 24.82 111 PHE B O 1
ATOM 2822 N N . GLU B 1 112 ? 66.128 38.533 65.982 1.00 27.57 112 GLU B N 1
ATOM 2823 C CA . GLU B 1 112 ? 65.183 37.854 66.867 1.00 29.46 112 GLU B CA 1
ATOM 2824 C C . GLU B 1 112 ? 65.552 38.169 68.315 1.00 28.77 112 GLU B C 1
ATOM 2825 O O . GLU B 1 112 ? 66.733 38.354 68.646 1.00 25.89 112 GLU B O 1
ATOM 2831 N N . TRP B 1 113 ? 64.538 38.226 69.171 1.00 27.33 113 TRP B N 1
ATOM 2832 C CA . TRP B 1 113 ? 64.742 38.522 70.581 1.00 29.66 113 TRP B CA 1
ATOM 2833 C C . TRP B 1 113 ? 64.559 37.311 71.465 1.00 30.87 113 TRP B C 1
ATOM 2834 O O . TRP B 1 113 ? 63.600 36.551 71.322 1.00 30.27 113 TRP B O 1
ATOM 2845 N N . ARG B 1 114 ? 65.494 37.152 72.388 1.00 31.18 114 ARG B N 1
ATOM 2846 C CA . ARG B 1 114 ? 65.464 36.065 73.340 1.00 33.93 114 ARG B CA 1
ATOM 2847 C C . ARG B 1 114 ? 64.878 36.675 74.610 1.00 34.76 114 ARG B C 1
ATOM 2848 O O . ARG B 1 114 ? 65.323 37.741 75.045 1.00 33.41 114 ARG B O 1
ATOM 2856 N N . HIS B 1 115 ? 63.871 36.022 75.186 1.00 35.06 115 HIS B N 1
ATOM 2857 C CA . HIS B 1 115 ? 63.254 36.521 76.410 1.00 39.18 115 HIS B CA 1
ATOM 2858 C C . HIS B 1 115 ? 63.772 35.792 77.645 1.00 40.91 115 HIS B C 1
ATOM 2859 O O . HIS B 1 115 ? 63.741 34.565 77.711 1.00 41.44 115 HIS B O 1
ATOM 2866 N N . GLU B 1 116 ? 64.252 36.559 78.618 1.00 43.52 116 GLU B N 1
ATOM 2867 C CA . GLU B 1 116 ? 64.753 36.009 79.877 1.00 45.23 116 GLU B CA 1
ATOM 2868 C C . GLU B 1 116 ? 63.955 36.717 80.948 1.00 45.97 116 GLU B C 1
ATOM 2869 O O . GLU B 1 116 ? 64.439 37.643 81.600 1.00 45.35 116 GLU B O 1
ATOM 2875 N N . GLY B 1 117 ? 62.718 36.282 81.123 1.00 46.99 117 GLY B N 1
ATOM 2876 C CA . GLY B 1 117 ? 61.892 36.952 82.087 1.00 47.39 117 GLY B CA 1
ATOM 2877 C C . GLY B 1 117 ? 61.527 38.303 81.494 1.00 47.38 117 GLY B C 1
ATOM 2878 O O . GLY B 1 117 ? 60.796 38.364 80.516 1.00 49.42 117 GLY B O 1
ATOM 2879 N N . ALA B 1 118 ? 62.130 39.369 82.012 1.00 44.85 118 ALA B N 1
ATOM 2880 C CA . ALA B 1 118 ? 61.793 40.754 81.647 1.00 42.50 118 ALA B CA 1
ATOM 2881 C C . ALA B 1 118 ? 62.457 41.548 80.522 1.00 42.66 118 ALA B C 1
ATOM 2882 O O . ALA B 1 118 ? 61.916 42.570 80.068 1.00 47.32 118 ALA B O 1
ATOM 2884 N N . ASN B 1 119 ? 63.644 41.131 80.117 1.00 41.48 119 ASN B N 1
ATOM 2885 C CA . ASN B 1 119 ? 64.389 41.856 79.099 1.00 38.55 119 ASN B CA 1
ATOM 2886 C C . ASN B 1 119 ? 64.296 41.068 77.815 1.00 37.65 119 ASN B C 1
ATOM 2887 O O . ASN B 1 119 ? 63.907 39.902 77.843 1.00 37.34 119 ASN B O 1
ATOM 2892 N N . LYS B 1 120 ? 64.577 41.707 76.689 1.00 36.72 120 LYS B N 1
ATOM 2893 C CA . LYS B 1 120 ? 64.539 41.011 75.413 1.00 35.76 120 LYS B CA 1
ATOM 2894 C C . LYS B 1 120 ? 65.901 41.257 74.789 1.00 35.54 120 LYS B C 1
ATOM 2895 O O . LYS B 1 120 ? 66.219 42.383 74.402 1.00 34.91 120 LYS B O 1
ATOM 2901 N N . ILE B 1 121 ? 66.712 40.203 74.722 1.00 33.87 121 ILE B N 1
ATOM 2902 C CA . ILE B 1 121 ? 68.059 40.297 74.170 1.00 32.28 121 ILE B CA 1
ATOM 2903 C C . ILE B 1 121 ? 68.029 40.111 72.659 1.00 30.42 121 ILE B C 1
ATOM 2904 O O . ILE B 1 121 ? 67.730 39.026 72.159 1.00 29.21 121 ILE B O 1
ATOM 2909 N N . PRO B 1 122 ? 68.343 41.176 71.910 1.00 29.37 122 PRO B N 1
ATOM 2910 C CA . PRO B 1 122 ? 68.339 41.101 70.450 1.00 28.35 122 PRO B CA 1
ATOM 2911 C C . PRO B 1 122 ? 69.535 40.354 69.881 1.00 26.56 122 PRO B C 1
ATOM 2912 O O . PRO B 1 122 ? 70.670 40.564 70.298 1.00 28.00 122 PRO B O 1
ATOM 2916 N N . TYR B 1 123 ? 69.264 39.475 68.926 1.00 25.65 123 TYR B N 1
ATOM 2917 C CA . TYR B 1 123 ? 70.306 38.706 68.270 1.00 24.26 123 TYR B CA 1
ATOM 2918 C C . TYR B 1 123 ? 70.296 38.942 66.771 1.00 24.13 123 TYR B C 1
ATOM 2919 O O . TYR B 1 123 ? 69.247 39.171 66.163 1.00 24.42 123 TYR B O 1
ATOM 2928 N N . TYR B 1 124 ? 71.484 38.903 66.185 1.00 23.09 124 TYR B N 1
ATOM 2929 C CA . TYR B 1 124 ? 71.645 39.029 64.748 1.00 22.56 124 TYR B CA 1
ATOM 2930 C C . TYR B 1 124 ? 72.050 37.603 64.374 1.00 22.43 124 TYR B C 1
ATOM 2931 O O . TYR B 1 124 ? 73.057 37.090 64.871 1.00 22.58 124 TYR B O 1
ATOM 2940 N N . ILE B 1 125 ? 71.255 36.967 63.518 1.00 22.73 125 ILE B N 1
ATOM 2941 C CA . ILE B 1 125 ? 71.493 35.583 63.101 1.00 21.83 125 ILE B CA 1
ATOM 2942 C C . ILE B 1 125 ? 71.862 35.534 61.621 1.00 23.07 125 ILE B C 1
ATOM 2943 O O . ILE B 1 125 ? 71.218 36.184 60.802 1.00 23.42 125 ILE B O 1
ATOM 2948 N N . TYR B 1 126 ? 72.885 34.755 61.271 1.00 23.70 126 TYR B N 1
ATOM 2949 C CA . TYR B 1 126 ? 73.316 34.672 59.879 1.00 24.32 126 TYR B CA 1
ATOM 2950 C C . TYR B 1 126 ? 73.868 33.296 59.460 1.00 23.20 126 TYR B C 1
ATOM 2951 O O . TYR B 1 126 ? 73.966 32.380 60.270 1.00 22.48 126 TYR B O 1
ATOM 2960 N N . VAL B 1 127 ? 74.200 33.152 58.180 1.00 22.04 127 VAL B N 1
ATOM 2961 C CA . VAL B 1 127 ? 74.758 31.896 57.679 1.00 22.18 127 VAL B CA 1
ATOM 2962 C C . VAL B 1 127 ? 76.251 32.086 57.467 1.00 23.17 127 VAL B C 1
ATOM 2963 O O . VAL B 1 127 ? 76.670 32.964 56.711 1.00 24.08 127 VAL B O 1
ATOM 2967 N N . LYS B 1 128 ? 77.059 31.283 58.148 1.00 24.85 128 LYS B N 1
ATOM 2968 C CA . LYS B 1 128 ? 78.506 31.407 58.010 1.00 28.42 128 LYS B CA 1
ATOM 2969 C C . LYS B 1 128 ? 78.957 31.201 56.566 1.00 28.54 128 LYS B C 1
ATOM 2970 O O . LYS B 1 128 ? 78.486 30.305 55.876 1.00 27.50 128 LYS B O 1
ATOM 2976 N N . ASP B 1 129 ? 79.849 32.074 56.113 1.00 31.33 129 ASP B N 1
ATOM 2977 C CA . ASP B 1 129 ? 80.425 31.988 54.777 1.00 32.47 129 ASP B CA 1
ATOM 2978 C C . ASP B 1 129 ? 79.468 32.054 53.578 1.00 32.93 129 ASP B C 1
ATOM 2979 O O . ASP B 1 129 ? 79.783 31.572 52.487 1.00 32.47 129 ASP B O 1
ATOM 2984 N N . GLU B 1 130 ? 78.296 32.638 53.780 1.00 30.98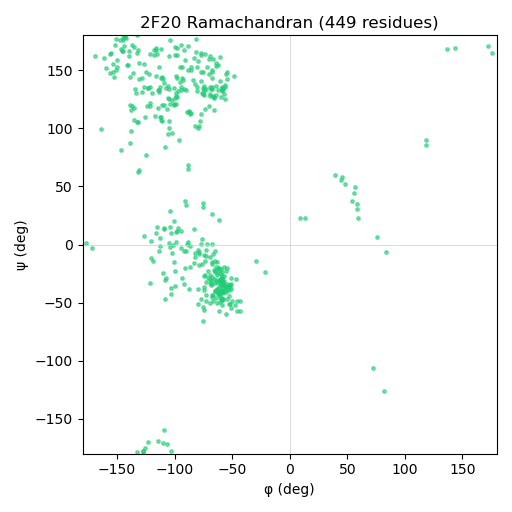 130 GLU B N 1
ATOM 2985 C CA . GLU B 1 130 ? 77.353 32.813 52.685 1.00 30.46 130 GLU B CA 1
ATOM 2986 C C . GLU B 1 130 ? 76.787 34.216 52.904 1.00 29.18 130 GLU B C 1
ATOM 2987 O O . GLU B 1 130 ? 75.774 34.389 53.576 1.00 28.75 130 GLU B O 1
ATOM 2993 N N . PRO B 1 131 ? 77.465 35.242 52.364 1.00 28.11 131 PRO B N 1
ATOM 2994 C CA . PRO B 1 131 ? 77.048 36.644 52.500 1.00 27.82 131 PRO B CA 1
ATOM 2995 C C . PRO B 1 131 ? 75.564 36.858 52.247 1.00 25.53 131 PRO B C 1
ATOM 2996 O O . PRO B 1 131 ? 74.883 37.519 53.025 1.00 27.15 131 PRO B O 1
ATOM 3000 N N . ILE B 1 132 ? 75.070 36.301 51.153 1.00 23.44 132 ILE B N 1
ATOM 3001 C CA . ILE B 1 132 ? 73.660 36.426 50.813 1.00 22.17 132 ILE B CA 1
ATOM 3002 C C . ILE B 1 132 ? 73.096 35.021 50.723 1.00 22.28 132 ILE B C 1
ATOM 3003 O O . ILE B 1 132 ? 73.562 34.217 49.916 1.00 21.49 132 ILE B O 1
ATOM 3008 N N . PHE B 1 133 ? 72.113 34.712 51.564 1.00 21.18 133 PHE B N 1
ATOM 3009 C CA . PHE B 1 133 ? 71.517 33.387 51.522 1.00 21.35 133 PHE B CA 1
ATOM 3010 C C . PHE B 1 133 ? 70.056 33.492 51.132 1.00 21.50 133 PHE B C 1
ATOM 3011 O O . PHE B 1 133 ? 69.497 34.593 51.093 1.00 19.70 133 PHE B O 1
ATOM 3019 N N . SER B 1 134 ? 69.448 32.345 50.836 1.00 19.94 134 SER B N 1
ATOM 3020 C CA . SER B 1 134 ? 68.066 32.298 50.401 1.00 19.56 134 SER B CA 1
ATOM 3021 C C . SER B 1 134 ? 67.046 31.768 51.398 1.00 20.61 134 SER B C 1
ATOM 3022 O O . SER B 1 134 ? 67.230 30.693 51.974 1.00 21.30 134 SER B O 1
ATOM 3033 N N . ALA B 1 136 ? 63.030 30.632 51.745 1.00 19.13 136 ALA B N 1
ATOM 3034 C CA . ALA B 1 136 ? 61.944 30.184 50.880 1.00 19.93 136 ALA B CA 1
ATOM 3035 C C . ALA B 1 136 ? 60.729 31.070 51.086 1.00 19.75 136 ALA B C 1
ATOM 3036 O O . ALA B 1 136 ? 60.373 31.399 52.217 1.00 20.51 136 ALA B O 1
ATOM 3038 N N . GLY B 1 137 ? 60.098 31.466 49.990 1.00 20.30 137 GLY B N 1
ATOM 3039 C CA . GLY B 1 137 ? 58.927 32.305 50.096 1.00 20.02 137 GLY B CA 1
ATOM 3040 C C . GLY B 1 137 ? 57.899 32.007 49.027 1.00 20.04 137 GLY B C 1
ATOM 3041 O O . GLY B 1 137 ? 58.097 31.141 48.178 1.00 19.33 137 GLY B O 1
ATOM 3042 N N . ILE B 1 138 ? 56.783 32.721 49.100 1.00 19.91 138 ILE B N 1
ATOM 3043 C CA . ILE B 1 138 ? 55.705 32.607 48.133 1.00 20.18 138 ILE B CA 1
ATOM 3044 C C . ILE B 1 138 ? 55.218 34.037 47.913 1.00 20.88 138 ILE B C 1
ATOM 3045 O O . ILE B 1 138 ? 55.386 34.901 48.777 1.00 18.41 138 ILE B O 1
ATOM 3050 N N . TYR B 1 139 ? 54.633 34.287 46.753 1.00 20.64 139 TYR B N 1
ATOM 3051 C CA . TYR B 1 139 ? 54.133 35.608 46.427 1.00 21.87 139 TYR B CA 1
ATOM 3052 C C . TYR B 1 139 ? 52.753 35.461 45.809 1.00 21.69 139 TYR B C 1
ATOM 3053 O O . TYR B 1 139 ? 52.309 34.352 45.494 1.00 21.39 139 TYR B O 1
ATOM 3062 N N . ASP B 1 140 ? 52.076 36.585 45.647 1.00 20.86 140 ASP B N 1
ATOM 3063 C CA . ASP B 1 140 ? 50.756 36.591 45.049 1.00 23.56 140 ASP B CA 1
ATOM 3064 C C . ASP B 1 140 ? 50.522 37.971 44.438 1.00 24.08 140 ASP B C 1
ATOM 3065 O O . ASP B 1 140 ? 51.276 38.920 44.706 1.00 24.22 140 ASP B O 1
ATOM 3070 N N . ARG B 1 141 ? 49.511 38.067 43.585 1.00 24.63 141 ARG B N 1
ATOM 3071 C CA . ARG B 1 141 ? 49.161 39.337 42.967 1.00 28.17 141 ARG B CA 1
ATOM 3072 C C . ARG B 1 141 ? 47.717 39.592 43.326 1.00 28.18 141 ARG B C 1
ATOM 3073 O O . ARG B 1 141 ? 46.885 38.690 43.260 1.00 27.34 141 ARG B O 1
ATOM 3081 N N . TRP B 1 142 ? 47.427 40.814 43.743 1.00 28.47 142 TRP B N 1
ATOM 3082 C CA . TRP B 1 142 ? 46.074 41.168 44.115 1.00 29.59 142 TRP B CA 1
ATOM 3083 C C . TRP B 1 142 ? 45.663 42.426 43.379 1.00 31.77 142 TRP B C 1
ATOM 3084 O O . TRP B 1 142 ? 46.386 43.425 43.370 1.00 31.14 142 TRP B O 1
ATOM 3095 N N . LEU B 1 143 ? 44.489 42.368 42.769 1.00 34.55 143 LEU B N 1
ATOM 3096 C CA . LEU B 1 143 ? 43.964 43.494 42.026 1.00 37.83 143 LEU B CA 1
ATOM 3097 C C . LEU B 1 143 ? 42.825 44.138 42.810 1.00 39.44 143 LEU B C 1
ATOM 3098 O O . LEU B 1 143 ? 41.810 43.500 43.078 1.00 38.87 143 LEU B O 1
ATOM 3103 N N . ASP B 1 144 ? 43.002 45.392 43.206 1.00 41.60 144 ASP B N 1
ATOM 3104 C CA . ASP B 1 144 ? 41.945 46.079 43.937 1.00 45.67 144 ASP B CA 1
ATOM 3105 C C . ASP B 1 144 ? 41.002 46.731 42.932 1.00 46.48 144 ASP B C 1
ATOM 3106 O O . ASP B 1 144 ? 41.379 47.650 42.200 1.00 45.67 144 ASP B O 1
ATOM 3111 N N . LYS B 1 145 ? 39.775 46.226 42.905 1.00 48.27 145 LYS B N 1
ATOM 3112 C CA . LYS B 1 145 ? 38.747 46.696 41.990 1.00 50.94 145 LYS B CA 1
ATOM 3113 C C . LYS B 1 145 ? 38.483 48.203 42.030 1.00 51.91 145 LYS B C 1
ATOM 3114 O O . LYS B 1 145 ? 37.930 48.753 41.079 1.00 52.35 145 LYS B O 1
ATOM 3120 N N . ASP B 1 146 ? 38.873 48.873 43.114 1.00 52.89 146 ASP B N 1
ATOM 3121 C CA . ASP B 1 146 ? 38.651 50.315 43.208 1.00 53.89 146 ASP B CA 1
ATOM 3122 C C . ASP B 1 146 ? 39.611 51.151 42.359 1.00 53.61 146 ASP B C 1
ATOM 3123 O O . ASP B 1 146 ? 39.183 51.813 41.412 1.00 54.11 146 ASP B O 1
ATOM 3128 N N . THR B 1 147 ? 40.901 51.129 42.686 1.00 52.81 147 THR B N 1
ATOM 3129 C CA . THR B 1 147 ? 41.876 51.905 41.924 1.00 52.08 147 THR B CA 1
ATOM 3130 C C . THR B 1 147 ? 42.324 51.159 40.671 1.00 51.48 147 THR B C 1
ATOM 3131 O O . THR B 1 147 ? 42.910 51.747 39.767 1.00 52.37 147 THR B O 1
ATOM 3135 N N . GLY B 1 148 ? 42.049 49.860 40.623 1.00 51.45 148 GLY B N 1
ATOM 3136 C CA . GLY B 1 148 ? 42.435 49.065 39.469 1.00 49.89 148 GLY B CA 1
ATOM 3137 C C . GLY B 1 148 ? 43.914 48.723 39.417 1.00 49.31 148 GLY B C 1
ATOM 3138 O O . GLY B 1 148 ? 44.388 48.157 38.434 1.00 49.88 148 GLY B O 1
ATOM 3139 N N . GLU B 1 149 ? 44.644 49.057 40.477 1.00 48.89 149 GLU B N 1
ATOM 3140 C CA . GLU B 1 149 ? 46.079 48.788 40.540 1.00 47.99 149 GLU B CA 1
ATOM 3141 C C . GLU B 1 149 ? 46.417 47.350 40.930 1.00 45.86 149 GLU B C 1
ATOM 3142 O O . GLU B 1 149 ? 45.645 46.679 41.618 1.00 43.45 149 GLU B O 1
ATOM 3148 N N . GLU B 1 150 ? 47.580 46.892 40.476 1.00 43.99 150 GLU B N 1
ATOM 3149 C CA . GLU B 1 150 ? 48.057 45.551 40.772 1.00 42.53 150 GLU B CA 1
ATOM 3150 C C . GLU B 1 150 ? 49.045 45.622 41.931 1.00 40.10 150 GLU B C 1
ATOM 3151 O O . GLU B 1 150 ? 49.995 46.410 41.902 1.00 38.70 150 GLU B O 1
ATOM 3157 N N . HIS B 1 151 ? 48.813 44.807 42.953 1.00 36.95 151 HIS B N 1
ATOM 3158 C CA . HIS B 1 151 ? 49.694 44.764 44.115 1.00 34.89 151 HIS B CA 1
ATOM 3159 C C . HIS B 1 151 ? 50.377 43.404 44.199 1.00 32.91 151 HIS B C 1
ATOM 3160 O O . HIS B 1 151 ? 49.719 42.376 44.339 1.00 31.65 151 HIS B O 1
ATOM 3167 N N . GLU B 1 152 ? 51.698 43.401 44.092 1.00 30.09 152 GLU B N 1
ATOM 3168 C CA . GLU B 1 152 ? 52.456 42.161 44.182 1.00 30.54 152 GLU B CA 1
ATOM 3169 C C . GLU B 1 152 ? 53.078 42.070 45.575 1.00 27.31 152 GLU B C 1
ATOM 3170 O O . GLU B 1 152 ? 53.807 42.959 46.010 1.00 25.67 152 GLU B O 1
ATOM 3176 N N . THR B 1 153 ? 52.781 40.979 46.268 1.00 26.02 153 THR B N 1
ATOM 3177 C CA . THR B 1 153 ? 53.262 40.787 47.629 1.00 25.38 153 THR B CA 1
ATOM 3178 C C . THR B 1 153 ? 53.884 39.416 47.877 1.00 26.11 153 THR B C 1
ATOM 3179 O O . THR B 1 153 ? 53.745 38.490 47.072 1.00 26.57 153 THR B O 1
ATOM 3183 N N . PHE B 1 154 ? 54.558 39.284 49.010 1.00 23.80 154 PHE B N 1
ATOM 3184 C CA . PHE B 1 154 ? 55.186 38.020 49.348 1.00 21.67 154 PHE B CA 1
ATOM 3185 C C . PHE B 1 154 ? 55.153 37.755 50.841 1.00 21.19 154 PHE B C 1
ATOM 3186 O O . PHE B 1 154 ? 54.867 38.639 51.644 1.00 17.91 154 PHE B O 1
ATOM 3194 N N . SER B 1 155 ? 55.453 36.511 51.191 1.00 21.15 155 SER B N 1
ATOM 3195 C CA . SER B 1 155 ? 55.491 36.075 52.567 1.00 21.04 155 SER B CA 1
ATOM 3196 C C . SER B 1 155 ? 56.699 35.165 52.737 1.00 21.82 155 SER B C 1
ATOM 3197 O O . SER B 1 155 ? 57.047 34.401 51.830 1.00 22.82 155 SER B O 1
ATOM 3200 N N . ILE B 1 156 ? 57.342 35.243 53.891 1.00 17.74 156 ILE B N 1
ATOM 3201 C CA . ILE B 1 156 ? 58.478 34.380 54.155 1.00 17.85 156 ILE B CA 1
ATOM 3202 C C . ILE B 1 156 ? 57.949 33.113 54.841 1.00 17.32 156 ILE B C 1
ATOM 3203 O O . ILE B 1 156 ? 57.134 33.187 55.761 1.00 16.00 156 ILE B O 1
ATOM 3208 N N . ILE B 1 157 ? 58.400 31.954 54.384 1.00 16.68 157 ILE B N 1
ATOM 3209 C CA . ILE B 1 157 ? 57.962 30.691 54.980 1.00 17.77 157 ILE B CA 1
ATOM 3210 C C . ILE B 1 157 ? 58.783 30.400 56.239 1.00 17.71 157 ILE B C 1
ATOM 3211 O O . ILE B 1 157 ? 59.995 30.631 56.264 1.00 16.57 157 ILE B O 1
ATOM 3216 N N . THR B 1 158 ? 58.115 29.933 57.295 1.00 16.81 158 THR B N 1
ATOM 3217 C CA . THR B 1 158 ? 58.799 29.594 58.542 1.00 18.07 158 THR B CA 1
ATOM 3218 C C . THR B 1 158 ? 58.723 28.094 58.804 1.00 19.05 158 THR B C 1
ATOM 3219 O O . THR B 1 158 ? 57.792 27.419 58.355 1.00 17.65 158 THR B O 1
ATOM 3223 N N . THR B 1 159 ? 59.706 27.578 59.534 1.00 20.61 159 THR B N 1
ATOM 3224 C CA . THR B 1 159 ? 59.750 26.162 59.873 1.00 21.97 159 THR B CA 1
ATOM 3225 C C . THR B 1 159 ? 60.034 26.059 61.355 1.00 23.07 159 THR B C 1
ATOM 3226 O O . THR B 1 159 ? 60.144 27.080 62.050 1.00 21.26 159 THR B O 1
ATOM 3230 N N . ASP B 1 160 ? 60.141 24.826 61.843 1.00 23.85 160 ASP B N 1
ATOM 3231 C CA . ASP B 1 160 ? 60.474 24.603 63.240 1.00 25.05 160 ASP B CA 1
ATOM 3232 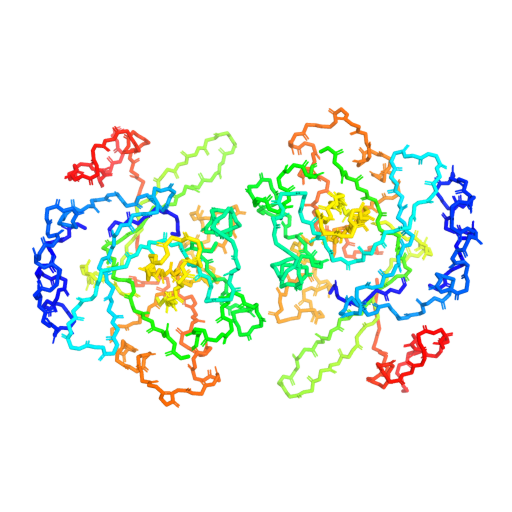C C . ASP B 1 160 ? 61.927 25.039 63.404 1.00 23.41 160 ASP B C 1
ATOM 3233 O O . ASP B 1 160 ? 62.671 25.148 62.429 1.00 21.30 160 ASP B O 1
ATOM 3238 N N . THR B 1 161 ? 62.329 25.263 64.641 1.00 23.17 161 THR B N 1
ATOM 3239 C CA . THR B 1 161 ? 63.670 25.730 64.942 1.00 23.94 161 THR B CA 1
ATOM 3240 C C . THR B 1 161 ? 64.737 24.649 65.023 1.00 24.99 161 THR B C 1
ATOM 3241 O O . THR B 1 161 ? 64.424 23.458 65.139 1.00 24.35 161 THR B O 1
ATOM 3245 N N . ASN B 1 162 ? 65.997 25.063 64.899 1.00 22.82 162 ASN B N 1
ATOM 3246 C CA . ASN B 1 162 ? 67.098 24.133 65.083 1.00 22.23 162 ASN B CA 1
ATOM 3247 C C . ASN B 1 162 ? 67.576 24.513 66.487 1.00 22.62 162 ASN B C 1
ATOM 3248 O O . ASN B 1 162 ? 66.987 25.390 67.120 1.00 22.09 162 ASN B O 1
ATOM 3253 N N . SER B 1 163 ? 68.630 23.880 66.976 1.00 21.10 163 SER B N 1
ATOM 3254 C CA . SER B 1 163 ? 69.112 24.181 68.320 1.00 22.49 163 SER B CA 1
ATOM 3255 C C . SER B 1 163 ? 69.487 25.653 68.549 1.00 22.48 163 SER B C 1
ATOM 3256 O O . SER B 1 163 ? 69.161 26.218 69.592 1.00 23.09 163 SER B O 1
ATOM 3259 N N . LEU B 1 164 ? 70.155 26.282 67.585 1.00 20.67 164 LEU B N 1
ATOM 3260 C CA . LEU B 1 164 ? 70.542 27.688 67.742 1.00 20.14 164 LEU B CA 1
ATOM 3261 C C . LEU B 1 164 ? 69.335 28.610 67.780 1.00 21.17 164 LEU B C 1
ATOM 3262 O O . LEU B 1 164 ? 69.234 29.488 68.644 1.00 19.52 164 LEU B O 1
ATOM 3267 N N . THR B 1 165 ? 68.427 28.428 66.826 1.00 19.91 165 THR B N 1
ATOM 3268 C CA . THR B 1 165 ? 67.235 29.262 66.757 1.00 23.36 165 THR B CA 1
ATOM 3269 C C . THR B 1 165 ? 66.263 28.986 67.901 1.00 23.38 165 THR B C 1
ATOM 3270 O O . THR B 1 165 ? 65.575 29.895 68.367 1.00 23.54 165 THR B O 1
ATOM 3274 N N . ASP B 1 166 ? 66.202 27.740 68.355 1.00 21.95 166 ASP B N 1
ATOM 3275 C CA . ASP B 1 166 ? 65.306 27.415 69.456 1.00 25.78 166 ASP B CA 1
ATOM 3276 C C . ASP B 1 166 ? 65.790 28.134 70.709 1.00 25.82 166 ASP B C 1
ATOM 3277 O O . ASP B 1 166 ? 64.992 28.483 71.576 1.00 26.25 166 ASP B O 1
ATOM 3282 N N . TYR B 1 167 ? 67.098 28.366 70.795 1.00 25.97 167 TYR B N 1
ATOM 3283 C CA . TYR B 1 167 ? 67.669 29.079 71.933 1.00 27.96 167 TYR B CA 1
ATOM 3284 C C . TYR B 1 167 ? 67.334 30.579 71.870 1.00 27.10 167 TYR B C 1
ATOM 3285 O O . TYR B 1 167 ? 66.967 31.184 72.875 1.00 27.00 167 TYR B O 1
ATOM 3294 N N . ILE B 1 168 ? 67.454 31.173 70.689 1.00 26.35 168 ILE B N 1
ATOM 3295 C CA . ILE B 1 168 ? 67.168 32.597 70.522 1.00 27.16 168 ILE B CA 1
ATOM 3296 C C . ILE B 1 168 ? 65.658 32.911 70.517 1.00 28.32 168 ILE B C 1
ATOM 3297 O O . ILE B 1 168 ? 65.196 33.759 71.286 1.00 26.42 168 ILE B O 1
ATOM 3302 N N . ASP B 1 169 ? 64.888 32.240 69.662 1.00 28.58 169 ASP B N 1
ATOM 3303 C CA . ASP B 1 169 ? 63.443 32.473 69.636 1.00 29.67 169 ASP B CA 1
ATOM 3304 C C . ASP B 1 169 ? 62.815 31.521 70.650 1.00 28.35 169 ASP B C 1
ATOM 3305 O O . ASP B 1 169 ? 62.055 30.611 70.296 1.00 27.61 169 ASP B O 1
ATOM 3310 N N . ASN B 1 170 ? 63.139 31.736 71.919 1.00 27.90 170 ASN B N 1
ATOM 3311 C CA . ASN B 1 170 ? 62.639 30.866 72.978 1.00 29.43 170 ASN B CA 1
ATOM 3312 C C . ASN B 1 170 ? 61.172 31.100 73.344 1.00 29.72 170 ASN B C 1
ATOM 3313 O O . ASN B 1 170 ? 60.658 30.479 74.271 1.00 31.68 170 ASN B O 1
ATOM 3318 N N . THR B 1 171 ? 60.493 31.978 72.614 1.00 29.39 171 THR B N 1
ATOM 3319 C CA . THR B 1 171 ? 59.081 32.239 72.891 1.00 30.81 171 THR B CA 1
ATOM 3320 C C . THR B 1 171 ? 58.151 31.660 71.816 1.00 30.51 171 THR B C 1
ATOM 3321 O O . THR B 1 171 ? 57.158 31.017 72.140 1.00 30.69 171 THR B O 1
ATOM 3325 N N . LYS B 1 172 ? 58.477 31.890 70.544 1.00 30.16 172 LYS B N 1
ATOM 3326 C CA . LYS B 1 172 ? 57.656 31.398 69.432 1.00 28.89 172 LYS B CA 1
ATOM 3327 C C . LYS B 1 172 ? 58.195 30.122 68.786 1.00 27.74 172 LYS B C 1
ATOM 3328 O O . LYS B 1 172 ? 57.446 29.386 68.139 1.00 28.19 172 LYS B O 1
ATOM 3334 N N . HIS B 1 173 ? 59.493 29.877 68.936 1.00 26.24 173 HIS B N 1
ATOM 3335 C CA . HIS B 1 173 ? 60.130 28.690 68.374 1.00 24.81 173 HIS B CA 1
ATOM 3336 C C . HIS B 1 173 ? 59.931 28.583 66.862 1.00 24.33 173 HIS B C 1
ATOM 3337 O O . HIS B 1 173 ? 59.539 27.541 66.341 1.00 22.32 173 HIS B O 1
ATOM 3344 N N . ARG B 1 174 ? 60.219 29.675 66.162 1.00 23.29 174 ARG B N 1
ATOM 3345 C CA . ARG B 1 174 ? 60.099 29.722 64.710 1.00 24.11 174 ARG B CA 1
ATOM 3346 C C . ARG B 1 174 ? 61.408 30.229 64.100 1.00 23.17 174 ARG B C 1
ATOM 3347 O O . ARG B 1 174 ? 62.197 30.884 64.771 1.00 24.29 174 ARG B O 1
ATOM 3363 N N . PRO B 1 176 ? 63.035 31.225 59.806 1.00 21.70 176 PRO B N 1
ATOM 3364 C CA . PRO B 1 176 ? 62.694 31.238 58.381 1.00 20.80 176 PRO B CA 1
ATOM 3365 C C . PRO B 1 176 ? 63.146 29.932 57.723 1.00 20.15 176 PRO B C 1
ATOM 3366 O O . PRO B 1 176 ? 64.099 29.302 58.184 1.00 18.01 176 PRO B O 1
ATOM 3370 N N . ALA B 1 177 ? 62.469 29.537 56.649 1.00 19.29 177 ALA B N 1
ATOM 3371 C CA . ALA B 1 177 ? 62.848 28.336 55.901 1.00 20.85 177 ALA B CA 1
ATOM 3372 C C . ALA B 1 177 ? 64.039 28.735 55.030 1.00 22.12 177 ALA B C 1
ATOM 3373 O O . ALA B 1 177 ? 63.865 29.398 54.009 1.00 25.27 177 ALA B O 1
ATOM 3375 N N . ILE B 1 178 ? 65.248 28.365 55.440 1.00 20.90 178 ILE B N 1
ATOM 3376 C CA . ILE B 1 178 ? 66.437 28.706 54.664 1.00 20.51 178 ILE B CA 1
ATOM 3377 C C . ILE B 1 178 ? 66.799 27.586 53.678 1.00 22.30 178 ILE B C 1
ATOM 3378 O O . ILE B 1 178 ? 66.673 26.400 53.995 1.00 19.43 178 ILE B O 1
ATOM 3383 N N . LEU B 1 179 ? 67.238 27.970 52.480 1.00 23.11 179 LEU B N 1
ATOM 3384 C CA . LEU B 1 179 ? 67.611 26.995 51.454 1.00 23.12 179 LEU B CA 1
ATOM 3385 C C . LEU B 1 179 ? 69.113 27.052 51.215 1.00 25.02 179 LEU B C 1
ATOM 3386 O O . LEU B 1 179 ? 69.720 28.126 51.268 1.00 23.21 179 LEU B O 1
ATOM 3391 N N . THR B 1 180 ? 69.718 25.896 50.972 1.00 24.66 180 THR B N 1
ATOM 3392 C CA . THR B 1 180 ? 71.143 25.859 50.695 1.00 25.90 180 THR B CA 1
ATOM 3393 C C . THR B 1 180 ? 71.283 26.406 49.280 1.00 27.25 180 THR B C 1
ATOM 3394 O O . THR B 1 180 ? 70.298 26.483 48.534 1.00 26.95 180 THR B O 1
ATOM 3398 N N . GLN B 1 181 ? 72.497 26.778 48.900 1.00 28.45 181 GLN B N 1
ATOM 3399 C CA . GLN B 1 181 ? 72.708 27.310 47.566 1.00 31.37 181 GLN B CA 1
ATOM 3400 C C . GLN B 1 181 ? 72.291 26.296 46.499 1.00 32.05 181 GLN B C 1
ATOM 3401 O O . GLN B 1 181 ? 71.806 26.670 45.434 1.00 32.71 181 GLN B O 1
ATOM 3407 N N . GLU B 1 182 ? 72.451 25.011 46.794 1.00 32.94 182 GLU B N 1
ATOM 3408 C CA . GLU B 1 182 ? 72.061 23.975 45.841 1.00 34.60 182 GLU B CA 1
ATOM 3409 C C . GLU B 1 182 ? 70.551 23.801 45.726 1.00 33.20 182 GLU B C 1
ATOM 3410 O O . GLU B 1 182 ? 70.049 23.378 44.693 1.00 34.26 182 GLU B O 1
ATOM 3416 N N . GLU B 1 183 ? 69.822 24.147 46.777 1.00 31.62 183 GLU B N 1
ATOM 3417 C CA . GLU B 1 183 ? 68.373 23.997 46.756 1.00 31.85 183 GLU B CA 1
ATOM 3418 C C . GLU B 1 183 ? 67.632 25.199 46.164 1.00 31.05 183 GLU B C 1
ATOM 3419 O O . GLU B 1 183 ? 66.480 25.072 45.770 1.00 30.22 183 GLU B O 1
ATOM 3425 N N . GLU B 1 184 ? 68.289 26.354 46.105 1.00 29.56 184 GLU B N 1
ATOM 3426 C CA . GLU B 1 184 ? 67.665 27.575 45.588 1.00 30.39 184 GLU B CA 1
ATOM 3427 C C . GLU B 1 184 ? 67.001 27.383 44.233 1.00 31.88 184 GLU B C 1
ATOM 3428 O O . GLU B 1 184 ? 65.828 27.706 44.052 1.00 31.19 184 GLU B O 1
ATOM 3434 N N . GLU B 1 185 ? 67.781 26.879 43.282 1.00 32.98 185 GLU B N 1
ATOM 3435 C CA . GLU B 1 185 ? 67.315 26.625 41.924 1.00 35.47 185 GLU B CA 1
ATOM 3436 C C . GLU B 1 185 ? 66.137 25.648 41.961 1.00 32.98 185 GLU B C 1
ATOM 3437 O O . GLU B 1 185 ? 65.074 25.911 41.404 1.00 33.43 185 GLU B O 1
ATOM 3443 N N . LYS B 1 186 ? 66.339 24.529 42.643 1.00 30.63 186 LYS B N 1
ATOM 3444 C CA . LYS B 1 186 ? 65.327 23.492 42.765 1.00 27.11 186 LYS B CA 1
ATOM 3445 C C . LYS B 1 186 ? 63.981 24.012 43.255 1.00 24.30 186 LYS B C 1
ATOM 3446 O O . LYS B 1 186 ? 62.937 23.632 42.729 1.00 22.19 186 LYS B O 1
ATOM 3452 N N . TRP B 1 187 ? 64.012 24.868 44.271 1.00 22.60 187 TRP B N 1
ATOM 3453 C CA . TRP B 1 187 ? 62.804 25.456 44.843 1.00 22.69 187 TRP B CA 1
ATOM 3454 C C . TRP B 1 187 ? 61.935 26.145 43.785 1.00 22.48 187 TRP B C 1
ATOM 3455 O O . TRP B 1 187 ? 60.712 26.079 43.845 1.00 21.45 187 TRP B O 1
ATOM 3466 N N . LEU B 1 188 ? 62.571 26.787 42.811 1.00 22.18 188 LEU B N 1
ATOM 3467 C CA . LEU B 1 188 ? 61.844 27.502 41.759 1.00 24.45 188 LEU B CA 1
ATOM 3468 C C . LEU B 1 188 ? 61.437 26.639 40.564 1.00 24.85 188 LEU B C 1
ATOM 3469 O O . LEU B 1 188 ? 60.793 27.118 39.633 1.00 24.37 188 LEU B O 1
ATOM 3474 N N . ASN B 1 189 ? 61.802 25.364 40.583 1.00 24.96 189 ASN B N 1
ATOM 3475 C CA . ASN B 1 189 ? 61.440 24.484 39.479 1.00 23.81 189 ASN B CA 1
ATOM 3476 C C . ASN B 1 189 ? 59.924 24.230 39.517 1.00 22.99 189 ASN B C 1
ATOM 3477 O O . ASN B 1 189 ? 59.406 23.695 40.483 1.00 23.03 189 ASN B O 1
ATOM 3482 N N . PRO B 1 190 ? 59.193 24.611 38.456 1.00 24.88 190 PRO B N 1
ATOM 3483 C CA . PRO B 1 190 ? 57.734 24.421 38.383 1.00 25.17 190 PRO B CA 1
ATOM 3484 C C . PRO B 1 190 ? 57.247 22.964 38.433 1.00 26.26 190 PRO B C 1
ATOM 3485 O O . PRO B 1 190 ? 56.092 22.701 38.767 1.00 25.23 190 PRO B O 1
ATOM 3489 N N . SER B 1 191 ? 58.120 22.022 38.094 1.00 26.76 191 SER B N 1
ATOM 3490 C CA . SER B 1 191 ? 57.742 20.606 38.068 1.00 30.03 191 SER B CA 1
ATOM 3491 C C . SER B 1 191 ? 57.695 19.920 39.433 1.00 30.59 191 SER B C 1
ATOM 3492 O O . SER B 1 191 ? 57.275 18.762 39.540 1.00 29.35 191 SER B O 1
ATOM 3495 N N . LEU B 1 192 ? 58.124 20.631 40.469 1.00 29.46 192 LEU B N 1
ATOM 3496 C CA . LEU B 1 192 ? 58.139 20.083 41.820 1.00 29.81 192 LEU B CA 1
ATOM 3497 C C . LEU B 1 192 ? 56.766 19.623 42.319 1.00 29.54 192 LEU B C 1
ATOM 3498 O O . LEU B 1 192 ? 55.772 20.329 42.184 1.00 29.47 192 LEU B O 1
ATOM 3503 N N . SER B 1 193 ? 56.727 18.433 42.910 1.00 29.56 193 SER B N 1
ATOM 3504 C CA . SER B 1 193 ? 55.487 17.888 43.449 1.00 28.97 193 SER B CA 1
ATOM 3505 C C . SER B 1 193 ? 55.334 18.372 44.889 1.00 29.08 193 SER B C 1
ATOM 3506 O O . SER B 1 193 ? 56.261 18.934 45.470 1.00 26.96 193 SER B O 1
ATOM 3509 N N . LYS B 1 194 ? 54.164 18.127 45.465 1.00 30.87 194 LYS B N 1
ATOM 3510 C CA . LYS B 1 194 ? 53.874 18.530 46.834 1.00 31.81 194 LYS B CA 1
ATOM 3511 C C . LYS B 1 194 ? 54.899 18.012 47.845 1.00 32.12 194 LYS B C 1
ATOM 3512 O O . LYS B 1 194 ? 55.368 18.766 48.703 1.00 31.68 194 LYS B O 1
ATOM 3518 N N . ALA B 1 195 ? 55.241 16.727 47.754 1.00 29.57 195 ALA B N 1
ATOM 3519 C CA . ALA B 1 195 ? 56.211 16.138 48.675 1.00 28.43 195 ALA B CA 1
ATOM 3520 C C . ALA B 1 195 ? 57.593 16.764 48.496 1.00 26.59 195 ALA B C 1
ATOM 3521 O O . ALA B 1 195 ? 58.308 17.007 49.469 1.00 27.75 195 ALA B O 1
ATOM 3523 N N . GLU B 1 196 ? 57.983 17.015 47.252 1.00 26.31 196 GLU B N 1
ATOM 3524 C CA . GLU B 1 196 ? 59.284 17.627 47.006 1.00 26.91 196 GLU B CA 1
ATOM 3525 C C . GLU B 1 196 ? 59.311 19.023 47.616 1.00 24.84 196 GLU B C 1
ATOM 3526 O O . GLU B 1 196 ? 60.320 19.440 48.197 1.00 22.28 196 GLU B O 1
ATOM 3532 N N . ILE B 1 197 ? 58.198 19.737 47.496 1.00 23.32 197 ILE B N 1
ATOM 3533 C CA . ILE B 1 197 ? 58.122 21.084 48.054 1.00 24.13 197 ILE B CA 1
ATOM 3534 C C . ILE B 1 197 ? 58.331 21.026 49.554 1.00 22.83 197 ILE B C 1
ATOM 3535 O O . ILE B 1 197 ? 59.154 21.761 50.097 1.00 21.97 197 ILE B O 1
ATOM 3540 N N . ALA B 1 198 ? 57.599 20.135 50.217 1.00 22.97 198 ALA B N 1
ATOM 3541 C CA . ALA B 1 198 ? 57.697 20.005 51.668 1.00 25.70 198 ALA B CA 1
ATOM 3542 C C . ALA B 1 198 ? 59.086 19.584 52.135 1.00 25.74 198 ALA B C 1
ATOM 3543 O O . ALA B 1 198 ? 59.571 20.063 53.156 1.00 26.28 198 ALA B O 1
ATOM 3545 N N . SER B 1 199 ? 59.730 18.694 51.389 1.00 26.32 199 SER B N 1
ATOM 3546 C CA . SER B 1 199 ? 61.057 18.225 51.775 1.00 27.31 199 SER B CA 1
ATOM 3547 C C . SER B 1 199 ? 62.089 19.351 51.765 1.00 27.87 199 SER B C 1
ATOM 3548 O O . SER B 1 199 ? 63.157 19.235 52.372 1.00 27.74 199 SER B O 1
ATOM 3551 N N . LEU B 1 200 ? 61.781 20.442 51.068 1.00 27.50 200 LEU B N 1
ATOM 3552 C CA . LEU B 1 200 ? 62.700 21.574 51.010 1.00 26.81 200 LEU B CA 1
ATOM 3553 C C . LEU B 1 200 ? 62.444 22.577 52.144 1.00 26.88 200 LEU B C 1
ATOM 3554 O O . LEU B 1 200 ? 63.194 23.538 52.317 1.00 26.28 200 LEU B O 1
ATOM 3559 N N . LEU B 1 201 ? 61.388 22.349 52.917 1.00 27.06 201 LEU B N 1
ATOM 3560 C CA . LEU B 1 201 ? 61.040 23.241 54.023 1.00 27.50 201 LEU B CA 1
ATOM 3561 C C . LEU B 1 201 ? 61.336 22.563 55.353 1.00 28.86 201 LEU B C 1
ATOM 3562 O O . LEU B 1 201 ? 60.451 21.981 55.974 1.00 31.39 201 LEU B O 1
ATOM 3567 N N . LYS B 1 202 ? 62.588 22.646 55.783 1.00 30.02 202 LYS B N 1
ATOM 3568 C CA . LYS B 1 202 ? 63.022 22.026 57.030 1.00 31.34 202 LYS B CA 1
ATOM 3569 C C . LYS B 1 202 ? 63.979 22.977 57.751 1.00 29.50 202 LYS B C 1
ATOM 3570 O O . LYS B 1 202 ? 64.517 23.906 57.140 1.00 27.88 202 LYS B O 1
ATOM 3576 N N . PRO B 1 203 ? 64.200 22.759 59.061 1.00 27.18 203 PRO B N 1
ATOM 3577 C CA . PRO B 1 203 ? 65.112 23.633 59.805 1.00 25.98 203 PRO B CA 1
ATOM 3578 C C . PRO B 1 203 ? 66.518 23.535 59.216 1.00 26.45 203 PRO B C 1
ATOM 3579 O O . PRO B 1 203 ? 67.018 22.441 58.973 1.00 25.27 203 PRO B O 1
ATOM 3583 N N . PHE B 1 204 ? 67.153 24.676 58.988 1.00 24.98 204 PHE B N 1
ATOM 3584 C CA . PHE B 1 204 ? 68.505 24.698 58.439 1.00 27.06 204 PHE B CA 1
ATOM 3585 C C . PHE B 1 204 ? 69.443 24.045 59.462 1.00 27.34 204 PHE B C 1
ATOM 3586 O O . PHE B 1 204 ? 69.156 24.043 60.659 1.00 28.11 204 PHE B O 1
ATOM 3594 N N . ASP B 1 205 ? 70.557 23.487 59.005 1.00 27.56 205 ASP B N 1
ATOM 3595 C CA . ASP B 1 205 ? 71.486 22.857 59.935 1.00 28.38 205 ASP B CA 1
ATOM 3596 C C . ASP B 1 205 ? 72.160 23.905 60.808 1.00 27.66 205 ASP B C 1
ATOM 3597 O O . ASP B 1 205 ? 72.686 24.897 60.315 1.00 25.13 205 ASP B O 1
ATOM 3602 N N . THR B 1 206 ? 72.135 23.675 62.113 1.00 26.21 206 THR B N 1
ATOM 3603 C CA . THR B 1 206 ? 72.726 24.599 63.063 1.00 27.88 206 THR B CA 1
ATOM 3604 C C . THR B 1 206 ? 74.218 24.849 62.813 1.00 27.09 206 THR B C 1
ATOM 3605 O O . THR B 1 206 ? 74.696 25.973 62.963 1.00 25.13 206 THR B O 1
ATOM 3609 N N . GLU B 1 207 ? 74.945 23.812 62.403 1.00 26.38 207 GLU B N 1
ATOM 3610 C CA . GLU B 1 207 ? 76.378 23.933 62.153 1.00 28.49 207 GLU B CA 1
ATOM 3611 C C . GLU B 1 207 ? 76.740 24.978 61.088 1.00 26.90 207 GLU B C 1
ATOM 3612 O O . GLU B 1 207 ? 77.856 25.492 61.071 1.00 24.78 207 GLU B O 1
ATOM 3618 N N . LYS B 1 208 ? 75.803 25.281 60.198 1.00 25.08 208 LYS B N 1
ATOM 3619 C CA . LYS B 1 208 ? 76.051 26.255 59.141 1.00 26.50 208 LYS B CA 1
ATOM 3620 C C . LYS B 1 208 ? 75.667 27.679 59.538 1.00 24.46 208 LYS B C 1
ATOM 3621 O O . LYS B 1 208 ? 75.760 28.597 58.724 1.00 24.55 208 LYS B O 1
ATOM 3635 N N . ASP B 1 210 ? 75.418 31.013 62.680 1.00 21.53 210 ASP B N 1
ATOM 3636 C CA . ASP B 1 210 ? 76.020 31.659 63.840 1.00 23.08 210 ASP B CA 1
ATOM 3637 C C . ASP B 1 210 ? 75.172 32.887 64.180 1.00 22.73 210 ASP B C 1
ATOM 3638 O O . ASP B 1 210 ? 74.340 33.323 63.373 1.00 20.51 210 ASP B O 1
ATOM 3643 N N . ALA B 1 211 ? 75.367 33.424 65.382 1.00 21.83 211 ALA B N 1
ATOM 3644 C CA . ALA B 1 211 ? 74.632 34.597 65.824 1.00 22.96 211 ALA B CA 1
ATOM 3645 C C . ALA B 1 211 ? 75.358 35.249 66.986 1.00 23.54 211 ALA B C 1
ATOM 3646 O O . ALA B 1 211 ? 76.182 34.614 67.642 1.00 23.35 211 ALA B O 1
ATOM 3648 N N . TYR B 1 212 ? 75.052 36.518 67.227 1.00 21.88 212 TYR B N 1
ATOM 3649 C CA . TYR B 1 212 ? 75.646 37.246 68.329 1.00 23.40 212 TYR B CA 1
ATOM 3650 C C . TYR B 1 212 ? 74.724 38.362 68.799 1.00 24.38 212 TYR B C 1
ATOM 3651 O O . TYR B 1 212 ? 73.869 38.839 68.047 1.00 23.67 212 TYR B O 1
ATOM 3660 N N . VAL B 1 213 ? 74.881 38.755 70.057 1.00 24.76 213 VAL B N 1
ATOM 3661 C CA . VAL B 1 213 ? 74.049 39.801 70.637 1.00 26.25 213 VAL B CA 1
ATOM 3662 C C . VAL B 1 213 ? 74.433 41.182 70.121 1.00 26.61 213 VAL B C 1
ATOM 3663 O O . VAL B 1 213 ? 75.611 41.520 70.041 1.00 27.17 213 VAL B O 1
ATOM 3667 N N . ILE B 1 214 ? 73.429 41.966 69.746 1.00 27.69 214 ILE B N 1
ATOM 3668 C CA . ILE B 1 214 ? 73.640 43.324 69.250 1.00 29.17 214 ILE B CA 1
ATOM 3669 C C . ILE B 1 214 ? 73.024 44.289 70.259 1.00 31.16 214 ILE B C 1
ATOM 3670 O O . ILE B 1 214 ? 72.643 43.883 71.349 1.00 30.16 214 ILE B O 1
ATOM 3675 N N . ARG B 1 215 ? 72.915 45.560 69.900 1.00 34.20 215 ARG B N 1
ATOM 3676 C CA . ARG B 1 215 ? 72.339 46.536 70.819 1.00 37.98 215 ARG B CA 1
ATOM 3677 C C . ARG B 1 215 ? 70.851 46.716 70.538 1.00 38.63 215 ARG B C 1
ATOM 3678 O O . ARG B 1 215 ? 70.429 46.812 69.390 1.00 37.33 215 ARG B O 1
ATOM 3686 N N . ASN B 1 216 ? 70.059 46.742 71.603 1.00 40.23 216 ASN B N 1
ATOM 3687 C CA . ASN B 1 216 ? 68.613 46.893 71.501 1.00 42.91 216 ASN B CA 1
ATOM 3688 C C . ASN B 1 216 ? 68.164 48.238 70.922 1.00 43.67 216 ASN B C 1
ATOM 3689 O O . ASN B 1 216 ? 66.975 48.450 70.688 1.00 44.17 216 ASN B O 1
ATOM 3694 N N . ASP B 1 217 ? 69.107 49.143 70.681 1.00 44.27 217 ASP B N 1
ATOM 3695 C CA . ASP B 1 217 ? 68.757 50.450 70.137 1.00 45.18 217 ASP B CA 1
ATOM 3696 C C . ASP B 1 217 ? 68.752 50.492 68.610 1.00 44.76 217 ASP B C 1
ATOM 3697 O O . ASP B 1 217 ? 68.473 51.537 68.018 1.00 44.47 217 ASP B O 1
ATOM 3702 N N . PHE B 1 218 ? 69.046 49.360 67.970 1.00 43.31 218 PHE B N 1
ATOM 3703 C CA . PHE B 1 218 ? 69.074 49.312 66.510 1.00 41.49 218 PHE B CA 1
ATOM 3704 C C . PHE B 1 218 ? 67.711 49.609 65.895 1.00 40.42 218 PHE B C 1
ATOM 3705 O O . PHE B 1 218 ? 67.631 50.085 64.766 1.00 39.39 218 PHE B O 1
ATOM 3713 N N . LEU B 1 219 ? 66.646 49.329 66.641 1.00 41.13 219 LEU B N 1
ATOM 3714 C CA . LEU B 1 219 ? 65.282 49.567 66.167 1.00 42.18 219 LEU B CA 1
ATOM 3715 C C . LEU B 1 219 ? 64.975 51.047 66.021 1.00 43.72 219 LEU B C 1
ATOM 3716 O O . LEU B 1 219 ? 63.989 51.421 65.387 1.00 44.56 219 LEU B O 1
ATOM 3721 N N . LYS B 1 220 ? 65.811 51.891 66.613 1.00 44.68 220 LYS B N 1
ATOM 3722 C CA . LYS B 1 220 ? 65.588 53.328 66.546 1.00 45.49 220 LYS B CA 1
ATOM 3723 C C . LYS B 1 220 ? 66.524 53.975 65.527 1.00 44.87 220 LYS B C 1
ATOM 3724 O O . LYS B 1 220 ? 66.393 55.161 65.211 1.00 44.54 220 LYS B O 1
ATOM 3730 N N . LYS B 1 221 ? 67.461 53.186 65.007 1.00 43.04 221 LYS B N 1
ATOM 3731 C CA . LYS B 1 221 ? 68.417 53.679 64.020 1.00 41.60 221 LYS B CA 1
ATOM 3732 C C . LYS B 1 221 ? 67.825 53.704 62.617 1.00 41.08 221 LYS B C 1
ATOM 3733 O O . LYS B 1 221 ? 66.776 53.110 62.359 1.00 40.49 221 LYS B O 1
ATOM 3739 N N . SER B 1 222 ? 68.506 54.397 61.711 1.00 40.44 222 SER B N 1
ATOM 3740 C CA . SER B 1 222 ? 68.060 54.494 60.329 1.00 40.57 222 SER B CA 1
ATOM 3741 C C . SER B 1 222 ? 68.314 53.132 59.682 1.00 39.50 222 SER B C 1
ATOM 3742 O O . SER B 1 222 ? 69.381 52.553 59.848 1.00 39.60 222 SER B O 1
ATOM 3745 N N . PRO B 1 223 ? 67.333 52.602 58.938 1.00 39.30 223 PRO B N 1
ATOM 3746 C CA . PRO B 1 223 ? 67.483 51.298 58.283 1.00 39.37 223 PRO B CA 1
ATOM 3747 C C . PRO B 1 223 ? 68.791 51.072 57.535 1.00 39.85 223 PRO B C 1
ATOM 3748 O O . PRO B 1 223 ? 69.260 49.936 57.433 1.00 38.64 223 PRO B O 1
ATOM 3752 N N . ASN B 1 224 ? 69.382 52.148 57.022 1.00 39.56 224 ASN B N 1
ATOM 3753 C CA . ASN B 1 224 ? 70.627 52.038 56.268 1.00 40.60 224 ASN B CA 1
ATOM 3754 C C . ASN B 1 224 ? 71.885 52.323 57.090 1.00 40.35 224 ASN B C 1
ATOM 3755 O O . ASN B 1 224 ? 72.968 52.505 56.535 1.00 40.55 224 ASN B O 1
ATOM 3760 N N . ASP B 1 225 ? 71.741 52.351 58.410 1.00 40.01 225 ASP B N 1
ATOM 3761 C CA . ASP B 1 225 ? 72.869 52.606 59.306 1.00 40.62 225 ASP B CA 1
ATOM 3762 C C . ASP B 1 225 ? 73.633 51.305 59.611 1.00 40.42 225 ASP B C 1
ATOM 3763 O O . ASP B 1 225 ? 73.104 50.409 60.266 1.00 41.11 225 ASP B O 1
ATOM 3768 N N . PRO B 1 226 ? 74.889 51.192 59.141 1.00 39.89 226 PRO B N 1
ATOM 3769 C CA . PRO B 1 226 ? 75.749 50.014 59.340 1.00 39.87 226 PRO B CA 1
ATOM 3770 C C . PRO B 1 226 ? 75.989 49.544 60.778 1.00 39.26 226 PRO B C 1
ATOM 3771 O O . PRO B 1 226 ? 76.327 48.384 60.998 1.00 39.39 226 PRO B O 1
ATOM 3775 N N . THR B 1 227 ? 75.825 50.432 61.751 1.00 38.88 227 THR B N 1
ATOM 3776 C CA . THR B 1 227 ? 76.059 50.068 63.146 1.00 38.09 227 THR B CA 1
ATOM 3777 C C . THR B 1 227 ? 74.963 49.197 63.751 1.00 36.88 227 THR B C 1
ATOM 3778 O O . THR B 1 227 ? 75.109 48.678 64.859 1.00 34.86 227 THR B O 1
ATOM 3782 N N . ILE B 1 228 ? 73.869 49.036 63.016 1.00 36.01 228 ILE B N 1
ATOM 3783 C CA . ILE B 1 228 ? 72.748 48.225 63.471 1.00 34.28 228 ILE B CA 1
ATOM 3784 C C . ILE B 1 228 ? 73.168 46.784 63.773 1.00 33.34 228 ILE B C 1
ATOM 3785 O O . ILE B 1 228 ? 72.622 46.153 64.676 1.00 33.31 228 ILE B O 1
ATOM 3790 N N . VAL B 1 229 ? 74.139 46.264 63.032 1.00 33.25 229 VAL B N 1
ATOM 3791 C CA . VAL B 1 229 ? 74.582 44.891 63.262 1.00 35.45 229 VAL B CA 1
ATOM 3792 C C . VAL B 1 229 ? 75.846 44.811 64.113 1.00 37.62 229 VAL B C 1
ATOM 3793 O O . VAL B 1 229 ? 76.453 43.745 64.233 1.00 35.61 229 VAL B O 1
ATOM 3797 N N . GLN B 1 230 ? 76.234 45.935 64.712 1.00 39.83 230 GLN B N 1
ATOM 3798 C CA . GLN B 1 230 ? 77.431 45.964 65.549 1.00 42.98 230 GLN B CA 1
ATOM 3799 C C . GLN B 1 230 ? 77.232 45.173 66.845 1.00 43.36 230 GLN B C 1
ATOM 3800 O O . GLN B 1 230 ? 76.266 45.387 67.582 1.00 41.84 230 GLN B O 1
ATOM 3806 N N . ARG B 1 231 ? 78.165 44.263 67.112 1.00 45.01 231 ARG B N 1
ATOM 3807 C CA . ARG B 1 231 ? 78.115 43.414 68.297 1.00 47.16 231 ARG B CA 1
ATOM 3808 C C . ARG B 1 231 ? 78.111 44.235 69.591 1.00 48.51 231 ARG B C 1
ATOM 3809 O O . ARG B 1 231 ? 78.880 45.187 69.741 1.00 49.12 231 ARG B O 1
ATOM 3817 N N . ALA B 1 232 ? 77.231 43.859 70.517 1.00 49.30 232 ALA B N 1
ATOM 3818 C CA . ALA B 1 232 ? 77.098 44.548 71.798 1.00 50.70 232 ALA B CA 1
ATOM 3819 C C . ALA B 1 232 ? 78.436 44.785 72.501 1.00 51.76 232 ALA B C 1
ATOM 3820 O O . ALA B 1 232 ? 79.350 43.958 72.430 1.00 51.44 232 ALA B O 1
ATOM 3822 N N . LEU B 1 233 ? 78.528 45.924 73.188 1.00 53.33 233 LEU B N 1
ATOM 3823 C CA . LEU B 1 233 ? 79.733 46.325 73.914 1.00 54.52 233 LEU B CA 1
ATOM 3824 C C . LEU B 1 233 ? 80.207 45.285 74.932 1.00 55.25 233 LEU B C 1
ATOM 3825 O O . LEU B 1 233 ? 81.313 44.725 74.730 1.00 54.68 233 LEU B O 1
#

Secondary structure (DSSP, 8-state):
--EE----HHHHHHHTT-B-HHHHHTHHHHTT-S-EEGGG--EEEEB-SSSB-EEEEES---TT---HHHHHHHT---EEEGGGTTT-TTTTTT---EEB--BS-EEEEEEETTEEEEEEE--TT-SSB--EEEEEEE-TTT--EEEEEEEEE----HHHHHHSTTT----PPPGGGHHHHT-TT--HHHHHHT-----TT--EEEB-GGGGGS-TT-GGGGPBP--/--EE----HHHHHHHTT-B-TTGGGSHHHHTT-S-EEGGG--EEEEB-SSSB-EEEEES---TT---HHHHHHHT---EEEGGGTTT-TTTTTT---EEB--BS-EEEEEEETTEEEEEEE--TT-SSB--EEEEEEE-TTT--EEEEEEEEE----HHHHHHSTTT-------HHHHHHHT-TT--HHHHHHT-SPPPTT--EEEB-GGGGGS-TT-GGGGPBP-

Foldseek 3Di:
DQKFAAAFQVVVLVVVQADAPAVVVVRVVEHTQGIDGLVVQDWYFKAAPDRYTDTATQFAQAQPDAAPVVSVVNSVLSEAELVCQCPDPSRVVQLVFKIKGKGQWGWFWADDDNDTWIKTGGFAPDRIFITKTKHWYQHPVPRDIHIYMHFYKYAEDPVVCRGRVPPRMGFTAGPVCRVVSNDPPDDPVRNSVRGYYDDPVRDMATQDPCLVVDDSNDPNSRPHPDD/DQKFAAAFQC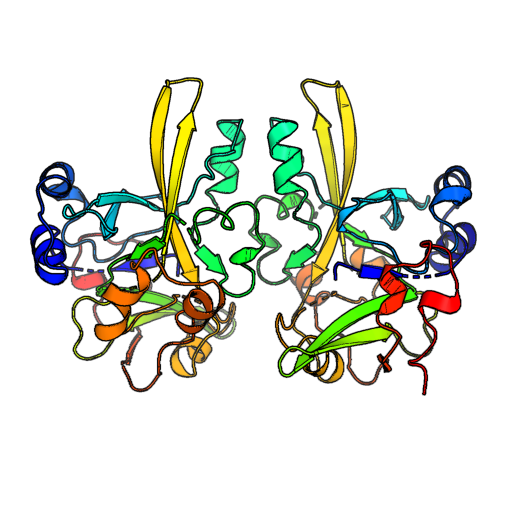VVLVVVQADAPAVVVVRVPAHQQGIDGLVVQAWYFKAAPDSYTHTATQFAQAQPDQDPVVSVVRSVLSEAELVCQCPDPSRNVQLVFKIKGKGQWGWFWADDPPDTFIKTGGFPPDRIFITKTKHWYAHPPVRDIHIYMHFYKYAEDVVQCRGNVPPRMGQTADPVCNVVCNDPVDDPVSSSVSRYYDDPVRDMATADPCLVVDGSNDPNSRPHDD

CATH classification: 3.90.1680.10

B-factor: mean 29.54, std 8.74, range [13.27, 61.77]

Radius of gyration: 23.91 Å; Cα contacts (8 Å, |Δi|>4): 983; chains: 2; bounding box: 65×61×54 Å

Sequence (453 aa):
CFHNSSAKAIKVAARYGRQSDVVEIYQSILDEQYHVNAFTFPRYPIITSSDEVQVFNWGLIPFWVRSEEDATEIRKTLNARADTIFEKPSFREPIKKRCIVPSTGYFEWRHEGANKIPYYIYVKDEPIFSAGIYDRWLDKDTGEEHETFSIITTDTNSLTDYIDNTKHRPAILTQEEEEKWLNPSLSKAEIASLLKPFDTEKDAYVIRNDFLKKSPNDPTIVQRALECFHNSSAKAIKVAARYGRQSDVVEIYQSILDEQYHVNAFTFPRYPIITSSDEVQVFNWGLIPFWVRSEEDATEIRKTLNARADTIFEKPSFREPIKKRCIVPSTGYFEWRHEGANKIPYYIYVKDEPIFSAGIYDRWLDKDTGEEHETFSIITTDTNSLTDYIDNTKHRPAILTQEEEEKWLNPSLSKAEIASLLKPFDTEKDAYVIRNDFLKKSPNDPTIVQRAL